Protein AF-A0A9D2HQK9-F1 (afdb_monomer_lite)

Organism: NCBI:txid2838469

Sequence (743 aa):
MAIGFKPQVRTEFEADGQTNREILLSAQEAASELGWRIGYVTPTEAVFYTSVSFWSWEEKVTVKTTEQEGKVRLTSTCTHMQLMDWGKNKANLKKLVSQMQRSKHTHRSGKPGQQSEPYTAEEKSAIDAHIRKYFGRMDAIIHAHEGTNNGPDIILIAPTSRDDYYTLLTRGAGSRKMTVPDKTLPDRCEFCLCLPPDWNPESPNAEDRWPVAWLEKCALLPTEEGVWLTCGHTVSEGSPLHTGTEMDTWILTAPEERDEAAAECTLPGGDKVAFYELVPLYREEAEYKQAYGLTALLDKMKKTGHICHTHRPNTCAGFNPFPQEENPGIRLEDETQITLRSILTPRKGNLATPILTYINIAVFLLMAVSGVGIFLPEGLSLLKWGADFGPLTLTGEWWRALTCNFIHIGIIHLLMNMYAMLYIGAYLEPLVGTSRLFVAYLLTGLCSAGVSLAAHPETLSAGASGAIFGLYGIFLAYLLFHRIEKHQRKSLLWSIGLFVVYNLLNGFTHSGIDNAAHIGGLVSGFLLGLGYVQADQLQDRGKSVARAAEGLLLAAFVGLFMVLVRKAPADYRDIKALWDSGELEQYVTDEPTTIESTEGEWTEYTRKEPGFSCSYPTYWHAQEGENNGEGQLLLLVNGYNTVNISYAKFESEKELEELDEVIPLSVPECPPETIRIGGKEFKRLTTRRDYPVAGVGTLNMKQTVAYRMDRDSLEGFIVVMMISDKELEKDAELILQSIRVEQ

Radius of gyration: 38.39 Å; chains: 1; bounding box: 88×64×102 Å

InterPro domains:
  IPR020941 Suppressor of fused-like domain [PF05076] (153-307)
  IPR022764 Peptidase S54, rhomboid domain [PF01694] (396-533)
  IPR035952 Rhomboid-like superfamily [G3DSA:1.20.1540.10] (347-539)
  IPR035952 Rhomboid-like superfamily [SSF144091] (352-534)
  IPR050925 Rhomboid protease S54 [PTHR43731] (305-539)

Structure (mmCIF, N/CA/C/O backbone):
data_AF-A0A9D2HQK9-F1
#
_entry.id   AF-A0A9D2HQK9-F1
#
loop_
_atom_site.group_PDB
_atom_site.id
_atom_site.type_symbol
_atom_site.label_atom_id
_atom_site.label_alt_id
_atom_site.label_comp_id
_atom_site.label_asym_id
_atom_site.label_entity_id
_atom_site.label_seq_id
_atom_site.pdbx_PDB_ins_code
_atom_site.Cartn_x
_atom_site.Cartn_y
_atom_site.Cartn_z
_atom_site.occupancy
_atom_site.B_iso_or_equiv
_atom_site.auth_seq_id
_atom_site.auth_comp_id
_atom_site.auth_asym_id
_atom_site.auth_atom_id
_atom_site.pdbx_PDB_model_num
ATOM 1 N N . MET A 1 1 ? 17.570 0.537 -12.132 1.00 25.23 1 MET A N 1
ATOM 2 C CA . MET A 1 1 ? 18.755 0.565 -11.246 1.00 25.23 1 MET A CA 1
ATOM 3 C C . MET A 1 1 ? 19.188 2.024 -11.162 1.00 25.23 1 MET A C 1
ATOM 5 O O . MET A 1 1 ? 19.505 2.583 -12.199 1.00 25.23 1 MET A O 1
ATOM 9 N N . ALA A 1 2 ? 19.084 2.674 -9.999 1.00 21.48 2 ALA A N 1
ATOM 10 C CA . ALA A 1 2 ? 19.535 4.055 -9.810 1.00 21.48 2 ALA A CA 1
ATOM 11 C C . ALA A 1 2 ? 20.755 4.039 -8.885 1.00 21.48 2 ALA A C 1
ATOM 13 O O . ALA A 1 2 ? 20.669 3.582 -7.745 1.00 21.48 2 ALA A O 1
ATOM 14 N N . ILE A 1 3 ? 21.893 4.490 -9.404 1.00 29.16 3 ILE A N 1
ATOM 15 C CA . ILE A 1 3 ? 23.113 4.744 -8.636 1.00 29.16 3 ILE A CA 1
ATOM 16 C C . ILE A 1 3 ? 22.805 5.919 -7.702 1.00 29.16 3 ILE A C 1
ATOM 18 O O . ILE A 1 3 ? 22.283 6.928 -8.155 1.00 29.16 3 ILE A O 1
ATOM 22 N N . GLY A 1 4 ? 23.080 5.815 -6.404 1.00 30.17 4 GLY A N 1
ATOM 23 C CA . GLY A 1 4 ? 22.855 6.923 -5.477 1.00 30.17 4 GLY A CA 1
ATOM 24 C C . GLY A 1 4 ? 23.683 6.763 -4.213 1.00 30.17 4 GLY A C 1
ATOM 25 O O . GLY A 1 4 ? 23.784 5.667 -3.666 1.00 30.17 4 GLY A O 1
ATOM 26 N N . PHE A 1 5 ? 24.278 7.853 -3.746 1.00 40.38 5 PHE A N 1
ATOM 27 C CA . PHE A 1 5 ? 24.905 7.910 -2.430 1.00 40.38 5 PHE A CA 1
ATOM 28 C C . PHE A 1 5 ? 23.822 8.182 -1.365 1.00 40.38 5 PHE A C 1
ATOM 30 O O . PHE A 1 5 ? 22.658 8.433 -1.686 1.00 40.38 5 PHE A O 1
ATOM 37 N N . LYS A 1 6 ? 24.168 8.109 -0.074 1.00 50.38 6 LYS A N 1
ATOM 38 C CA . LYS A 1 6 ? 23.352 8.697 1.003 1.00 50.38 6 LYS A CA 1
ATOM 39 C C . LYS A 1 6 ? 24.007 10.012 1.400 1.00 50.38 6 LYS A C 1
ATOM 41 O O . LYS A 1 6 ? 24.963 9.974 2.176 1.00 50.38 6 LYS A O 1
ATOM 46 N N . PRO A 1 7 ? 23.556 11.157 0.864 1.00 57.31 7 PRO A N 1
ATOM 47 C CA . PRO A 1 7 ? 24.158 12.419 1.232 1.00 57.31 7 PRO A CA 1
ATOM 48 C C . PRO A 1 7 ? 24.060 12.649 2.742 1.00 57.31 7 PRO A C 1
ATOM 50 O O . PRO A 1 7 ? 23.028 12.380 3.368 1.00 57.31 7 PRO A O 1
ATOM 53 N N . GLN A 1 8 ? 25.168 13.104 3.321 1.00 70.38 8 GLN A N 1
ATOM 54 C CA . GLN A 1 8 ? 25.318 13.351 4.746 1.00 70.38 8 GLN A CA 1
ATOM 55 C C . GLN A 1 8 ? 26.007 14.699 4.947 1.00 70.38 8 GLN A C 1
ATOM 57 O O . GLN A 1 8 ? 27.047 14.962 4.351 1.00 70.38 8 GLN A O 1
ATOM 62 N N . VAL A 1 9 ? 25.462 15.528 5.837 1.00 76.50 9 VAL A N 1
ATOM 63 C CA . VAL A 1 9 ? 26.105 16.768 6.291 1.00 76.50 9 VAL A CA 1
ATOM 64 C C . VAL A 1 9 ? 26.326 16.679 7.793 1.00 76.50 9 VAL A C 1
ATOM 66 O O . VAL A 1 9 ? 25.439 16.252 8.537 1.00 76.50 9 VAL A O 1
ATOM 69 N N . ARG A 1 10 ? 27.516 17.086 8.242 1.00 84.19 10 ARG A N 1
ATOM 70 C CA . ARG A 1 10 ? 27.883 17.179 9.658 1.00 84.19 10 ARG A CA 1
ATOM 71 C C . ARG A 1 10 ? 28.284 18.612 9.986 1.00 84.19 10 ARG A C 1
ATOM 73 O O . ARG A 1 10 ? 28.953 19.262 9.191 1.00 84.19 10 ARG A O 1
ATOM 80 N N . THR A 1 11 ? 27.865 19.104 11.145 1.00 82.12 11 THR A N 1
ATOM 81 C CA . THR A 1 11 ? 28.287 20.407 11.671 1.00 82.12 11 THR A CA 1
ATOM 82 C C . THR A 1 11 ? 28.408 20.344 13.190 1.00 82.12 11 THR A C 1
ATOM 84 O O . THR A 1 11 ? 27.847 19.447 13.822 1.00 82.12 11 THR A O 1
ATOM 87 N N . GLU A 1 12 ? 29.149 21.275 13.776 1.00 84.12 12 GLU A N 1
ATOM 88 C CA . GLU A 1 12 ? 29.277 21.414 15.225 1.00 84.12 12 GLU A CA 1
ATOM 89 C C . GLU A 1 12 ? 28.542 22.672 15.681 1.00 84.12 12 GLU A C 1
ATOM 91 O O . GLU A 1 12 ? 28.557 23.702 15.006 1.00 84.12 12 GLU A O 1
ATOM 96 N N . PHE A 1 13 ? 27.852 22.558 16.811 1.00 80.75 13 PHE A N 1
ATOM 97 C CA . PHE A 1 13 ? 27.110 23.639 17.439 1.00 80.75 13 PHE A CA 1
ATOM 98 C C . PHE A 1 13 ? 27.614 23.808 18.869 1.00 80.75 13 PHE A C 1
ATOM 100 O O . PHE A 1 13 ? 27.634 22.848 19.643 1.00 80.75 13 PHE A O 1
ATOM 107 N N . GLU A 1 14 ? 28.028 25.028 19.198 1.00 80.06 14 GLU A N 1
ATOM 108 C CA . GLU A 1 14 ? 28.486 25.411 20.529 1.00 80.06 14 GLU A CA 1
ATOM 109 C C . GLU A 1 14 ? 27.404 26.263 21.197 1.00 80.06 14 GLU A C 1
ATOM 111 O O . GLU A 1 14 ? 26.940 27.266 20.650 1.00 80.06 14 GLU A O 1
ATOM 116 N N . ALA A 1 15 ? 26.941 25.804 22.354 1.00 68.06 15 ALA A N 1
ATOM 117 C CA . ALA A 1 15 ? 25.902 26.437 23.138 1.00 68.06 15 ALA A CA 1
ATOM 118 C C . ALA A 1 15 ? 26.510 26.979 24.434 1.00 68.06 15 ALA A C 1
ATOM 120 O O . ALA A 1 15 ? 26.653 26.252 25.417 1.00 68.06 15 ALA A O 1
ATOM 121 N N . ASP A 1 16 ? 26.840 28.271 24.428 1.00 65.00 16 ASP A N 1
ATOM 122 C CA . ASP A 1 16 ? 27.444 28.949 25.575 1.00 65.00 16 ASP A CA 1
ATOM 123 C C . ASP A 1 16 ? 26.607 28.769 26.852 1.00 65.00 16 ASP A C 1
ATOM 125 O O . ASP A 1 16 ? 25.437 29.165 26.916 1.00 65.00 16 ASP A O 1
ATOM 129 N N . GLY A 1 17 ? 27.226 28.178 27.878 1.00 65.25 17 GLY A N 1
ATOM 130 C CA . GLY A 1 17 ? 26.680 28.081 29.233 1.00 65.25 17 GLY A CA 1
ATOM 131 C C . GLY A 1 17 ? 25.527 27.091 29.434 1.00 65.25 17 GLY A C 1
ATOM 132 O O . GLY A 1 17 ? 24.851 27.194 30.454 1.00 65.25 17 GLY A O 1
ATOM 133 N N . GLN A 1 18 ? 25.279 26.164 28.500 1.00 70.25 18 GLN A N 1
ATOM 134 C CA . GLN A 1 18 ? 24.272 25.107 28.665 1.00 70.25 18 GLN A CA 1
ATOM 135 C C . GLN A 1 18 ? 24.903 23.746 28.946 1.00 70.25 18 GLN A C 1
ATOM 137 O O . GLN A 1 18 ? 25.893 23.355 28.328 1.00 70.25 18 GLN A O 1
ATOM 142 N N . THR A 1 19 ? 24.266 22.980 29.825 1.00 76.75 19 THR A N 1
ATOM 143 C CA . THR A 1 19 ? 24.611 21.573 30.034 1.00 76.75 19 THR A CA 1
ATOM 144 C C . THR A 1 19 ? 24.193 20.729 28.826 1.00 76.75 19 THR A C 1
ATOM 146 O O . THR A 1 19 ? 23.214 21.021 28.134 1.00 76.75 19 THR A O 1
ATOM 149 N N . ASN A 1 20 ? 24.882 19.609 28.603 1.00 73.19 20 ASN A N 1
ATOM 150 C CA . ASN A 1 20 ? 24.563 18.656 27.532 1.00 73.19 20 ASN A CA 1
ATOM 151 C C . ASN A 1 20 ? 23.089 18.200 27.548 1.00 73.19 20 ASN A C 1
ATOM 153 O O . ASN A 1 20 ? 22.474 18.019 26.497 1.00 73.19 20 ASN A O 1
ATOM 157 N N . ARG A 1 21 ? 22.497 18.077 28.742 1.00 70.75 21 ARG A N 1
ATOM 158 C CA . ARG A 1 21 ? 21.092 17.700 28.929 1.00 70.75 21 ARG A CA 1
ATOM 159 C C . ARG A 1 21 ? 20.127 18.792 28.466 1.00 70.75 21 ARG A C 1
ATOM 161 O O . ARG A 1 21 ? 19.144 18.482 27.799 1.00 70.75 21 ARG A O 1
ATOM 168 N N . GLU A 1 22 ? 20.406 20.051 28.794 1.00 76.31 22 GLU A N 1
ATOM 169 C CA . GLU A 1 22 ? 19.591 21.195 28.364 1.00 76.31 22 GLU A CA 1
ATOM 170 C C . GLU A 1 22 ? 19.611 21.351 26.842 1.00 76.31 22 GLU A C 1
ATOM 172 O O . GLU A 1 22 ? 18.573 21.616 26.243 1.00 76.31 22 GLU A O 1
ATOM 177 N N . ILE A 1 23 ? 20.758 21.108 26.200 1.00 78.00 23 ILE A N 1
ATOM 178 C CA . ILE A 1 23 ? 20.889 21.179 24.738 1.00 78.00 23 ILE A CA 1
ATOM 179 C C . ILE A 1 23 ? 20.028 20.108 24.053 1.00 78.00 23 ILE A C 1
ATOM 181 O O . ILE A 1 23 ? 19.347 20.406 23.071 1.00 78.00 23 ILE A O 1
ATOM 185 N N . LEU A 1 24 ? 20.020 18.874 24.570 1.00 79.50 24 LEU A N 1
ATOM 186 C CA . LEU A 1 24 ? 19.205 17.785 24.019 1.00 79.50 24 LEU A CA 1
ATOM 187 C C . LEU A 1 24 ? 17.699 18.015 24.229 1.00 79.50 24 LEU A C 1
ATOM 189 O O . LEU A 1 24 ? 16.918 17.742 23.319 1.00 79.50 24 LEU A O 1
ATOM 193 N N . LEU A 1 25 ? 17.297 18.573 25.378 1.00 76.38 25 LEU A N 1
ATOM 194 C CA . LEU A 1 25 ? 15.914 18.996 25.641 1.00 76.38 25 LEU A CA 1
ATOM 195 C C . LEU A 1 25 ? 15.477 20.119 24.691 1.00 76.38 25 LEU A C 1
ATOM 197 O O . LEU A 1 25 ? 14.423 20.017 24.067 1.00 76.38 25 LEU A O 1
ATOM 201 N N . SER A 1 26 ? 16.315 21.144 24.500 1.00 81.06 26 SER A N 1
ATOM 202 C CA . SER A 1 26 ? 16.046 22.213 23.530 1.00 81.06 26 SER A CA 1
ATOM 203 C C . SER A 1 26 ? 15.963 21.684 22.095 1.00 81.06 26 SER A C 1
ATOM 205 O O . SER A 1 26 ? 15.134 22.154 21.321 1.00 81.06 26 SER A O 1
ATOM 207 N N . ALA A 1 27 ? 16.790 20.700 21.726 1.00 82.12 27 ALA A N 1
ATOM 208 C CA . ALA A 1 27 ? 16.725 20.062 20.412 1.00 82.12 27 ALA A CA 1
ATOM 209 C C . ALA A 1 27 ? 15.427 19.261 20.222 1.00 82.12 27 ALA A C 1
ATOM 211 O O . ALA A 1 27 ? 14.856 19.280 19.134 1.00 82.12 27 ALA A O 1
ATOM 212 N N . GLN A 1 28 ? 14.946 18.591 21.274 1.00 80.12 28 GLN A N 1
ATOM 213 C CA . GLN A 1 28 ? 13.679 17.860 21.263 1.00 80.12 28 GLN A CA 1
ATOM 214 C C . GLN A 1 28 ? 12.478 18.798 21.090 1.00 80.12 28 GLN A C 1
ATOM 216 O O . GLN A 1 28 ? 11.616 18.538 20.251 1.00 80.12 28 GLN A O 1
ATOM 221 N N . GLU A 1 29 ? 12.437 19.893 21.848 1.00 79.06 29 GLU A N 1
ATOM 222 C CA . GLU A 1 29 ? 11.390 20.915 21.746 1.00 79.06 29 GLU A CA 1
ATOM 223 C C . GLU A 1 29 ? 11.403 21.574 20.359 1.00 79.06 29 GLU A C 1
ATOM 225 O O . GLU A 1 29 ? 10.381 21.605 19.675 1.00 79.06 29 GLU A O 1
ATOM 230 N N . ALA A 1 30 ? 12.585 21.972 19.876 1.00 83.06 30 ALA A N 1
ATOM 231 C CA . ALA A 1 30 ? 12.764 22.538 18.542 1.00 83.06 30 ALA A CA 1
ATOM 232 C C . ALA A 1 30 ? 12.329 21.580 17.420 1.00 83.06 30 ALA A C 1
ATOM 234 O O . ALA A 1 30 ? 11.697 22.006 16.455 1.00 83.06 30 ALA A O 1
ATOM 235 N N . ALA A 1 31 ? 12.646 20.287 17.530 1.00 77.62 31 ALA A N 1
ATOM 236 C CA . ALA A 1 31 ? 12.203 19.282 16.568 1.00 77.62 31 ALA A CA 1
ATOM 237 C C . ALA A 1 31 ? 10.672 19.115 16.581 1.00 77.62 31 ALA A C 1
ATOM 239 O O . ALA A 1 31 ? 10.064 19.029 15.515 1.00 77.62 31 ALA A O 1
ATOM 240 N N . SER A 1 32 ? 10.048 19.130 17.764 1.00 75.00 32 SER A N 1
ATOM 241 C CA . SER A 1 32 ? 8.588 19.070 17.915 1.00 75.00 32 SER A CA 1
ATOM 242 C C . SER A 1 32 ? 7.897 20.270 17.252 1.00 75.00 32 SER A C 1
ATOM 244 O O . SER A 1 32 ? 6.966 20.100 16.466 1.00 75.00 32 SER A O 1
ATOM 246 N N . GLU A 1 33 ? 8.410 21.484 17.473 1.00 79.44 33 GLU A N 1
ATOM 247 C CA . GLU A 1 33 ? 7.892 22.717 16.859 1.00 79.44 33 GLU A CA 1
ATOM 248 C C . GLU A 1 33 ? 8.087 22.764 15.334 1.00 79.44 33 GLU A C 1
ATOM 250 O O . GLU A 1 33 ? 7.275 23.347 14.616 1.00 79.44 33 GLU A O 1
ATOM 255 N N . LEU A 1 34 ? 9.143 22.125 14.819 1.00 78.62 34 LEU A N 1
ATOM 256 C CA . LEU A 1 34 ? 9.380 21.953 13.381 1.00 78.62 34 LEU A CA 1
ATOM 257 C C . LEU A 1 34 ? 8.492 20.866 12.746 1.00 78.62 34 LEU A C 1
ATOM 259 O O . LEU A 1 34 ? 8.574 20.652 11.534 1.00 78.62 34 LEU A O 1
ATOM 263 N N . GLY A 1 35 ? 7.657 20.178 13.535 1.00 73.12 35 GLY A N 1
ATOM 264 C CA . GLY A 1 35 ? 6.804 19.080 13.075 1.00 73.12 35 GLY A CA 1
ATOM 265 C C . GLY A 1 35 ? 7.581 17.803 12.739 1.00 73.12 35 GLY A C 1
ATOM 266 O O . GLY A 1 35 ? 7.127 16.997 11.923 1.00 73.12 35 GLY A O 1
ATOM 267 N N . TRP A 1 36 ? 8.775 17.630 13.312 1.00 83.12 36 TRP A N 1
ATOM 268 C CA . TRP A 1 36 ? 9.623 16.460 13.094 1.00 83.12 36 TRP A CA 1
ATOM 269 C C . TRP A 1 36 ? 9.286 15.348 14.082 1.00 83.12 36 TRP A C 1
ATOM 271 O O . TRP A 1 36 ? 8.974 15.583 15.250 1.00 83.12 36 TRP A O 1
ATOM 281 N N . ARG A 1 37 ? 9.385 14.102 13.621 1.00 77.75 37 ARG A N 1
ATOM 282 C CA . ARG A 1 37 ? 9.120 12.929 14.451 1.00 77.75 37 ARG A CA 1
ATOM 283 C C . ARG A 1 37 ? 10.336 12.623 15.318 1.00 77.75 37 ARG A C 1
ATOM 285 O O . ARG A 1 37 ? 11.448 12.476 14.815 1.00 77.75 37 ARG A O 1
ATOM 292 N N . ILE A 1 38 ? 10.121 12.471 16.620 1.00 65.69 38 ILE A N 1
ATOM 293 C CA . ILE A 1 38 ? 11.172 12.066 17.557 1.00 65.69 38 ILE A CA 1
ATOM 294 C C . ILE A 1 38 ? 11.428 10.564 17.383 1.00 65.69 38 ILE A C 1
ATOM 296 O O . ILE A 1 38 ? 10.503 9.758 17.451 1.00 65.69 38 ILE A O 1
ATOM 300 N N . GLY A 1 39 ? 12.683 10.195 17.124 1.00 55.19 39 GLY A N 1
ATOM 301 C CA . GLY A 1 39 ? 13.127 8.806 17.048 1.00 55.19 39 GLY A CA 1
ATOM 302 C C . GLY A 1 39 ? 13.414 8.241 18.433 1.00 55.19 39 GLY A C 1
ATOM 303 O O . GLY A 1 39 ? 12.718 7.347 18.901 1.00 55.19 39 GLY A O 1
ATOM 304 N N . TYR A 1 40 ? 14.445 8.778 19.085 1.00 52.22 40 TYR A N 1
ATOM 305 C CA . TYR A 1 40 ? 14.786 8.479 20.475 1.00 52.22 40 TYR A CA 1
ATOM 306 C C . TYR A 1 40 ? 15.649 9.598 21.067 1.00 52.22 40 TYR A C 1
ATOM 308 O O . TYR A 1 40 ? 16.305 10.341 20.335 1.00 52.22 40 TYR A O 1
ATOM 316 N N . VAL A 1 41 ? 15.671 9.695 22.398 1.00 58.28 41 VAL A N 1
ATOM 317 C CA . VAL A 1 41 ? 16.525 10.624 23.149 1.00 58.28 41 VAL A CA 1
ATOM 318 C C . VAL A 1 41 ? 17.200 9.858 24.283 1.00 58.28 41 VAL A C 1
ATOM 320 O O . VAL A 1 41 ? 16.553 9.147 25.045 1.00 58.28 41 VAL A O 1
ATOM 323 N N . THR A 1 42 ? 18.514 9.994 24.379 1.00 63.41 42 THR A N 1
ATOM 324 C CA . THR A 1 42 ? 19.376 9.442 25.430 1.00 63.41 42 THR A CA 1
ATOM 325 C C . THR A 1 42 ? 20.123 10.591 26.117 1.00 63.41 42 THR A C 1
ATOM 327 O O . THR A 1 42 ? 20.094 11.713 25.612 1.00 63.41 42 THR A O 1
ATOM 330 N N . PRO A 1 43 ? 20.842 10.356 27.231 1.00 66.75 43 PRO A N 1
ATOM 331 C CA . PRO A 1 43 ? 21.626 11.406 27.888 1.00 66.75 43 PRO A CA 1
ATOM 332 C C . PRO A 1 43 ? 22.727 12.039 27.021 1.00 66.75 43 PRO A C 1
ATOM 334 O O . PRO A 1 43 ? 23.232 13.098 27.384 1.00 66.75 43 PRO A O 1
ATOM 337 N N . THR A 1 44 ? 23.119 11.400 25.912 1.00 73.12 44 THR A N 1
ATOM 338 C CA . THR A 1 44 ? 24.235 11.842 25.059 1.00 73.12 44 THR A CA 1
ATOM 339 C C . THR A 1 44 ? 23.887 11.966 23.575 1.00 73.12 44 THR A C 1
ATOM 341 O O . THR A 1 44 ? 24.704 12.429 22.779 1.00 73.12 44 THR A O 1
ATOM 344 N N . GLU A 1 45 ? 22.686 11.563 23.167 1.00 76.44 45 GLU A N 1
ATOM 345 C CA . GLU A 1 45 ? 22.267 11.551 21.767 1.00 76.44 45 GLU A CA 1
ATOM 346 C C . GLU A 1 45 ? 20.749 11.703 21.642 1.00 76.44 45 GLU A C 1
ATOM 348 O O . GLU A 1 45 ? 20.005 10.997 22.319 1.00 76.44 45 GLU A O 1
ATOM 353 N N . ALA A 1 46 ? 20.291 12.552 20.725 1.00 70.75 46 ALA A N 1
ATOM 354 C CA . ALA A 1 46 ? 18.905 12.636 20.280 1.00 70.75 46 ALA A CA 1
ATOM 355 C C . ALA A 1 46 ? 18.815 12.437 18.763 1.00 70.75 46 ALA A C 1
ATOM 357 O O . ALA A 1 46 ? 19.653 12.933 18.007 1.00 70.75 46 ALA A O 1
ATOM 358 N N . VAL A 1 47 ? 17.793 11.714 18.310 1.00 75.19 47 VAL A N 1
ATOM 359 C CA . VAL A 1 47 ? 17.544 11.431 16.893 1.00 75.19 47 VAL A CA 1
ATOM 360 C C . VAL A 1 47 ? 16.135 11.860 16.511 1.00 75.19 47 VAL A C 1
ATOM 362 O O . VAL A 1 47 ? 15.165 11.495 17.175 1.00 75.19 47 VAL A O 1
ATOM 365 N N . PHE A 1 48 ? 16.029 12.577 15.395 1.00 82.62 48 PHE A N 1
ATOM 366 C CA . PHE A 1 48 ? 14.794 13.108 14.828 1.00 82.62 48 PHE A CA 1
ATOM 367 C C . PHE A 1 48 ? 14.669 12.734 13.348 1.00 82.62 48 PHE A C 1
ATOM 369 O O . PHE A 1 48 ? 15.670 12.488 12.671 1.00 82.62 48 PHE A O 1
ATOM 376 N N . TYR A 1 49 ? 13.438 12.728 12.849 1.00 69.94 49 TYR A N 1
ATOM 377 C CA . TYR A 1 49 ? 13.100 12.448 11.459 1.00 69.94 49 TYR A CA 1
ATOM 378 C C . TYR A 1 49 ? 12.267 13.592 10.879 1.00 69.94 49 TYR A C 1
ATOM 380 O O . TYR A 1 49 ? 11.238 13.964 11.449 1.00 69.94 49 TYR A O 1
ATOM 388 N N . THR A 1 50 ? 12.717 14.168 9.765 1.00 76.62 50 THR A N 1
ATOM 389 C CA . THR A 1 50 ? 12.006 15.263 9.083 1.00 76.62 50 THR A CA 1
ATOM 390 C C . THR A 1 50 ? 10.697 14.785 8.449 1.00 76.62 50 THR A C 1
ATOM 392 O O . THR A 1 50 ? 10.515 13.603 8.166 1.00 76.62 50 THR A O 1
ATOM 395 N N . SER A 1 51 ? 9.749 15.694 8.222 1.00 59.47 51 SER A N 1
ATOM 396 C CA . SER A 1 51 ? 8.456 15.347 7.623 1.00 59.47 51 SER A CA 1
ATOM 397 C C . SER A 1 51 ? 8.588 15.014 6.129 1.00 59.47 51 SER A C 1
ATOM 399 O O . SER A 1 51 ? 9.271 15.716 5.382 1.00 59.47 51 SER A O 1
ATOM 401 N N . VAL A 1 52 ? 7.874 13.981 5.676 1.00 41.44 52 VAL A N 1
ATOM 402 C CA . VAL A 1 52 ? 7.794 13.601 4.255 1.00 41.44 52 VAL A CA 1
ATOM 403 C C . VAL A 1 52 ? 7.030 14.670 3.462 1.00 41.44 52 VAL A C 1
ATOM 405 O O . VAL A 1 52 ? 5.989 15.156 3.901 1.00 41.44 52 VAL A O 1
ATOM 408 N N . SER A 1 53 ? 7.525 15.036 2.279 1.00 40.53 53 SER A N 1
ATOM 409 C CA . SER A 1 53 ? 6.880 15.982 1.360 1.00 40.53 53 SER A CA 1
ATOM 410 C C . SER A 1 53 ? 7.127 15.604 -0.103 1.00 40.53 53 SER A C 1
ATOM 412 O O . SER A 1 53 ? 7.953 14.751 -0.408 1.00 40.53 53 SER A O 1
ATOM 414 N N . PHE A 1 54 ? 6.467 16.295 -1.037 1.00 29.22 54 PHE A N 1
ATOM 415 C CA . PHE A 1 54 ? 6.636 16.080 -2.484 1.00 29.22 54 PHE A CA 1
ATOM 416 C C . PHE A 1 54 ? 8.095 16.231 -2.975 1.00 29.22 54 PHE A C 1
ATOM 418 O O . PHE A 1 54 ? 8.440 15.770 -4.057 1.00 29.22 54 PHE A O 1
ATOM 425 N N . TRP A 1 55 ? 8.959 16.860 -2.168 1.00 32.91 55 TRP A N 1
ATOM 426 C CA . TRP A 1 55 ? 10.360 17.148 -2.484 1.00 32.91 55 TRP A CA 1
ATOM 427 C C . TRP A 1 55 ? 11.365 16.539 -1.471 1.00 32.91 55 TRP A C 1
ATOM 429 O O . TRP A 1 55 ? 12.577 16.743 -1.623 1.00 32.91 55 TRP A O 1
ATOM 439 N N . SER A 1 56 ? 10.898 15.806 -0.443 1.00 40.44 56 SER A N 1
ATOM 440 C CA . SER A 1 56 ? 11.718 15.200 0.632 1.00 40.44 56 SER A CA 1
ATOM 441 C C . SER A 1 56 ? 11.106 13.892 1.158 1.00 40.44 56 SER A C 1
ATOM 443 O O . SER A 1 56 ? 9.909 13.811 1.416 1.00 40.44 56 SER A O 1
ATOM 445 N N . TRP A 1 57 ? 11.945 12.872 1.346 1.00 44.66 57 TRP A N 1
ATOM 446 C CA . TRP A 1 57 ? 11.548 11.488 1.642 1.00 44.66 57 TRP A CA 1
ATOM 447 C C . TRP A 1 57 ? 12.022 11.032 3.037 1.00 44.66 57 TRP A C 1
ATOM 449 O O . TRP A 1 57 ? 12.472 9.898 3.183 1.00 44.66 57 TRP A O 1
ATOM 459 N N . GLU A 1 58 ? 11.928 11.920 4.039 1.00 61.59 58 GLU A N 1
ATOM 460 C CA . GLU A 1 58 ? 12.433 11.756 5.420 1.00 61.59 58 GLU A CA 1
ATOM 461 C C . GLU A 1 58 ? 13.984 11.805 5.510 1.00 61.59 58 GLU A C 1
ATOM 463 O O . GLU A 1 58 ? 14.710 11.133 4.778 1.00 61.59 58 GLU A O 1
ATOM 468 N N . GLU A 1 59 ? 14.538 12.602 6.425 1.00 73.81 59 GLU A N 1
ATOM 469 C CA . GLU A 1 59 ? 15.972 12.650 6.744 1.00 73.81 59 GLU A CA 1
ATOM 470 C C . GLU A 1 59 ? 16.195 12.375 8.233 1.00 73.81 59 GLU A C 1
ATOM 472 O O . GLU A 1 59 ? 15.456 12.862 9.089 1.00 73.81 59 GLU A O 1
ATOM 477 N N . LYS A 1 60 ? 17.241 11.605 8.550 1.00 82.75 60 LYS A N 1
ATOM 478 C CA . LYS A 1 60 ? 17.666 11.325 9.921 1.00 82.75 60 LYS A CA 1
ATOM 479 C C . LYS A 1 60 ? 18.565 12.457 10.403 1.00 82.75 60 LYS A C 1
ATOM 481 O O . LYS A 1 60 ? 19.677 12.617 9.896 1.00 82.75 60 LYS A O 1
ATOM 486 N N . VAL A 1 61 ? 18.105 13.192 11.410 1.00 86.06 61 VAL A N 1
ATOM 487 C CA . VAL A 1 61 ? 18.870 14.243 12.084 1.00 86.06 61 VAL A CA 1
ATOM 488 C C . VAL A 1 61 ? 19.306 13.747 13.462 1.00 86.06 61 VAL A C 1
ATOM 490 O O . VAL A 1 61 ? 18.476 13.429 14.304 1.00 86.06 61 VAL A O 1
ATOM 493 N N . THR A 1 62 ? 20.610 13.674 13.698 1.00 86.19 62 THR A N 1
ATOM 494 C CA . THR A 1 62 ? 21.224 13.228 14.952 1.00 86.19 62 THR A CA 1
ATOM 495 C C . THR A 1 62 ? 21.920 14.397 15.641 1.00 86.19 62 THR A C 1
ATOM 497 O O . THR A 1 62 ? 22.731 15.088 15.025 1.00 86.19 62 THR A O 1
ATOM 500 N N . VAL A 1 63 ? 21.644 14.575 16.930 1.00 87.88 63 VAL A N 1
ATOM 501 C CA . VAL A 1 63 ? 22.300 15.518 17.840 1.00 87.88 63 VAL A CA 1
ATOM 502 C C . VAL A 1 63 ? 23.061 14.705 18.869 1.00 87.88 63 VAL A C 1
ATOM 504 O O . VAL A 1 63 ? 22.443 14.000 19.656 1.00 87.88 63 VAL A O 1
ATOM 507 N N . LYS A 1 64 ? 24.390 14.773 18.868 1.00 86.25 64 LYS A N 1
ATOM 508 C CA . LYS A 1 64 ? 25.235 13.991 19.774 1.00 86.25 64 LYS A CA 1
ATOM 509 C C . LYS A 1 64 ? 26.118 14.905 20.608 1.00 86.25 64 LYS A C 1
ATOM 511 O O . LYS A 1 64 ? 26.829 15.742 20.057 1.00 86.25 64 LYS A O 1
ATOM 516 N N . THR A 1 65 ? 26.091 14.748 21.923 1.00 80.88 65 THR A N 1
ATOM 517 C CA . THR A 1 65 ? 26.923 15.533 22.839 1.00 80.88 65 THR A CA 1
ATOM 518 C C . THR A 1 65 ? 28.367 15.053 22.783 1.00 80.88 65 THR A C 1
ATOM 520 O O . THR A 1 65 ? 28.621 13.853 22.646 1.00 80.88 65 THR A O 1
ATOM 523 N N . THR A 1 66 ? 29.319 15.976 22.881 1.00 74.94 66 THR A N 1
ATOM 524 C CA . THR A 1 66 ? 30.745 15.638 22.977 1.00 74.94 66 THR A CA 1
ATOM 525 C C . THR A 1 66 ? 31.196 15.574 24.439 1.00 74.94 66 THR A C 1
ATOM 527 O O . THR A 1 66 ? 30.435 15.910 25.346 1.00 74.94 66 THR A O 1
ATOM 530 N N . GLU A 1 67 ? 32.427 15.111 24.678 1.00 70.25 67 GLU A N 1
ATOM 531 C CA . GLU A 1 67 ? 33.035 15.085 26.020 1.00 70.25 67 GLU A CA 1
ATOM 532 C C . GLU A 1 67 ? 33.302 16.495 26.580 1.00 70.25 67 GLU A C 1
ATOM 534 O O . GLU A 1 67 ? 33.469 16.655 27.786 1.00 70.25 67 GLU A O 1
ATOM 539 N N . GLN A 1 68 ? 33.308 17.524 25.724 1.00 67.62 68 GLN A N 1
ATOM 540 C CA . GLN A 1 68 ? 33.360 18.926 26.131 1.00 67.62 68 GLN A CA 1
ATOM 541 C C . GLN A 1 68 ? 31.932 19.444 26.361 1.00 67.62 68 GLN A C 1
ATOM 543 O O . GLN A 1 68 ? 31.111 19.428 25.440 1.00 67.62 68 GLN A O 1
ATOM 548 N N . GLU A 1 69 ? 31.632 19.908 27.579 1.00 65.88 69 GLU A N 1
ATOM 549 C CA . GLU A 1 69 ? 30.346 20.552 27.877 1.00 65.88 69 GLU A CA 1
ATOM 550 C C . GLU A 1 69 ? 30.111 21.754 26.952 1.00 65.88 69 GLU A C 1
ATOM 552 O O . GLU A 1 69 ? 31.015 22.551 26.706 1.00 65.88 69 GLU A O 1
ATOM 557 N N . GLY A 1 70 ? 28.892 21.866 26.419 1.00 65.56 70 GLY A N 1
ATOM 558 C CA . GLY A 1 70 ? 28.497 22.966 25.536 1.00 65.56 70 GLY A CA 1
ATOM 559 C C . GLY A 1 70 ? 28.733 22.713 24.045 1.00 65.56 70 GLY A C 1
ATOM 560 O O . GLY A 1 70 ? 28.181 23.450 23.233 1.00 65.56 70 GLY A O 1
ATOM 561 N N . LYS A 1 71 ? 29.458 21.657 23.646 1.00 76.25 71 LYS A N 1
ATOM 562 C CA . LYS A 1 71 ? 29.657 21.302 22.228 1.00 76.25 71 LYS A CA 1
ATOM 563 C C . LYS A 1 71 ? 28.880 20.058 21.825 1.00 76.25 71 LYS A C 1
ATOM 565 O O . LYS A 1 71 ? 29.060 18.972 22.387 1.00 76.25 71 LYS A O 1
ATOM 570 N N . VAL A 1 72 ? 28.062 20.194 20.782 1.00 82.12 72 VAL A N 1
ATOM 571 C CA . VAL A 1 72 ? 27.297 19.086 20.202 1.00 82.12 72 VAL A CA 1
ATOM 572 C C . VAL A 1 72 ? 27.559 18.940 18.707 1.00 82.12 72 VAL A C 1
ATOM 574 O O . VAL A 1 72 ? 27.650 19.909 17.954 1.00 82.12 72 VAL A O 1
ATOM 577 N N . ARG A 1 73 ? 27.657 17.688 18.264 1.00 86.94 73 ARG A N 1
ATOM 578 C CA . ARG A 1 73 ? 27.774 17.313 16.859 1.00 86.94 73 ARG A CA 1
ATOM 579 C C . ARG A 1 73 ? 26.389 17.072 16.286 1.00 86.94 73 ARG A C 1
ATOM 581 O O . ARG A 1 73 ? 25.656 16.202 16.756 1.00 86.94 73 ARG A O 1
ATOM 588 N N . LEU A 1 74 ? 26.063 17.801 15.232 1.00 86.62 74 LEU A N 1
ATOM 589 C CA . LEU A 1 74 ? 24.822 17.665 14.489 1.00 86.62 74 LEU A CA 1
ATOM 590 C C . LEU A 1 74 ? 25.096 16.942 13.171 1.00 86.62 74 LEU A C 1
ATOM 592 O O . LEU A 1 74 ? 26.060 17.235 12.466 1.00 86.62 74 LEU A O 1
ATOM 596 N N . THR A 1 75 ? 24.256 15.978 12.827 1.00 85.50 75 THR A N 1
ATOM 597 C CA . THR A 1 75 ? 24.379 15.186 11.602 1.00 85.50 75 THR A CA 1
ATOM 598 C C . THR A 1 75 ? 23.018 15.070 10.944 1.00 85.50 75 THR A C 1
ATOM 600 O O . THR A 1 75 ? 22.087 14.625 11.593 1.00 85.50 75 THR A O 1
ATOM 603 N N . SER A 1 76 ? 22.895 15.421 9.666 1.00 81.00 76 SER A N 1
ATOM 604 C CA . SER A 1 76 ? 21.690 15.161 8.867 1.00 81.00 76 SER A CA 1
ATOM 605 C C . SER A 1 76 ? 22.060 14.200 7.745 1.00 81.00 76 SER A C 1
ATOM 607 O O . SER A 1 76 ? 23.075 14.402 7.079 1.00 81.00 76 SER A O 1
ATOM 609 N N . THR A 1 77 ? 21.302 13.117 7.582 1.00 76.44 77 THR A N 1
ATOM 610 C CA . THR A 1 77 ? 21.543 12.081 6.564 1.00 76.44 77 THR A CA 1
ATOM 611 C C . THR A 1 77 ? 20.231 11.670 5.913 1.00 76.44 77 THR A C 1
ATOM 613 O O . THR A 1 77 ? 19.250 11.417 6.613 1.00 76.44 77 THR A O 1
ATOM 616 N N . CYS A 1 78 ? 20.209 11.532 4.588 1.00 61.47 78 CYS A N 1
ATOM 617 C CA . CYS A 1 78 ? 19.043 10.982 3.896 1.00 61.47 78 CYS A CA 1
ATOM 618 C C . CYS A 1 78 ? 18.776 9.540 4.357 1.00 61.47 78 CYS A C 1
ATOM 620 O O . CYS A 1 78 ? 19.693 8.715 4.420 1.00 61.47 78 CYS A O 1
ATOM 622 N N . THR A 1 79 ? 17.523 9.207 4.678 1.00 47.12 79 THR A N 1
ATOM 623 C CA . THR A 1 79 ? 17.160 7.825 5.045 1.00 47.12 79 THR A CA 1
ATOM 624 C C . THR A 1 79 ? 17.184 6.896 3.819 1.00 47.12 79 THR A C 1
ATOM 626 O O . THR A 1 79 ? 17.504 5.711 3.957 1.00 47.12 79 THR A O 1
ATOM 629 N N . HIS A 1 80 ? 16.987 7.459 2.619 1.00 43.69 80 HIS A N 1
ATOM 630 C CA . HIS A 1 80 ? 16.932 6.784 1.314 1.00 43.69 80 HIS A CA 1
ATOM 631 C C . HIS A 1 80 ? 18.105 7.158 0.380 1.00 43.69 80 HIS A C 1
ATOM 633 O O . HIS A 1 80 ? 18.798 8.151 0.600 1.00 43.69 80 HIS A O 1
ATOM 639 N N . MET A 1 81 ? 18.327 6.353 -0.668 1.00 41.59 81 MET A N 1
ATOM 640 C CA . MET A 1 81 ? 19.346 6.578 -1.709 1.00 41.59 81 MET A CA 1
ATOM 641 C C . MET A 1 81 ? 18.965 7.757 -2.614 1.00 41.59 81 MET A C 1
ATOM 643 O O . MET A 1 81 ? 17.859 7.783 -3.150 1.00 41.59 81 MET A O 1
ATOM 647 N N . GLN A 1 82 ? 19.869 8.728 -2.788 1.00 42.91 82 GLN A N 1
ATOM 648 C CA . GLN A 1 82 ? 19.651 9.916 -3.624 1.00 42.91 82 GLN A CA 1
ATOM 649 C C . GLN A 1 82 ? 20.930 10.267 -4.406 1.00 42.91 82 GLN A C 1
ATOM 651 O O . GLN A 1 82 ? 22.032 10.188 -3.870 1.00 42.91 82 GLN A O 1
ATOM 656 N N . LEU A 1 83 ? 20.793 10.671 -5.674 1.00 36.59 83 LEU A N 1
ATOM 657 C CA . LEU A 1 83 ? 21.932 11.052 -6.525 1.00 36.59 83 LEU A CA 1
ATOM 658 C C . LEU A 1 83 ? 22.601 12.371 -6.078 1.00 36.59 83 LEU A C 1
ATOM 660 O O . LEU A 1 83 ? 23.809 12.509 -6.227 1.00 36.59 83 LEU A O 1
ATOM 664 N N . MET A 1 84 ? 21.844 13.328 -5.512 1.00 42.22 84 MET A N 1
ATOM 665 C CA . MET A 1 84 ? 22.345 14.657 -5.113 1.00 42.22 84 MET A CA 1
ATOM 666 C C . MET A 1 84 ? 21.458 15.300 -4.021 1.00 42.22 84 MET A C 1
ATOM 668 O O . MET A 1 84 ? 20.232 15.225 -4.102 1.00 42.22 84 MET A O 1
ATOM 672 N N . ASP A 1 85 ? 22.060 15.938 -3.001 1.00 47.47 85 ASP A N 1
ATOM 673 C CA . ASP A 1 85 ? 21.363 16.497 -1.813 1.00 47.47 85 ASP A CA 1
ATOM 674 C C . ASP A 1 85 ? 20.720 17.876 -2.022 1.00 47.47 85 ASP A C 1
ATOM 676 O O . ASP A 1 85 ? 19.859 18.280 -1.247 1.00 47.47 85 ASP A O 1
ATOM 680 N N . TRP A 1 86 ? 21.169 18.649 -3.017 1.00 46.56 86 TRP A N 1
ATOM 681 C CA . TRP A 1 86 ? 20.754 20.048 -3.237 1.00 46.56 86 TRP A CA 1
ATOM 682 C C . TRP A 1 86 ? 20.855 20.956 -1.985 1.00 46.56 86 TRP A C 1
ATOM 684 O O . TRP A 1 86 ? 20.094 21.909 -1.832 1.00 46.56 86 TRP A O 1
ATOM 694 N N . GLY A 1 87 ? 21.767 20.656 -1.050 1.00 51.12 87 GLY A N 1
ATOM 695 C CA . GLY A 1 87 ? 21.952 21.411 0.197 1.00 51.12 87 GLY A CA 1
ATOM 696 C C . GLY A 1 87 ? 20.873 21.190 1.270 1.00 51.12 87 GLY A C 1
ATOM 697 O O . GLY A 1 87 ? 20.834 21.935 2.257 1.00 51.12 87 GLY A O 1
ATOM 698 N N . LYS A 1 88 ? 20.004 20.181 1.118 1.00 66.56 88 LYS A N 1
ATOM 699 C CA . LYS A 1 88 ? 18.888 19.886 2.034 1.00 66.56 88 LYS A CA 1
ATOM 700 C C . LYS A 1 88 ? 19.358 19.493 3.429 1.00 66.56 88 LYS A C 1
ATOM 702 O O . LYS A 1 88 ? 18.878 20.064 4.409 1.00 66.56 88 LYS A O 1
ATOM 707 N N . ASN A 1 89 ? 20.336 18.592 3.540 1.00 73.00 89 ASN A N 1
ATOM 708 C CA . ASN A 1 89 ? 20.867 18.177 4.839 1.00 73.00 89 ASN A CA 1
ATOM 709 C C . ASN A 1 89 ? 21.490 19.374 5.584 1.00 73.00 89 ASN A C 1
ATOM 711 O O . ASN A 1 89 ? 21.294 19.530 6.788 1.00 73.00 89 ASN A O 1
ATOM 715 N N . LYS A 1 90 ? 22.140 20.299 4.866 1.00 75.50 90 LYS A N 1
ATOM 716 C CA . LYS A 1 90 ? 22.654 21.563 5.429 1.00 75.50 90 LYS A CA 1
ATOM 717 C C . LYS A 1 90 ? 21.525 22.495 5.891 1.00 75.50 90 LYS A C 1
ATOM 719 O O . LYS A 1 90 ? 21.641 23.125 6.943 1.00 75.50 90 LYS A O 1
ATOM 724 N N . ALA A 1 91 ? 20.429 22.583 5.138 1.00 70.25 91 ALA A N 1
ATOM 725 C CA . ALA A 1 91 ? 19.259 23.385 5.500 1.00 70.25 91 ALA A CA 1
ATOM 726 C C . ALA A 1 91 ? 18.518 22.834 6.732 1.00 70.25 91 ALA A C 1
ATOM 728 O O . ALA A 1 91 ? 18.100 23.619 7.583 1.00 70.25 91 ALA A O 1
ATOM 729 N N . ASN A 1 92 ? 18.401 21.510 6.869 1.00 79.38 92 ASN A N 1
ATOM 730 C CA . ASN A 1 92 ? 17.793 20.867 8.037 1.00 79.38 92 ASN A CA 1
ATOM 731 C C . ASN A 1 92 ? 18.568 21.195 9.320 1.00 79.38 92 ASN A C 1
ATOM 733 O O . ASN A 1 92 ? 17.973 21.637 10.302 1.00 79.38 92 ASN A O 1
ATOM 737 N N . LEU A 1 93 ? 19.900 21.095 9.290 1.00 84.00 93 LEU A N 1
ATOM 738 C CA . LEU A 1 93 ? 20.729 21.461 10.443 1.00 84.00 93 LEU A CA 1
ATOM 739 C C . LEU A 1 93 ? 20.582 22.945 10.817 1.00 84.00 93 LEU A C 1
ATOM 741 O O . LEU A 1 93 ? 20.456 23.267 11.997 1.00 84.00 93 LEU A O 1
ATOM 745 N N . LYS A 1 94 ? 20.498 23.849 9.829 1.00 85.31 94 LYS A N 1
ATOM 746 C CA . LYS A 1 94 ? 20.230 25.279 10.075 1.00 85.31 94 LYS A CA 1
ATOM 747 C C . LYS A 1 94 ? 18.862 25.525 10.716 1.00 85.31 94 LYS A C 1
ATOM 749 O O . LYS A 1 94 ? 18.779 26.322 11.647 1.00 85.31 94 LYS A O 1
ATOM 754 N N . LYS A 1 95 ? 17.804 24.853 10.242 1.00 83.56 95 LYS A N 1
ATOM 755 C CA . LYS A 1 95 ? 16.447 24.973 10.805 1.00 83.56 95 LYS A CA 1
ATOM 756 C C . LYS A 1 95 ? 16.428 24.573 12.277 1.00 83.56 95 LYS A C 1
ATOM 758 O O . LYS A 1 95 ? 15.959 25.358 13.097 1.00 83.56 95 LYS A O 1
ATOM 763 N N . LEU A 1 96 ? 17.009 23.417 12.604 1.00 86.75 96 LEU A N 1
ATOM 764 C CA . LEU A 1 96 ? 17.086 22.919 13.976 1.00 86.75 96 LEU A CA 1
ATOM 765 C C . LEU A 1 96 ? 17.801 23.919 14.897 1.00 86.75 96 LEU A C 1
ATOM 767 O O . LEU A 1 96 ? 17.238 24.331 15.906 1.00 86.75 96 LEU A O 1
ATOM 771 N N . VAL A 1 97 ? 18.993 24.384 14.505 1.00 87.69 97 VAL A N 1
ATOM 772 C CA . VAL A 1 97 ? 19.767 25.360 15.293 1.00 87.69 97 VAL A CA 1
ATOM 773 C C . VAL A 1 97 ? 19.007 26.677 15.466 1.00 87.69 97 VAL A C 1
ATOM 775 O O . VAL A 1 97 ? 18.932 27.204 16.575 1.00 87.69 97 VAL A O 1
ATOM 778 N N . SER A 1 98 ? 18.396 27.197 14.397 1.00 84.56 98 SER A N 1
ATOM 779 C CA . SER A 1 98 ? 17.641 28.455 14.460 1.00 84.56 98 SER A CA 1
ATOM 780 C C . SER A 1 98 ? 16.429 28.373 15.390 1.00 84.56 98 SER A C 1
ATOM 782 O O . SER A 1 98 ? 16.117 29.340 16.085 1.00 84.56 98 SER A O 1
ATOM 784 N N . GLN A 1 99 ? 15.772 27.211 15.441 1.00 84.38 99 GLN A N 1
ATOM 785 C CA . GLN A 1 99 ? 14.618 26.999 16.300 1.00 84.38 99 GLN A CA 1
ATOM 786 C C . GLN A 1 99 ? 15.045 26.849 17.762 1.00 84.38 99 GLN A C 1
ATOM 788 O O . GLN A 1 99 ? 14.482 27.527 18.614 1.00 84.38 99 GLN A O 1
ATOM 793 N N . MET A 1 100 ? 16.116 26.094 18.039 1.00 82.81 100 MET A N 1
ATOM 794 C CA . MET A 1 100 ? 16.717 26.001 19.379 1.00 82.81 100 MET A CA 1
ATOM 795 C C . MET A 1 100 ? 17.142 27.371 19.935 1.00 82.81 100 MET A C 1
ATOM 797 O O . MET A 1 100 ? 17.069 27.616 21.138 1.00 82.81 100 MET A O 1
ATOM 801 N N . GLN A 1 101 ? 17.594 28.286 19.073 1.00 81.88 101 GLN A N 1
ATOM 802 C CA . GLN A 1 101 ? 17.927 29.657 19.468 1.00 81.88 101 GLN A CA 1
ATOM 803 C C . GLN A 1 101 ? 16.682 30.525 19.717 1.00 81.88 101 GLN A C 1
ATOM 805 O O . GLN A 1 101 ? 16.724 31.404 20.576 1.00 81.88 101 GLN A O 1
ATOM 810 N N . ARG A 1 102 ? 15.566 30.279 19.016 1.00 73.38 102 ARG A N 1
ATOM 811 C CA . ARG A 1 102 ? 14.292 30.993 19.221 1.00 73.38 102 ARG A CA 1
ATOM 812 C C . ARG A 1 102 ? 13.598 30.607 20.523 1.00 73.38 102 ARG A C 1
ATOM 814 O O . ARG A 1 102 ? 13.170 31.504 21.246 1.00 73.38 102 ARG A O 1
ATOM 821 N N . SER A 1 103 ? 13.528 29.317 20.849 1.00 61.19 103 SER A N 1
ATOM 822 C CA . SER A 1 103 ? 12.867 28.825 22.069 1.00 61.19 103 SER A CA 1
ATOM 823 C C . SER A 1 103 ? 13.573 29.269 23.363 1.00 61.19 103 SER A C 1
ATOM 825 O O . SER A 1 103 ? 12.937 29.425 24.406 1.00 61.19 103 SER A O 1
ATOM 827 N N . LYS A 1 104 ? 14.861 29.644 23.291 1.00 57.34 104 LYS A N 1
ATOM 828 C CA . LYS A 1 104 ? 15.577 30.332 24.386 1.00 57.34 104 LYS A CA 1
ATOM 829 C C . LYS A 1 104 ? 15.003 31.708 24.747 1.00 57.34 104 LYS A C 1
ATOM 831 O O . LYS A 1 104 ? 15.196 32.163 25.875 1.00 57.34 104 LYS A O 1
ATOM 836 N N . HIS A 1 105 ? 14.340 32.399 23.819 1.00 45.97 105 HIS A N 1
ATOM 837 C CA . HIS A 1 105 ? 13.783 33.732 24.070 1.00 45.97 105 HIS A CA 1
ATOM 838 C C . HIS A 1 105 ? 12.365 33.699 24.654 1.00 45.97 105 HIS A C 1
ATOM 840 O O . HIS A 1 105 ? 11.982 34.647 25.337 1.00 45.97 105 HIS A O 1
ATOM 846 N N . THR A 1 106 ? 11.615 32.613 24.461 1.00 42.09 106 THR A N 1
ATOM 847 C CA . THR A 1 106 ? 10.259 32.423 25.005 1.00 42.09 106 THR A CA 1
ATOM 848 C C . THR A 1 106 ? 10.248 31.856 26.430 1.00 42.09 106 THR A C 1
ATOM 850 O O . THR A 1 106 ? 9.417 32.270 27.233 1.00 42.09 106 THR A O 1
ATOM 853 N N . HIS A 1 107 ? 11.212 31.009 26.813 1.00 40.88 107 HIS A N 1
ATOM 854 C CA . HIS A 1 107 ? 11.262 30.395 28.159 1.00 40.88 107 HIS A CA 1
ATOM 855 C C . HIS A 1 107 ? 11.696 31.325 29.307 1.00 40.88 107 HIS A C 1
ATOM 857 O O . HIS A 1 107 ? 11.674 30.931 30.470 1.00 40.88 107 HIS A O 1
ATOM 863 N N . ARG A 1 108 ? 12.048 32.590 29.031 1.00 33.66 108 ARG A N 1
ATOM 864 C CA . ARG A 1 108 ? 12.336 33.588 30.083 1.00 33.66 108 ARG A CA 1
ATOM 865 C C . ARG A 1 108 ? 11.095 34.325 30.618 1.00 33.66 108 ARG A C 1
ATOM 867 O O . ARG A 1 108 ? 11.262 35.157 31.507 1.00 33.66 108 ARG A O 1
ATOM 874 N N . SER A 1 109 ? 9.877 34.054 30.125 1.00 29.95 109 SER A N 1
ATOM 875 C CA . SER A 1 109 ? 8.673 34.836 30.484 1.00 29.95 109 SER A CA 1
ATOM 876 C C . SER A 1 109 ? 7.439 34.061 30.993 1.00 29.95 109 SER A C 1
ATOM 878 O O . SER A 1 109 ? 6.413 34.692 31.247 1.00 29.95 109 SER A O 1
ATOM 880 N N . GLY A 1 110 ? 7.503 32.745 31.225 1.00 28.53 110 GLY A N 1
ATOM 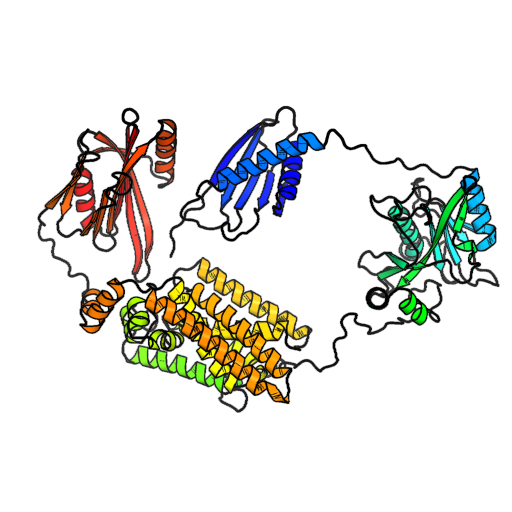881 C CA . GLY A 1 110 ? 6.388 31.968 31.802 1.00 28.53 110 GLY A CA 1
ATOM 882 C C . GLY A 1 110 ? 6.433 31.881 33.337 1.00 28.53 110 GLY A C 1
ATOM 883 O O . GLY A 1 110 ? 7.442 31.466 33.898 1.00 28.53 110 GLY A O 1
ATOM 884 N N . LYS A 1 111 ? 5.356 32.275 34.035 1.00 27.05 111 LYS A N 1
ATOM 885 C CA . LYS A 1 111 ? 5.217 32.171 35.506 1.00 27.05 111 LYS A CA 1
ATOM 886 C C . LYS A 1 111 ? 5.011 30.709 35.965 1.00 27.05 111 LYS A C 1
ATOM 888 O O . LYS A 1 111 ? 4.317 29.978 35.267 1.00 27.05 111 LYS A O 1
ATOM 893 N N . PRO A 1 112 ? 5.517 30.304 37.148 1.00 30.83 112 PRO A N 1
ATOM 894 C CA . PRO A 1 112 ? 5.274 28.979 37.721 1.00 30.83 112 PRO A CA 1
ATOM 895 C C . PRO A 1 112 ? 3.863 28.847 38.327 1.00 30.83 112 PRO A C 1
ATOM 897 O O . PRO A 1 112 ? 3.290 29.829 38.804 1.00 30.83 112 PRO A O 1
ATOM 900 N N . GLY A 1 113 ? 3.331 27.620 38.283 1.00 37.69 113 GLY A N 1
ATOM 901 C CA . GLY A 1 113 ? 1.962 27.233 38.636 1.00 37.69 113 GLY A CA 1
ATOM 902 C C . GLY A 1 113 ? 1.515 27.552 40.068 1.00 37.69 113 GLY A C 1
ATOM 903 O O . GLY A 1 113 ? 2.308 27.627 41.006 1.00 37.69 113 GLY A O 1
ATOM 904 N N . GLN A 1 114 ? 0.204 27.748 40.207 1.00 40.84 114 GLN A N 1
ATOM 905 C CA . GLN A 1 114 ? -0.499 28.072 41.448 1.00 40.84 114 GLN A CA 1
ATOM 906 C C . GLN A 1 114 ? -0.351 26.941 42.482 1.00 40.84 114 GLN A C 1
ATOM 908 O O . GLN A 1 114 ? -0.637 25.778 42.208 1.00 40.84 114 GLN A O 1
ATOM 913 N N . GLN A 1 115 ? 0.121 27.295 43.676 1.00 40.44 115 GLN A N 1
ATOM 914 C CA . GLN A 1 115 ? 0.396 26.376 44.780 1.00 40.44 115 GLN A CA 1
ATOM 915 C C . GLN A 1 115 ? -0.915 25.950 45.478 1.00 40.44 115 GLN A C 1
ATOM 917 O O . GLN A 1 115 ? -1.824 26.757 45.644 1.00 40.44 115 GLN A O 1
ATOM 922 N N . SER A 1 116 ? -1.014 24.674 45.869 1.00 50.38 116 SER A N 1
ATOM 923 C CA . SER A 1 116 ? -2.154 24.067 46.583 1.00 50.38 116 SER A CA 1
ATOM 924 C C . SER A 1 116 ? -2.372 24.710 47.961 1.00 50.38 116 SER A C 1
ATOM 926 O O . SER A 1 116 ? -1.478 24.615 48.800 1.00 50.38 116 SER A O 1
ATOM 928 N N . GLU A 1 117 ? -3.551 25.277 48.236 1.00 65.00 117 GLU A N 1
ATOM 929 C CA . GLU A 1 117 ? -3.932 25.752 49.578 1.00 65.00 117 GLU A CA 1
ATOM 930 C C . GLU A 1 117 ? -4.954 24.787 50.215 1.00 65.00 117 GLU A C 1
ATOM 932 O O . GLU A 1 117 ? -6.012 24.553 49.629 1.00 65.00 117 GLU A O 1
ATOM 937 N N . PRO A 1 118 ? -4.668 24.175 51.380 1.00 76.62 118 PRO A N 1
ATOM 938 C CA . PRO A 1 118 ? -5.635 23.327 52.078 1.00 76.62 118 PRO A CA 1
ATOM 939 C C . PRO A 1 118 ? -6.837 24.147 52.571 1.00 76.62 118 PRO A C 1
ATOM 941 O O . PRO A 1 118 ? -6.703 25.339 52.841 1.00 76.62 118 PRO A O 1
ATOM 944 N N . TYR A 1 119 ? -7.997 23.501 52.744 1.00 85.19 119 TYR A N 1
ATOM 945 C CA . TYR A 1 119 ? -9.167 24.154 53.341 1.00 85.19 119 TYR A CA 1
ATOM 946 C C . TYR A 1 119 ? -8.850 24.723 54.726 1.00 85.19 119 TYR A C 1
ATOM 948 O O . TYR A 1 119 ? -8.191 24.077 55.548 1.00 85.19 119 TYR A O 1
ATOM 956 N N . THR A 1 120 ? -9.387 25.906 55.004 1.00 89.12 120 THR A N 1
ATOM 957 C CA . THR A 1 120 ? -9.382 26.493 56.347 1.00 89.12 120 THR A CA 1
ATOM 958 C C . THR A 1 120 ? -10.223 25.652 57.315 1.00 89.12 120 THR A C 1
ATOM 960 O O . THR A 1 120 ? -11.039 24.818 56.908 1.00 89.12 120 THR A O 1
ATOM 963 N N . ALA A 1 121 ? -10.044 25.855 58.623 1.00 86.81 121 ALA A N 1
ATOM 964 C CA . ALA A 1 121 ? -10.817 25.130 59.634 1.00 86.81 121 ALA A CA 1
ATOM 965 C C . ALA A 1 121 ? -12.325 25.418 59.510 1.00 86.81 121 ALA A C 1
ATOM 967 O O . ALA A 1 121 ? -13.153 24.525 59.699 1.00 86.81 121 ALA A O 1
ATOM 968 N N . GLU A 1 122 ? -12.678 26.649 59.145 1.00 90.69 122 GLU A N 1
ATOM 969 C CA . GLU A 1 122 ? -14.043 27.109 58.915 1.00 90.69 122 GLU A CA 1
ATOM 970 C C . GLU A 1 122 ? -14.655 26.475 57.658 1.00 90.69 122 GLU A C 1
ATOM 972 O O . GLU A 1 122 ? -15.796 26.015 57.700 1.00 90.69 122 GLU A O 1
ATOM 977 N N . GLU A 1 123 ? -13.899 26.388 56.560 1.00 92.19 123 GLU A N 1
ATOM 978 C CA . GLU A 1 123 ? -14.327 25.705 55.329 1.00 92.19 123 GLU A CA 1
ATOM 979 C C . GLU A 1 123 ? -14.502 24.202 55.550 1.00 92.19 123 GLU A C 1
ATOM 981 O O . GLU A 1 123 ? -15.521 23.634 55.157 1.00 92.19 123 GLU A O 1
ATOM 986 N N . LYS A 1 124 ? -13.558 23.564 56.253 1.00 90.38 124 LYS A N 1
ATOM 987 C CA . LYS A 1 124 ? -13.655 22.149 56.629 1.00 90.38 124 LYS A CA 1
ATOM 988 C C . LYS A 1 124 ? -14.891 21.892 57.496 1.00 90.38 124 LYS A C 1
ATOM 990 O O . LYS A 1 124 ? -15.597 20.916 57.274 1.00 90.38 124 LYS A O 1
ATOM 995 N N . SER A 1 125 ? -15.196 22.797 58.429 1.00 92.19 125 SER A N 1
ATOM 996 C CA . SER A 1 125 ? -16.409 22.744 59.256 1.00 92.19 125 SER A CA 1
ATOM 997 C C . SER A 1 125 ? -17.695 22.909 58.432 1.00 92.19 125 SER A C 1
ATOM 999 O O . SER A 1 125 ? -18.685 22.224 58.692 1.00 92.19 125 SER A O 1
ATOM 1001 N N . ALA A 1 126 ? -17.690 23.768 57.406 1.00 94.19 126 ALA A N 1
ATOM 1002 C CA . ALA A 1 126 ? -18.823 23.930 56.493 1.00 94.19 126 ALA A CA 1
ATOM 1003 C C . ALA A 1 126 ? -19.079 22.659 55.665 1.00 94.19 126 ALA A C 1
ATOM 1005 O O . ALA A 1 126 ? -20.222 22.209 55.575 1.00 94.19 126 ALA A O 1
ATOM 1006 N N . ILE A 1 127 ? -18.016 22.040 55.143 1.00 94.38 127 ILE A N 1
ATOM 1007 C CA . ILE A 1 127 ? -18.083 20.753 54.436 1.00 94.38 127 ILE A CA 1
ATOM 1008 C C . ILE A 1 127 ? -18.589 19.653 55.378 1.00 94.38 127 ILE A C 1
ATOM 1010 O O . ILE A 1 127 ? -19.522 18.928 55.041 1.00 94.38 127 ILE A O 1
ATOM 1014 N N . ASP A 1 128 ? -18.060 19.573 56.599 1.00 94.44 128 ASP A N 1
ATOM 1015 C CA . ASP A 1 128 ? -18.502 18.614 57.617 1.00 94.44 128 ASP A CA 1
ATOM 1016 C C . ASP A 1 128 ? -19.988 18.781 57.974 1.00 94.44 128 ASP A C 1
ATOM 1018 O O . ASP A 1 128 ? -20.718 17.798 58.137 1.00 94.44 128 ASP A O 1
ATOM 1022 N N . ALA A 1 129 ? -20.460 20.024 58.095 1.00 94.75 129 ALA A N 1
ATOM 1023 C CA . ALA A 1 129 ? -21.865 20.326 58.338 1.00 94.75 129 ALA A CA 1
ATOM 1024 C C . ALA A 1 129 ? -22.747 19.923 57.146 1.00 94.75 129 ALA A C 1
ATOM 1026 O O . ALA A 1 129 ? -23.833 19.376 57.351 1.00 94.75 129 ALA A O 1
ATOM 1027 N N . HIS A 1 130 ? -22.270 20.143 55.918 1.00 96.38 130 HIS A N 1
ATOM 1028 C CA . HIS A 1 130 ? -22.939 19.722 54.686 1.00 96.38 130 HIS A CA 1
ATOM 1029 C C . HIS A 1 130 ? -23.083 18.201 54.615 1.00 96.38 130 HIS A C 1
ATOM 1031 O O . HIS A 1 130 ? -24.189 17.693 54.429 1.00 96.38 130 HIS A O 1
ATOM 1037 N N . ILE A 1 131 ? -21.993 17.473 54.874 1.00 95.12 131 ILE A N 1
ATOM 1038 C CA . ILE A 1 131 ? -21.970 16.006 54.911 1.00 95.12 131 ILE A CA 1
ATOM 1039 C C . ILE A 1 131 ? -22.964 15.482 55.952 1.00 95.12 131 ILE A C 1
ATOM 1041 O O . ILE A 1 131 ? -23.807 14.645 55.635 1.00 95.12 131 ILE A O 1
ATOM 1045 N N . ARG A 1 132 ? -22.947 16.028 57.176 1.00 94.75 132 ARG A N 1
ATOM 1046 C CA . ARG A 1 132 ? -23.884 15.621 58.240 1.00 94.75 132 ARG A CA 1
ATOM 1047 C C . ARG A 1 132 ? -25.341 15.878 57.896 1.00 94.75 132 ARG A C 1
ATOM 1049 O O . ARG A 1 132 ? -26.205 15.113 58.316 1.00 94.75 132 ARG A O 1
ATOM 1056 N N . LYS A 1 133 ? -25.614 16.975 57.191 1.00 94.69 133 LYS A N 1
ATOM 1057 C CA . LYS A 1 133 ? -26.972 17.382 56.842 1.00 94.69 133 LYS A CA 1
ATOM 1058 C C . LYS A 1 133 ? -27.565 16.504 55.744 1.00 94.69 133 LYS A C 1
ATOM 1060 O O . LYS A 1 133 ? -28.731 16.136 55.854 1.00 94.69 133 LYS A O 1
ATOM 1065 N N . TYR A 1 134 ? -26.790 16.213 54.701 1.00 94.69 134 TYR A N 1
ATOM 1066 C CA . TYR A 1 134 ? -27.317 15.575 53.495 1.00 94.69 134 TYR A CA 1
ATOM 1067 C C . TYR A 1 134 ? -26.949 14.100 53.361 1.00 94.69 134 TYR A C 1
ATOM 1069 O O . TYR A 1 134 ? -27.768 13.340 52.862 1.00 94.69 134 TYR A O 1
ATOM 1077 N N . PHE A 1 135 ? -25.770 13.679 53.818 1.00 93.00 135 PHE A N 1
ATOM 1078 C CA . PHE A 1 135 ? -25.288 12.308 53.631 1.00 93.00 135 PHE A CA 1
ATOM 1079 C C . PHE A 1 135 ? -25.442 11.446 54.886 1.00 93.00 135 PHE A C 1
ATOM 1081 O O . PHE A 1 135 ? -25.798 10.280 54.770 1.00 93.00 135 PHE A O 1
ATOM 1088 N N . GLY A 1 136 ? -25.216 12.006 56.081 1.00 91.25 136 GLY A N 1
ATOM 1089 C CA . GLY A 1 136 ? -25.447 11.306 57.347 1.00 91.25 136 GLY A CA 1
ATOM 1090 C C . GLY A 1 136 ? -24.328 11.456 58.376 1.00 91.25 136 GLY A C 1
ATOM 1091 O O . GLY A 1 136 ? -23.435 12.299 58.262 1.00 91.25 136 GLY A O 1
ATOM 1092 N N . ARG A 1 137 ? -24.394 10.650 59.442 1.00 92.50 137 ARG A N 1
ATOM 1093 C CA . ARG A 1 137 ? -23.379 10.660 60.502 1.00 92.50 137 ARG A CA 1
ATOM 1094 C C . ARG A 1 137 ? -22.057 10.130 59.944 1.00 92.50 137 ARG A C 1
ATOM 1096 O O . ARG A 1 137 ? -22.027 9.064 59.359 1.00 92.50 137 ARG A O 1
ATOM 1103 N N . MET A 1 138 ? -20.966 10.857 60.169 1.00 92.38 138 MET A N 1
ATOM 1104 C CA . MET A 1 138 ? -19.622 10.375 59.841 1.00 92.38 138 MET A CA 1
ATOM 1105 C C . MET A 1 138 ? -19.181 9.364 60.900 1.00 92.38 138 MET A C 1
ATOM 1107 O O . MET A 1 138 ? -18.987 9.747 62.056 1.00 92.38 138 MET A O 1
ATOM 1111 N N . ASP A 1 139 ? -19.054 8.096 60.525 1.00 91.31 139 ASP A N 1
ATOM 1112 C CA . ASP A 1 139 ? -18.753 7.002 61.452 1.00 91.31 139 ASP A CA 1
ATOM 1113 C C . ASP A 1 139 ? -17.247 6.754 61.594 1.00 91.31 139 ASP A C 1
ATOM 1115 O O . ASP A 1 139 ? -16.775 6.488 62.699 1.00 91.31 139 ASP A O 1
ATOM 1119 N N . ALA A 1 140 ? -16.482 6.891 60.506 1.00 88.12 140 ALA A N 1
ATOM 1120 C CA . ALA A 1 140 ? -15.027 6.739 60.521 1.00 88.12 140 ALA A CA 1
ATOM 1121 C C . ALA A 1 140 ? -14.339 7.593 59.445 1.00 88.12 140 ALA A C 1
ATOM 1123 O O . ALA A 1 140 ? -14.974 8.070 58.504 1.00 88.12 140 ALA A O 1
ATOM 1124 N N . ILE A 1 141 ? -13.022 7.765 59.586 1.00 85.69 141 ILE A N 1
ATOM 1125 C CA . ILE A 1 141 ? -12.141 8.293 58.538 1.00 85.69 141 ILE A CA 1
ATOM 1126 C C . ILE A 1 141 ? -11.195 7.163 58.138 1.00 85.69 141 ILE A C 1
ATOM 1128 O O . ILE A 1 141 ? -10.494 6.608 58.983 1.00 85.69 141 ILE A O 1
ATOM 1132 N N . ILE A 1 142 ? -11.200 6.819 56.856 1.00 81.56 142 ILE A N 1
ATOM 1133 C CA . ILE A 1 142 ? -10.325 5.830 56.243 1.00 81.56 142 ILE A CA 1
ATOM 1134 C C . ILE A 1 142 ? -9.165 6.581 55.585 1.00 81.56 142 ILE A C 1
ATOM 1136 O O . ILE A 1 142 ? -9.364 7.522 54.818 1.00 81.56 142 ILE A O 1
ATOM 1140 N N . HIS A 1 143 ? -7.944 6.147 55.878 1.00 69.19 143 HIS A N 1
ATOM 1141 C CA . HIS A 1 143 ? -6.736 6.590 55.187 1.00 69.19 143 HIS A CA 1
ATOM 1142 C C . HIS A 1 143 ? -6.255 5.436 54.307 1.00 69.19 143 HIS A C 1
ATOM 1144 O O . HIS A 1 143 ? -6.148 4.307 54.797 1.00 69.19 143 HIS A O 1
ATOM 1150 N N . ALA A 1 144 ? -5.981 5.668 53.022 1.00 54.38 144 ALA A N 1
ATOM 1151 C CA . ALA A 1 144 ? -5.651 4.546 52.147 1.00 54.38 144 ALA A CA 1
ATOM 1152 C C . ALA A 1 144 ? -4.227 4.018 52.342 1.00 54.38 144 ALA A C 1
ATOM 1154 O O . ALA A 1 144 ? -3.986 2.855 52.020 1.00 54.38 144 ALA A O 1
ATOM 1155 N N . HIS A 1 145 ? -3.288 4.823 52.855 1.00 54.19 145 HIS A N 1
ATOM 1156 C CA . HIS A 1 145 ? -1.894 4.427 53.086 1.00 54.19 145 HIS A CA 1
ATOM 1157 C C . HIS A 1 145 ? -1.439 4.796 54.506 1.00 54.19 145 HIS A C 1
ATOM 1159 O O . HIS A 1 145 ? -1.526 5.953 54.923 1.00 54.19 145 HIS A O 1
ATOM 1165 N N . GLU A 1 146 ? -0.915 3.816 55.249 1.00 41.41 146 GLU A N 1
ATOM 1166 C CA . GLU A 1 146 ? -0.229 4.068 56.519 1.00 41.41 146 GLU A CA 1
ATOM 1167 C C . GLU A 1 146 ? 1.003 4.957 56.265 1.00 41.41 146 GLU A C 1
ATOM 1169 O O . GLU A 1 146 ? 1.996 4.516 55.692 1.00 41.41 146 GLU A O 1
ATOM 1174 N N . GLY A 1 147 ? 0.948 6.225 56.689 1.00 41.41 147 GLY A N 1
ATOM 1175 C CA . GLY A 1 147 ? 2.133 7.086 56.808 1.00 41.41 147 GLY A CA 1
ATOM 1176 C C . GLY A 1 147 ? 2.263 8.270 55.841 1.00 41.41 147 GLY A C 1
ATOM 1177 O O . GLY A 1 147 ? 3.202 9.049 56.005 1.00 41.41 147 GLY A O 1
ATOM 1178 N N . THR A 1 148 ? 1.347 8.487 54.890 1.00 41.34 148 THR A N 1
ATOM 1179 C CA . THR A 1 148 ? 1.378 9.677 54.010 1.00 41.34 148 THR A CA 1
ATOM 1180 C C . THR A 1 148 ? 0.203 10.613 54.288 1.00 41.34 148 THR A C 1
ATOM 1182 O O . THR A 1 148 ? -0.904 10.406 53.807 1.00 41.34 148 THR A O 1
ATOM 1185 N N . ASN A 1 149 ? 0.453 11.685 55.039 1.00 47.41 149 ASN A N 1
ATOM 1186 C CA . ASN A 1 149 ? -0.556 12.645 55.512 1.00 47.41 149 ASN A CA 1
ATOM 1187 C C . ASN A 1 149 ? -0.997 13.685 54.447 1.00 47.41 149 ASN A C 1
ATOM 1189 O O . ASN A 1 149 ? -1.386 14.794 54.801 1.00 47.41 149 ASN A O 1
ATOM 1193 N N . ASN A 1 150 ? -0.861 13.366 53.152 1.00 57.25 150 ASN A N 1
ATOM 1194 C CA . ASN A 1 150 ? -0.956 14.336 52.046 1.00 57.25 150 ASN A CA 1
ATOM 1195 C C . ASN A 1 150 ? -2.150 14.116 51.086 1.00 57.25 150 ASN A C 1
ATOM 1197 O O . ASN A 1 150 ? -2.284 14.884 50.134 1.00 57.25 150 ASN A O 1
ATOM 1201 N N . GLY A 1 151 ? -2.985 13.091 51.298 1.00 68.31 151 GLY A N 1
ATOM 1202 C CA . GLY A 1 151 ? -4.211 12.830 50.520 1.00 68.31 151 GLY A CA 1
ATOM 1203 C C . GLY A 1 151 ? -5.482 13.373 51.197 1.00 68.31 151 GLY A C 1
ATOM 1204 O O . GLY A 1 151 ? -5.410 13.811 52.347 1.00 68.31 151 GLY A O 1
ATOM 1205 N N . PRO A 1 152 ? -6.645 13.374 50.514 1.00 81.88 152 PRO A N 1
ATOM 1206 C CA . PRO A 1 152 ? -7.916 13.746 51.138 1.00 81.88 152 PRO A CA 1
ATOM 1207 C C . PRO A 1 152 ? -8.317 12.748 52.235 1.00 81.88 152 PRO A C 1
ATOM 1209 O O . PRO A 1 152 ? -7.988 11.564 52.171 1.00 81.88 152 PRO A O 1
ATOM 1212 N N . ASP A 1 153 ? -9.088 13.212 53.219 1.00 88.31 153 ASP A N 1
ATOM 1213 C CA . ASP A 1 153 ? -9.730 12.320 54.187 1.00 88.31 153 ASP A CA 1
ATOM 1214 C C . ASP A 1 153 ? -10.866 11.557 53.477 1.00 88.31 153 ASP A C 1
ATOM 1216 O O . ASP A 1 153 ? -11.715 12.195 52.853 1.00 88.31 153 ASP A O 1
ATOM 1220 N N . ILE A 1 154 ? -10.931 10.224 53.590 1.00 91.25 154 ILE A N 1
ATOM 1221 C CA . ILE A 1 154 ? -12.079 9.442 53.102 1.00 91.25 154 ILE A CA 1
ATOM 1222 C C . ILE A 1 154 ? -13.023 9.176 54.270 1.00 91.25 154 ILE A C 1
ATOM 1224 O O . ILE A 1 154 ? -12.716 8.422 55.187 1.00 91.25 154 ILE A O 1
ATOM 1228 N N . ILE A 1 155 ? -14.178 9.819 54.257 1.00 94.06 155 ILE A N 1
ATOM 1229 C CA . ILE A 1 155 ? -15.204 9.706 55.287 1.00 94.06 155 ILE A CA 1
ATOM 1230 C C . ILE A 1 155 ? -16.090 8.503 54.979 1.00 94.06 155 ILE A C 1
ATOM 1232 O O . ILE A 1 155 ? -16.602 8.373 53.870 1.00 94.06 155 ILE A O 1
ATOM 1236 N N . LEU A 1 156 ? -16.292 7.656 55.986 1.00 93.88 156 LEU A N 1
ATOM 1237 C CA . LEU A 1 156 ? -17.214 6.528 55.957 1.00 93.88 156 LEU A CA 1
ATOM 1238 C C . LEU A 1 156 ? -18.516 6.900 56.670 1.00 93.88 156 LEU A C 1
ATOM 1240 O O . LEU A 1 156 ? -18.496 7.326 57.829 1.00 93.88 156 LEU A O 1
ATOM 1244 N N . ILE A 1 157 ? -19.637 6.680 55.993 1.00 94.69 157 ILE A N 1
ATOM 1245 C CA . ILE A 1 157 ? -20.990 6.751 56.550 1.00 94.69 157 ILE A CA 1
ATOM 1246 C C . ILE A 1 157 ? -21.590 5.348 56.461 1.00 94.69 157 ILE A C 1
ATOM 1248 O O . ILE A 1 157 ? -21.632 4.760 55.376 1.00 94.69 157 ILE A O 1
ATOM 1252 N N . ALA A 1 158 ? -21.999 4.797 57.602 1.00 92.88 158 ALA A N 1
ATOM 1253 C CA . ALA A 1 158 ? -22.538 3.446 57.704 1.00 92.88 158 ALA A CA 1
ATOM 1254 C C . ALA A 1 158 ? -24.012 3.365 57.249 1.00 92.88 158 ALA A C 1
ATOM 1256 O O . ALA A 1 158 ? -24.738 4.360 57.363 1.00 92.88 158 ALA A O 1
ATOM 1257 N N . PRO A 1 159 ? -24.477 2.179 56.802 1.00 92.38 159 PRO A N 1
ATOM 1258 C CA . PRO A 1 159 ? -25.868 1.947 56.440 1.00 92.38 159 PRO A CA 1
ATOM 1259 C C . PRO A 1 159 ? -26.839 2.329 57.557 1.00 92.38 159 PRO A C 1
ATOM 1261 O O . PRO A 1 159 ? -26.588 2.115 58.749 1.00 92.38 159 PRO A O 1
ATOM 1264 N N . THR A 1 160 ? -27.993 2.853 57.164 1.00 89.25 160 THR A N 1
ATOM 1265 C CA . THR A 1 160 ? -29.118 3.139 58.054 1.00 89.25 160 THR A CA 1
ATOM 1266 C C . THR A 1 160 ? -30.365 2.392 57.589 1.00 89.25 160 THR A C 1
ATOM 1268 O O . THR A 1 160 ? -30.404 1.820 56.509 1.00 89.25 160 THR A O 1
ATOM 1271 N N . SER A 1 161 ? -31.441 2.427 58.381 1.00 84.75 161 SER A N 1
ATOM 1272 C CA . SER A 1 161 ? -32.732 1.858 57.952 1.00 84.75 161 SER A CA 1
ATOM 1273 C C . SER A 1 161 ? -33.365 2.579 56.754 1.00 84.75 161 SER A C 1
ATOM 1275 O O . SER A 1 161 ? -34.284 2.039 56.145 1.00 84.75 161 SER A O 1
ATOM 1277 N N . ARG A 1 162 ? -32.909 3.800 56.445 1.00 85.25 162 ARG A N 1
ATOM 1278 C CA . ARG A 1 162 ? -33.335 4.571 55.274 1.00 85.25 162 ARG A CA 1
ATOM 1279 C C . ARG A 1 162 ? -32.445 4.288 54.064 1.00 85.25 162 ARG A C 1
ATOM 1281 O O . ARG A 1 162 ? -32.968 4.155 52.967 1.00 85.25 162 ARG A O 1
ATOM 1288 N N . ASP A 1 163 ? -31.139 4.212 54.293 1.00 87.38 163 ASP A N 1
ATOM 1289 C CA . ASP A 1 163 ? -30.100 4.079 53.274 1.00 87.38 163 ASP A CA 1
ATOM 1290 C C . ASP A 1 163 ? -29.306 2.795 53.564 1.00 87.38 163 ASP A C 1
ATOM 1292 O O . ASP A 1 163 ? -28.371 2.809 54.366 1.00 87.38 163 ASP A O 1
ATOM 1296 N N . ASP A 1 164 ? -29.711 1.667 52.974 1.00 91.69 164 ASP A N 1
ATOM 1297 C CA . ASP A 1 164 ? -29.129 0.339 53.247 1.00 91.69 164 ASP A CA 1
ATOM 1298 C C . ASP A 1 164 ? -27.831 0.100 52.450 1.00 91.69 164 ASP A C 1
ATOM 1300 O O . ASP A 1 164 ? -27.708 -0.851 51.682 1.00 91.69 164 ASP A O 1
ATOM 1304 N N . TYR A 1 165 ? -26.880 1.031 52.560 1.00 93.56 165 TYR A N 1
ATOM 1305 C CA . TYR A 1 165 ? -25.586 1.008 51.876 1.00 93.56 165 TYR A CA 1
ATOM 1306 C C . TYR A 1 165 ? -24.568 1.916 52.584 1.00 93.56 165 TYR A C 1
ATOM 1308 O O . TYR A 1 165 ? -24.924 2.856 53.295 1.00 93.56 165 TYR A O 1
ATOM 1316 N N . TYR A 1 166 ? -23.279 1.640 52.393 1.00 94.50 166 TYR A N 1
ATOM 1317 C CA . TYR A 1 166 ? -22.193 2.515 52.834 1.00 94.50 166 TYR A CA 1
ATOM 1318 C C . TYR A 1 166 ? -22.037 3.693 51.874 1.00 94.50 166 TYR A C 1
ATOM 1320 O O . TYR A 1 166 ? -22.118 3.518 50.663 1.00 94.50 166 TYR A O 1
ATOM 1328 N N . THR A 1 167 ? -21.730 4.882 52.391 1.00 95.19 167 THR A N 1
ATOM 1329 C CA . THR A 1 167 ? -21.270 6.010 51.563 1.00 95.19 167 THR A CA 1
ATOM 1330 C C . THR A 1 167 ? -19.830 6.353 51.926 1.00 95.19 167 THR A C 1
ATOM 1332 O O . THR A 1 167 ? -19.533 6.655 53.083 1.00 95.19 167 THR A O 1
ATOM 1335 N N . LEU A 1 168 ? -18.942 6.316 50.934 1.00 95.12 168 LEU A N 1
ATOM 1336 C CA . LEU A 1 168 ? -17.589 6.857 51.017 1.00 95.12 168 LEU A CA 1
ATOM 1337 C C . LEU A 1 168 ? -17.572 8.255 50.415 1.00 95.12 168 LEU A C 1
ATOM 1339 O O . LEU A 1 168 ? -18.167 8.474 49.361 1.00 95.12 168 LEU A O 1
ATOM 1343 N N . LEU A 1 169 ? -16.890 9.197 51.059 1.00 95.00 169 LEU A N 1
ATOM 1344 C CA . LEU A 1 169 ? -16.875 10.587 50.614 1.00 95.00 169 LEU A CA 1
ATOM 1345 C C . LEU A 1 169 ? -15.516 11.236 50.871 1.00 95.00 169 LEU A C 1
ATOM 1347 O O . LEU A 1 169 ? -14.959 11.104 51.957 1.00 95.00 169 LEU A O 1
ATOM 1351 N N . THR A 1 170 ? -14.974 11.949 49.889 1.00 94.12 170 THR A N 1
ATOM 1352 C CA . THR A 1 170 ? -13.721 12.687 50.056 1.00 94.12 170 THR A CA 1
ATOM 1353 C C . THR A 1 170 ? -13.967 13.993 50.805 1.00 94.12 170 THR A C 1
ATOM 1355 O O . THR A 1 170 ? -14.962 14.686 50.597 1.00 94.12 170 THR A O 1
ATOM 1358 N N . ARG A 1 171 ? -13.028 14.356 51.675 1.00 90.62 171 ARG A N 1
ATOM 1359 C CA . ARG A 1 171 ? -12.924 15.686 52.268 1.00 90.62 171 ARG A CA 1
ATOM 1360 C C . ARG A 1 171 ? -11.497 16.179 52.103 1.00 90.62 171 ARG A C 1
ATOM 1362 O O . ARG A 1 171 ? -10.580 15.705 52.774 1.00 90.62 171 ARG A O 1
ATOM 1369 N N . GLY A 1 172 ? -11.322 17.157 51.224 1.00 87.88 172 GLY A N 1
ATOM 1370 C CA . GLY A 1 172 ? -10.033 17.747 50.878 1.00 87.88 172 GLY A CA 1
ATOM 1371 C C . GLY A 1 172 ? -9.660 17.605 49.404 1.00 87.88 172 GLY A C 1
ATOM 1372 O O . GLY A 1 172 ? -8.689 18.242 48.991 1.00 87.88 172 GLY A O 1
ATOM 1373 N N . ALA A 1 173 ? -10.418 16.849 48.597 1.00 88.00 173 ALA A N 1
ATOM 1374 C CA . ALA A 1 173 ? -10.165 16.767 47.157 1.00 88.00 173 ALA A CA 1
ATOM 1375 C C . ALA A 1 173 ? -10.377 18.138 46.492 1.00 88.00 173 ALA A C 1
ATOM 1377 O O . ALA A 1 173 ? -9.612 18.533 45.613 1.00 88.00 173 ALA A O 1
ATOM 1378 N N . GLY A 1 174 ? -11.330 18.925 47.001 1.00 85.12 174 GLY A N 1
ATOM 1379 C CA . GLY A 1 174 ? -11.621 20.267 46.505 1.00 85.12 174 GLY A CA 1
ATOM 1380 C C . GLY A 1 174 ? -10.693 21.361 47.043 1.00 85.12 174 GLY A C 1
ATOM 1381 O O . GLY A 1 174 ? -10.949 22.545 46.814 1.00 85.12 174 GLY A O 1
ATOM 1382 N N . SER A 1 175 ? -9.615 21.011 47.757 1.00 83.38 175 SER A N 1
ATOM 1383 C CA . SER A 1 175 ? -8.611 21.982 48.225 1.00 83.38 175 SER A CA 1
ATOM 1384 C C . SER A 1 175 ? -7.912 22.702 47.066 1.00 83.38 175 SER A C 1
ATOM 1386 O O . SER A 1 175 ? -7.538 23.869 47.194 1.00 83.38 175 SER A O 1
ATOM 1388 N N . ARG A 1 176 ? -7.828 22.069 45.889 1.00 79.75 176 ARG A N 1
ATOM 1389 C CA . ARG A 1 176 ? -7.345 22.709 44.661 1.00 79.75 176 ARG A CA 1
ATOM 1390 C C . ARG A 1 176 ? -8.496 23.199 43.794 1.00 79.75 176 ARG A C 1
ATOM 1392 O O . ARG A 1 176 ? -9.508 22.521 43.643 1.00 79.75 176 ARG A O 1
ATOM 1399 N N . LYS A 1 177 ? -8.306 24.384 43.216 1.00 85.12 177 LYS A N 1
ATOM 1400 C CA . LYS A 1 177 ? -9.236 24.971 42.253 1.00 85.12 177 LYS A CA 1
ATOM 1401 C C . LYS A 1 177 ? -8.916 24.472 40.848 1.00 85.12 177 LYS A C 1
ATOM 1403 O O . LYS A 1 177 ? -7.780 24.587 40.395 1.00 85.12 177 LYS A O 1
ATOM 1408 N N . MET A 1 178 ? -9.930 23.968 40.165 1.00 88.06 178 MET A N 1
ATOM 1409 C CA . MET A 1 178 ? -9.909 23.645 38.747 1.00 88.06 178 MET A CA 1
ATOM 1410 C C . MET A 1 178 ? -10.041 24.923 37.919 1.00 88.06 178 MET A C 1
ATOM 1412 O O . MET A 1 178 ? -10.737 25.868 38.296 1.00 88.06 178 MET A O 1
ATOM 1416 N N . THR A 1 179 ? -9.428 24.937 36.737 1.00 84.69 179 THR A N 1
ATOM 1417 C CA . THR A 1 179 ? -9.670 26.007 35.761 1.00 84.69 179 THR A CA 1
ATOM 1418 C C . THR A 1 179 ? -10.937 25.683 34.976 1.00 84.69 179 THR A C 1
ATOM 1420 O O . THR A 1 179 ? -10.891 24.977 33.972 1.00 84.69 179 THR A O 1
ATOM 1423 N N . VAL A 1 180 ? -12.082 26.170 35.455 1.00 83.38 180 VAL A N 1
ATOM 1424 C CA . VAL A 1 180 ? -13.386 25.933 34.817 1.00 83.38 180 VAL A CA 1
ATOM 1425 C C . VAL A 1 180 ? -13.651 26.909 33.660 1.00 83.38 180 VAL A C 1
ATOM 1427 O O . VAL A 1 180 ? -13.247 28.073 33.726 1.00 83.38 180 VAL A O 1
ATOM 1430 N N . PRO A 1 181 ? -14.348 26.469 32.594 1.00 79.25 181 PRO A N 1
ATOM 1431 C CA . PRO A 1 181 ? -14.636 27.307 31.427 1.00 79.25 181 PRO A CA 1
ATOM 1432 C C . PRO A 1 181 ? -15.675 28.404 31.704 1.00 79.25 181 PRO A C 1
ATOM 1434 O O . PRO A 1 181 ? -15.678 29.430 31.024 1.00 79.25 181 PRO A O 1
ATOM 1437 N N . ASP A 1 182 ? -16.545 28.201 32.695 1.00 81.56 182 ASP A N 1
ATOM 1438 C CA . ASP A 1 182 ? -17.571 29.151 33.120 1.00 81.56 182 ASP A CA 1
ATOM 1439 C C . ASP A 1 182 ? -17.484 29.365 34.636 1.00 81.56 182 ASP A C 1
ATOM 1441 O O . ASP A 1 182 ? -17.432 28.410 35.406 1.00 81.56 182 ASP A O 1
ATOM 1445 N N . LYS A 1 183 ? -17.507 30.631 35.065 1.00 79.75 183 LYS A N 1
ATOM 1446 C CA . LYS A 1 183 ? -17.494 31.031 36.479 1.00 79.75 183 LYS A CA 1
ATOM 1447 C C . LYS A 1 183 ? -18.776 30.667 37.228 1.00 79.75 183 LYS A C 1
ATOM 1449 O O . LYS A 1 183 ? -18.801 30.783 38.449 1.00 79.75 183 LYS A O 1
ATOM 1454 N N . THR A 1 184 ? -19.848 30.300 36.525 1.00 82.06 184 THR A N 1
ATOM 1455 C CA . THR A 1 184 ? -21.075 29.797 37.159 1.00 82.06 184 THR A CA 1
ATOM 1456 C C . THR A 1 184 ? -20.919 28.373 37.697 1.00 82.06 184 THR A C 1
ATOM 1458 O O . THR A 1 184 ? -21.681 27.979 38.580 1.00 82.06 184 THR A O 1
ATOM 1461 N N . LEU A 1 185 ? -19.929 27.621 37.201 1.00 83.88 185 LEU A N 1
ATOM 1462 C CA . LEU A 1 185 ? -19.626 26.270 37.655 1.00 83.88 185 LEU A CA 1
ATOM 1463 C C . LEU A 1 185 ? -18.745 26.303 38.913 1.00 83.88 185 LEU A C 1
ATOM 1465 O O . LEU A 1 185 ? -17.850 27.147 39.006 1.00 83.88 185 LEU A O 1
ATOM 1469 N N . PRO A 1 186 ? -18.943 25.370 39.859 1.00 88.75 186 PRO A N 1
ATOM 1470 C CA . PRO A 1 186 ? -18.018 25.181 40.969 1.00 88.75 186 PRO A CA 1
ATOM 1471 C C . PRO A 1 186 ? -16.603 24.879 40.461 1.00 88.75 186 PRO A C 1
ATOM 1473 O O . PRO A 1 186 ? -16.397 23.958 39.671 1.00 88.75 186 PRO A O 1
ATOM 1476 N N . ASP A 1 187 ? -15.621 25.641 40.938 1.00 89.00 187 ASP A N 1
ATOM 1477 C CA . ASP A 1 187 ? -14.200 25.452 40.632 1.00 89.00 187 ASP A CA 1
ATOM 1478 C C . ASP A 1 187 ? -13.529 24.441 41.579 1.00 89.00 187 ASP A C 1
ATOM 1480 O O . ASP A 1 187 ? -12.346 24.153 41.440 1.00 89.00 187 ASP A O 1
ATOM 1484 N N . ARG A 1 188 ? -14.275 23.867 42.527 1.00 92.50 188 ARG A N 1
ATOM 1485 C CA . ARG A 1 188 ? -13.819 22.854 43.488 1.00 92.50 188 ARG A CA 1
ATOM 1486 C C . ARG A 1 188 ? -14.797 21.684 43.511 1.00 92.50 188 ARG A C 1
ATOM 1488 O O . ARG A 1 188 ? -16.000 21.886 43.335 1.00 92.50 188 ARG A O 1
ATOM 1495 N N . CYS A 1 189 ? -14.309 20.475 43.785 1.00 94.38 189 CYS A N 1
ATOM 1496 C CA . CYS A 1 189 ? -15.176 19.307 43.919 1.00 94.38 189 CYS A CA 1
ATOM 1497 C C . CYS A 1 189 ? -14.699 18.283 44.955 1.00 94.38 189 CYS A C 1
ATOM 1499 O O . CYS A 1 189 ? -13.502 18.083 45.137 1.00 94.38 189 CYS A O 1
ATOM 1501 N N . GLU A 1 190 ? -15.659 17.604 45.573 1.00 95.62 190 GLU A N 1
ATOM 1502 C CA . GLU A 1 190 ? -15.499 16.380 46.350 1.00 95.62 190 GLU A CA 1
ATOM 1503 C C . GLU A 1 190 ? -16.175 15.215 45.616 1.00 95.62 190 GLU A C 1
ATOM 1505 O O . GLU A 1 190 ? -17.083 15.402 44.803 1.00 95.62 190 GLU A O 1
ATOM 1510 N N . PHE A 1 191 ? -15.730 14.003 45.914 1.00 96.06 191 PHE A N 1
ATOM 1511 C CA . PHE A 1 191 ? -16.201 12.769 45.309 1.00 96.06 191 PHE A CA 1
ATOM 1512 C C . PHE A 1 191 ? -16.889 11.897 46.349 1.00 96.06 191 PHE A C 1
ATOM 1514 O O . PHE A 1 191 ? -16.467 11.839 47.503 1.00 96.06 191 PHE A O 1
ATOM 1521 N N . CYS A 1 192 ? -17.925 11.179 45.939 1.00 95.75 192 CYS A N 1
ATOM 1522 C CA . CYS A 1 192 ? -18.566 10.174 46.768 1.00 95.75 192 CYS A CA 1
ATOM 1523 C C . CYS A 1 192 ? -18.868 8.900 45.982 1.00 95.75 192 CYS A C 1
ATOM 1525 O O . CYS A 1 192 ? -18.910 8.902 44.752 1.00 95.75 192 CYS A O 1
ATOM 1527 N N . LEU A 1 193 ? -19.016 7.799 46.708 1.00 95.00 193 LEU A N 1
ATOM 1528 C CA . LEU A 1 193 ? -19.252 6.473 46.159 1.00 95.00 193 LEU A CA 1
ATOM 1529 C C . LEU A 1 193 ? -20.108 5.667 47.137 1.00 95.00 193 LEU A C 1
ATOM 1531 O O . LEU A 1 193 ? -19.760 5.556 48.315 1.00 95.00 193 LEU A O 1
ATOM 1535 N N . CYS A 1 194 ? -21.200 5.086 46.649 1.00 94.94 194 CYS A N 1
ATOM 1536 C CA . CYS A 1 194 ? -22.084 4.243 47.449 1.00 94.94 194 CYS A CA 1
ATOM 1537 C C . CYS A 1 194 ? -21.726 2.763 47.264 1.00 94.94 194 CYS A C 1
ATOM 1539 O O . CYS A 1 194 ? -21.598 2.296 46.137 1.00 94.94 194 CYS A O 1
ATOM 1541 N N . LEU A 1 195 ? -21.558 2.014 48.354 1.00 93.81 195 LEU A N 1
ATOM 1542 C CA . LEU A 1 195 ? -21.142 0.607 48.362 1.00 93.81 195 LEU A CA 1
ATOM 1543 C C . LEU A 1 195 ? -22.171 -0.256 49.095 1.00 93.81 195 LEU A C 1
ATOM 1545 O O . LEU A 1 195 ? -22.777 0.210 50.056 1.00 93.81 195 LEU A O 1
ATOM 1549 N N . PRO A 1 196 ? -22.369 -1.516 48.688 1.00 92.19 196 PRO A N 1
ATOM 1550 C CA . PRO A 1 196 ? -23.402 -2.357 49.274 1.00 92.19 196 PRO A CA 1
ATOM 1551 C C . PRO A 1 196 ? -23.121 -2.692 50.750 1.00 92.19 196 PRO A C 1
ATOM 1553 O O . PRO A 1 196 ? -21.970 -2.637 51.189 1.00 92.19 196 PRO A O 1
ATOM 1556 N N . PRO A 1 197 ? -24.157 -3.033 51.539 1.00 89.56 197 PRO A N 1
ATOM 1557 C CA . PRO A 1 197 ? -24.040 -3.209 52.990 1.00 89.56 197 PRO A CA 1
ATOM 1558 C C . PRO A 1 197 ? -23.219 -4.446 53.395 1.00 89.56 197 PRO A C 1
ATOM 1560 O O . PRO A 1 197 ? -22.834 -4.572 54.555 1.00 89.56 197 PRO A O 1
ATOM 1563 N N . ASP A 1 198 ? -22.936 -5.354 52.459 1.00 88.06 198 ASP A N 1
ATOM 1564 C CA . ASP A 1 198 ? -22.056 -6.511 52.635 1.00 88.06 198 ASP A CA 1
ATOM 1565 C C . ASP A 1 198 ? -20.571 -6.206 52.357 1.00 88.06 198 ASP A C 1
ATOM 1567 O O . ASP A 1 198 ? -19.717 -7.059 52.611 1.00 88.06 198 ASP A O 1
ATOM 1571 N N . TRP A 1 199 ? -20.234 -5.001 51.877 1.00 90.62 199 TRP A N 1
ATOM 1572 C CA . TRP A 1 199 ? -18.843 -4.566 51.746 1.00 90.62 199 TRP A CA 1
ATOM 1573 C C . TRP A 1 199 ? -18.185 -4.410 53.123 1.00 90.62 199 TRP A C 1
ATOM 1575 O O . TRP A 1 199 ? -18.774 -3.862 54.052 1.00 90.62 199 TRP A O 1
ATOM 1585 N N . ASN A 1 200 ? -16.938 -4.876 53.254 1.00 86.12 200 ASN A N 1
ATOM 1586 C CA . ASN A 1 200 ? -16.195 -4.832 54.511 1.00 86.12 200 ASN A CA 1
ATOM 1587 C C . ASN A 1 200 ? -15.245 -3.613 54.573 1.00 86.12 200 ASN A C 1
ATOM 1589 O O . ASN A 1 200 ? -14.136 -3.695 54.030 1.00 86.12 200 ASN A O 1
ATOM 1593 N N . PRO A 1 201 ? -15.604 -2.524 55.283 1.00 82.44 201 PRO A N 1
ATOM 1594 C CA . PRO A 1 201 ? -14.763 -1.328 55.403 1.00 82.44 201 PRO A CA 1
ATOM 1595 C C . PRO A 1 201 ? -13.445 -1.557 56.151 1.00 82.44 201 PRO A C 1
ATOM 1597 O O . PRO A 1 201 ? -12.498 -0.789 55.983 1.00 82.44 201 PRO A O 1
ATOM 1600 N N . GLU A 1 202 ? -13.365 -2.599 56.979 1.00 79.75 202 GLU A N 1
ATOM 1601 C CA . GLU A 1 202 ? -12.194 -2.900 57.807 1.00 79.75 202 GLU A CA 1
ATOM 1602 C C . GLU A 1 202 ? -11.260 -3.930 57.156 1.00 79.75 202 GLU A C 1
ATOM 1604 O O . GLU A 1 202 ? -10.259 -4.322 57.761 1.00 79.75 202 GLU A O 1
ATOM 1609 N N . SER A 1 203 ? -11.549 -4.376 55.924 1.00 80.06 203 SER A N 1
ATOM 1610 C CA . SER A 1 203 ? -10.736 -5.404 55.269 1.00 80.06 203 SER A CA 1
ATOM 1611 C C . SER A 1 203 ? -9.270 -4.952 55.127 1.00 80.06 203 SER A C 1
ATOM 1613 O O . SER A 1 203 ? -8.993 -3.858 54.609 1.00 80.06 203 SER A O 1
ATOM 1615 N N . PRO A 1 204 ? -8.301 -5.778 55.572 1.00 72.81 204 PRO A N 1
ATOM 1616 C CA . PRO A 1 204 ? -6.881 -5.530 55.347 1.00 72.81 204 PRO A CA 1
ATOM 1617 C C . PRO A 1 204 ? -6.435 -5.958 53.940 1.00 72.81 204 PRO A C 1
ATOM 1619 O O . PRO A 1 204 ? -5.296 -5.691 53.561 1.00 72.81 204 PRO A O 1
ATOM 1622 N N . ASN A 1 205 ? -7.293 -6.640 53.170 1.00 78.12 205 ASN A N 1
ATOM 1623 C CA . ASN A 1 205 ? -6.971 -7.066 51.815 1.00 78.12 205 ASN A CA 1
ATOM 1624 C C . ASN A 1 205 ? -6.953 -5.855 50.871 1.00 78.12 205 ASN A C 1
ATOM 1626 O O . ASN A 1 205 ? -7.922 -5.100 50.793 1.00 78.12 205 ASN A O 1
ATOM 1630 N N . ALA A 1 206 ? -5.857 -5.692 50.129 1.00 70.75 206 ALA A N 1
ATOM 1631 C CA . ALA A 1 206 ? -5.718 -4.627 49.141 1.00 70.75 206 ALA A CA 1
ATOM 1632 C C . ALA A 1 206 ? -6.784 -4.718 48.036 1.00 70.75 206 ALA A C 1
ATOM 1634 O O . ALA A 1 206 ? -7.217 -3.683 47.535 1.00 70.75 206 ALA A O 1
ATOM 1635 N N . GLU A 1 207 ? -7.239 -5.930 47.696 1.00 73.75 207 GLU A N 1
ATOM 1636 C CA . GLU A 1 207 ? -8.287 -6.123 46.689 1.00 73.75 207 GLU A CA 1
ATOM 1637 C C . GLU A 1 207 ? -9.627 -5.528 47.131 1.00 73.75 207 GLU A C 1
ATOM 1639 O O . GLU A 1 207 ? -10.274 -4.877 46.325 1.00 73.75 207 GLU A O 1
ATOM 1644 N N . ASP A 1 208 ? -10.001 -5.618 48.412 1.00 79.44 208 ASP A N 1
ATOM 1645 C CA . ASP A 1 208 ? -11.278 -5.084 48.924 1.00 79.44 208 ASP A CA 1
ATOM 1646 C C . ASP A 1 208 ? -11.277 -3.551 49.083 1.00 79.44 208 ASP A C 1
ATOM 1648 O O . ASP A 1 208 ? -12.331 -2.928 49.254 1.00 79.44 208 ASP A O 1
ATOM 1652 N N . ARG A 1 209 ? -10.091 -2.928 49.015 1.00 85.44 209 ARG A N 1
ATOM 1653 C CA . ARG A 1 209 ? -9.880 -1.476 49.155 1.00 85.44 209 ARG A CA 1
ATOM 1654 C C . ARG A 1 209 ? -9.878 -0.718 47.829 1.00 85.44 209 ARG A C 1
ATOM 1656 O O . ARG A 1 209 ? -9.677 0.499 47.826 1.00 85.44 209 ARG A O 1
ATOM 1663 N N . TRP A 1 210 ? -10.151 -1.395 46.714 1.00 87.44 210 TRP A N 1
ATOM 1664 C CA . TRP A 1 210 ? -10.254 -0.774 45.392 1.00 87.44 210 TRP A CA 1
ATOM 1665 C C . TRP A 1 210 ? -11.175 0.471 45.331 1.00 87.44 210 TRP A C 1
ATOM 1667 O O . TRP A 1 210 ? -10.784 1.425 44.654 1.00 87.44 210 TRP A O 1
ATOM 1677 N N . PRO A 1 211 ? -12.316 0.567 46.058 1.00 90.69 211 PRO A N 1
ATOM 1678 C CA . PRO A 1 211 ? -13.175 1.754 46.001 1.00 90.69 211 PRO A CA 1
ATOM 1679 C C . PRO A 1 211 ? -12.499 2.992 46.604 1.00 90.69 211 PRO A C 1
ATOM 1681 O O . PRO A 1 211 ? -12.587 4.093 46.065 1.00 90.69 211 PRO A O 1
ATOM 1684 N N . VAL A 1 212 ? -11.770 2.795 47.708 1.00 89.06 212 VAL A N 1
ATOM 1685 C CA . VAL A 1 212 ? -11.001 3.846 48.389 1.00 89.06 212 VAL A CA 1
ATOM 1686 C C . VAL A 1 212 ? -9.872 4.332 47.480 1.00 89.06 212 VAL A C 1
ATOM 1688 O O . VAL A 1 212 ? -9.707 5.535 47.299 1.00 89.06 212 VAL A O 1
ATOM 1691 N N . ALA A 1 213 ? -9.152 3.402 46.844 1.00 88.00 213 ALA A N 1
ATOM 1692 C CA . ALA A 1 213 ? -8.080 3.734 45.909 1.00 88.00 213 ALA A CA 1
ATOM 1693 C C . ALA A 1 213 ? -8.583 4.560 44.708 1.00 88.00 213 ALA A C 1
ATOM 1695 O O . ALA A 1 213 ? -7.899 5.479 44.260 1.00 88.00 213 ALA A O 1
ATOM 1696 N N . TRP A 1 214 ? -9.785 4.279 44.193 1.00 89.81 214 TRP A N 1
ATOM 1697 C CA . TRP A 1 214 ? -10.377 5.075 43.113 1.00 89.81 214 TRP A CA 1
ATOM 1698 C C . TRP A 1 214 ? -10.774 6.487 43.545 1.00 89.81 214 TRP A C 1
ATOM 1700 O O . TRP A 1 214 ? -10.539 7.425 42.785 1.00 89.81 214 TRP A O 1
ATOM 1710 N N . LEU A 1 215 ? -11.310 6.669 44.756 1.00 91.62 215 LEU A N 1
ATOM 1711 C CA . LEU A 1 215 ? -11.598 8.009 45.280 1.00 91.62 215 LEU A CA 1
ATOM 1712 C C . LEU A 1 215 ? -10.325 8.853 45.418 1.00 91.62 215 LEU A C 1
ATOM 1714 O O . LEU A 1 215 ? -10.337 10.035 45.075 1.00 91.62 215 LEU A O 1
ATOM 1718 N N . GLU A 1 216 ? -9.212 8.254 45.845 1.00 87.69 216 GLU A N 1
ATOM 1719 C CA . GLU A 1 216 ? -7.920 8.945 45.887 1.00 87.69 216 GLU A CA 1
ATOM 1720 C C . GLU A 1 216 ? -7.407 9.317 44.499 1.00 87.69 216 GLU A C 1
ATOM 1722 O O . GLU A 1 216 ? -6.977 10.451 44.287 1.00 87.69 216 GLU A O 1
ATOM 1727 N N . LYS A 1 217 ? -7.491 8.393 43.535 1.00 88.38 217 LYS A N 1
ATOM 1728 C CA . LYS A 1 217 ? -7.136 8.679 42.139 1.00 88.38 217 LYS A CA 1
ATOM 1729 C C . LYS A 1 217 ? -7.965 9.836 41.587 1.00 88.38 217 LYS A C 1
ATOM 1731 O O . LYS A 1 217 ? -7.410 10.768 41.010 1.00 88.38 217 LYS A O 1
ATOM 1736 N N . CYS A 1 218 ? -9.280 9.825 41.804 1.00 89.62 218 CYS A N 1
ATOM 1737 C CA . CYS A 1 218 ? -10.158 10.908 41.369 1.00 89.62 218 CYS A CA 1
ATOM 1738 C C . CYS A 1 218 ? -9.827 12.236 42.055 1.00 89.62 218 CYS A C 1
ATOM 1740 O O . CYS A 1 218 ? -9.848 13.274 41.397 1.00 89.62 218 CYS A O 1
ATOM 1742 N N . ALA A 1 219 ? -9.437 12.215 43.331 1.00 88.69 219 ALA A N 1
ATOM 1743 C CA . ALA A 1 219 ? -9.004 13.408 44.053 1.00 88.69 219 ALA A CA 1
ATOM 1744 C C . ALA A 1 219 ? -7.707 14.036 43.511 1.00 88.69 219 ALA A C 1
ATOM 1746 O O . ALA A 1 219 ? -7.445 15.209 43.779 1.00 88.69 219 ALA A O 1
ATOM 1747 N N . LEU A 1 220 ? -6.912 13.297 42.728 1.00 86.31 220 LEU A N 1
ATOM 1748 C CA . LEU A 1 220 ? -5.736 13.834 42.040 1.00 86.31 220 LEU A CA 1
ATOM 1749 C C . LEU A 1 220 ? -6.079 14.518 40.708 1.00 86.31 220 LEU A C 1
ATOM 1751 O O . LEU A 1 220 ? -5.314 15.370 40.265 1.00 86.31 220 LEU A O 1
ATOM 1755 N N . LEU A 1 221 ? -7.226 14.226 40.088 1.00 86.50 221 LEU A N 1
ATOM 1756 C CA . LEU A 1 221 ? -7.586 14.792 38.779 1.00 86.50 221 LEU A CA 1
ATOM 1757 C C . LEU A 1 221 ? -7.675 16.329 38.776 1.00 86.50 221 LEU A C 1
ATOM 1759 O O . LEU A 1 221 ? -7.115 16.939 37.867 1.00 86.50 221 LEU A O 1
ATOM 1763 N N . PRO A 1 222 ? -8.276 17.001 39.784 1.00 84.38 222 PRO A N 1
ATOM 1764 C CA . PRO A 1 222 ? -8.274 18.466 39.861 1.00 84.38 222 PRO A CA 1
ATOM 1765 C C . PRO A 1 222 ? -6.878 19.090 39.982 1.00 84.38 222 PRO A C 1
ATOM 1767 O O . PRO A 1 222 ? -6.741 20.311 39.923 1.00 84.38 222 PRO A O 1
ATOM 1770 N N . THR A 1 223 ? -5.845 18.277 40.226 1.00 77.12 223 THR A N 1
ATOM 1771 C CA . THR A 1 223 ? -4.463 18.736 40.374 1.00 77.12 223 THR A CA 1
ATOM 1772 C C . THR A 1 223 ? -3.693 18.807 39.059 1.00 77.12 223 THR A C 1
ATOM 1774 O O . THR A 1 223 ? -2.631 19.432 39.024 1.00 77.12 223 THR A O 1
ATOM 1777 N N . GLU A 1 224 ? -4.214 18.188 38.000 1.00 77.50 224 GLU A N 1
ATOM 1778 C CA . GLU A 1 224 ? -3.592 18.161 36.681 1.00 77.50 224 GLU A CA 1
ATOM 1779 C C . GLU A 1 224 ? -3.846 19.466 35.916 1.00 77.50 224 GLU A C 1
ATOM 1781 O O . GLU A 1 224 ? -4.942 20.035 35.928 1.00 77.50 224 GLU A O 1
ATOM 1786 N N . GLU A 1 225 ? -2.814 19.966 35.234 1.00 73.50 225 GLU A N 1
ATOM 1787 C CA . GLU A 1 225 ? -2.904 21.223 34.495 1.00 73.50 225 GLU A CA 1
ATOM 1788 C C . GLU A 1 225 ? -3.896 21.099 33.326 1.00 73.50 225 GLU A C 1
ATOM 1790 O O . GLU A 1 225 ? -3.772 20.225 32.471 1.00 73.50 225 GLU A O 1
ATOM 1795 N N . GLY A 1 226 ? -4.893 21.988 33.288 1.00 74.44 226 GLY A N 1
ATOM 1796 C CA . GLY A 1 226 ? -5.913 22.015 32.233 1.00 74.44 226 GLY A CA 1
ATOM 1797 C C . GLY A 1 226 ? -7.100 21.063 32.434 1.00 74.44 226 GLY A C 1
ATOM 1798 O O . GLY A 1 226 ? -7.984 21.033 31.576 1.00 74.44 226 GLY A O 1
ATOM 1799 N N . VAL A 1 227 ? -7.167 20.327 33.549 1.00 80.44 227 VAL A N 1
ATOM 1800 C CA . VAL A 1 227 ? -8.294 19.436 33.868 1.00 80.44 227 VAL A CA 1
ATOM 1801 C C . VAL A 1 227 ? -9.378 20.174 34.664 1.00 80.44 227 VAL A C 1
ATOM 1803 O O . VAL A 1 227 ? -9.103 20.907 35.615 1.00 80.44 227 VAL A O 1
ATOM 1806 N N . TRP A 1 228 ? -10.640 19.964 34.283 1.00 88.75 228 TRP A N 1
ATOM 1807 C CA . TRP A 1 228 ? -11.818 20.383 35.045 1.00 88.75 228 TRP A CA 1
ATOM 1808 C C . TRP A 1 228 ? -12.920 19.324 34.951 1.00 88.75 228 TRP A C 1
ATOM 1810 O O . TRP A 1 228 ? -13.017 18.579 33.971 1.00 88.75 228 TRP A O 1
ATOM 1820 N N . LEU A 1 229 ? -13.756 19.243 35.986 1.00 89.56 229 LEU A N 1
ATOM 1821 C CA . LEU A 1 229 ? -14.744 18.180 36.147 1.00 89.56 229 LEU A CA 1
ATOM 1822 C C . LEU A 1 229 ? -16.147 18.743 36.364 1.00 89.56 229 LEU A C 1
ATOM 1824 O O . LEU A 1 229 ? -16.338 19.720 37.088 1.00 89.56 229 LEU A O 1
ATOM 1828 N N . THR A 1 230 ? -17.133 18.096 35.745 1.00 90.56 230 THR A N 1
ATOM 1829 C CA . THR A 1 230 ? -18.554 18.377 35.954 1.00 90.56 230 THR A CA 1
ATOM 1830 C C . THR A 1 230 ? -19.408 17.119 35.812 1.00 90.56 230 THR A C 1
ATOM 1832 O O . THR A 1 230 ? -18.927 16.081 35.343 1.00 90.56 230 THR A O 1
ATOM 1835 N N . CYS A 1 231 ? -20.680 17.209 36.208 1.00 88.12 231 CYS A N 1
ATOM 1836 C CA . CYS A 1 231 ? -21.658 16.143 36.025 1.00 88.12 231 CYS A CA 1
ATOM 1837 C C . CYS A 1 231 ? -21.712 15.708 34.556 1.00 88.12 231 CYS A C 1
ATOM 1839 O O . CYS A 1 231 ? -21.817 16.517 33.635 1.00 88.12 231 CYS A O 1
ATOM 1841 N N . GLY A 1 232 ? -21.657 14.402 34.337 1.00 85.75 232 GLY A N 1
ATOM 1842 C CA . GLY A 1 232 ? -21.597 13.791 33.025 1.00 85.75 232 GLY A CA 1
ATOM 1843 C C . GLY A 1 232 ? -20.193 13.631 32.465 1.00 85.75 232 GLY A C 1
ATOM 1844 O O . GLY A 1 232 ? -20.081 13.091 31.372 1.00 85.75 232 GLY A O 1
ATOM 1845 N N . HIS A 1 233 ? -19.115 14.032 33.140 1.00 92.00 233 HIS A N 1
ATOM 1846 C CA . HIS A 1 233 ? -17.769 13.602 32.745 1.00 92.00 233 HIS A CA 1
ATOM 1847 C C . HIS A 1 233 ? -17.546 12.118 33.072 1.00 92.00 233 HIS A C 1
ATOM 1849 O O . HIS A 1 233 ? -18.215 11.549 33.933 1.00 92.00 233 HIS A O 1
ATOM 1855 N N . THR A 1 234 ? -16.655 11.467 32.322 1.00 91.56 234 THR A N 1
ATOM 1856 C CA . THR A 1 234 ? -16.288 10.054 32.511 1.00 91.56 234 THR A CA 1
ATOM 1857 C C . THR A 1 234 ? -14.797 9.922 32.774 1.00 91.56 234 THR A C 1
ATOM 1859 O O . THR A 1 234 ? -14.010 10.602 32.121 1.00 91.56 234 THR A O 1
ATOM 1862 N N . VAL A 1 235 ? -14.424 9.037 33.696 1.00 89.44 235 VAL A N 1
ATOM 1863 C CA . VAL A 1 235 ? -13.044 8.787 34.134 1.00 89.44 235 VAL A CA 1
ATOM 1864 C C . VAL A 1 235 ? -12.728 7.305 33.923 1.00 89.44 235 VAL A C 1
ATOM 1866 O O . VAL A 1 235 ? -13.478 6.456 34.391 1.00 89.44 235 VAL A O 1
ATOM 1869 N N . SER A 1 236 ? -11.648 6.976 33.212 1.00 85.44 236 SER A N 1
ATOM 1870 C CA . SER A 1 236 ? -11.240 5.589 32.938 1.00 85.44 236 SER A CA 1
ATOM 1871 C C . SER A 1 236 ? -9.724 5.489 32.759 1.00 85.44 236 SER A C 1
ATOM 1873 O O . SER A 1 236 ? -9.106 6.406 32.221 1.00 85.44 236 SER A O 1
ATOM 1875 N N . GLU A 1 237 ? -9.141 4.359 33.167 1.00 82.19 237 GLU A N 1
ATOM 1876 C CA . GLU A 1 237 ? -7.740 3.992 32.894 1.00 82.19 237 GLU A CA 1
ATOM 1877 C C . GLU A 1 237 ? -7.606 3.037 31.687 1.00 82.19 237 GLU A C 1
ATOM 1879 O O . GLU A 1 237 ? -6.503 2.624 31.334 1.00 82.19 237 GLU A O 1
ATOM 1884 N N . GLY A 1 238 ? -8.719 2.681 31.031 1.00 73.56 238 GLY A N 1
ATOM 1885 C CA . GLY A 1 238 ? -8.744 1.711 29.929 1.00 73.56 238 GLY A CA 1
ATOM 1886 C C . GLY A 1 238 ? -8.621 0.245 30.367 1.00 73.56 238 GLY A C 1
ATOM 1887 O O . GLY A 1 238 ? -8.428 -0.629 29.522 1.00 73.56 238 GLY A O 1
ATOM 1888 N N . SER A 1 239 ? -8.728 -0.026 31.668 1.00 83.94 239 SER A N 1
ATOM 1889 C CA . SER A 1 239 ? -8.760 -1.354 32.284 1.00 83.94 239 SER A CA 1
ATOM 1890 C C . SER A 1 239 ? -9.958 -1.471 33.240 1.00 83.94 239 SER A C 1
ATOM 1892 O O . SER A 1 239 ? -10.475 -0.444 33.691 1.00 83.94 239 SER A O 1
ATOM 1894 N N . PRO A 1 240 ? -10.420 -2.697 33.560 1.00 88.12 240 PRO A N 1
ATOM 1895 C CA . PRO A 1 240 ? -11.519 -2.882 34.502 1.00 88.12 240 PRO A CA 1
ATOM 1896 C C . PRO A 1 240 ? -11.254 -2.233 35.866 1.00 88.12 240 PRO A C 1
ATOM 1898 O O . PRO A 1 240 ? -10.136 -2.289 36.381 1.00 88.12 240 PRO A O 1
ATOM 1901 N N . LEU A 1 241 ? -12.297 -1.659 36.474 1.00 88.69 241 LEU A N 1
ATOM 1902 C CA . LEU A 1 241 ? -12.228 -0.939 37.754 1.00 88.69 241 LEU A CA 1
ATOM 1903 C C . LEU A 1 241 ? -11.751 -1.831 38.911 1.00 88.69 241 LEU A C 1
ATOM 1905 O O . LEU A 1 241 ? -11.129 -1.343 39.857 1.00 88.69 241 LEU A O 1
ATOM 1909 N N . HIS A 1 242 ? -12.053 -3.127 38.819 1.00 88.12 242 HIS A N 1
ATOM 1910 C CA . HIS A 1 242 ? -11.670 -4.191 39.740 1.00 88.12 242 HIS A CA 1
ATOM 1911 C C . HIS A 1 242 ? -11.619 -5.527 38.973 1.00 88.12 242 HIS A C 1
ATOM 1913 O O . HIS A 1 242 ? -12.322 -5.701 37.981 1.00 88.12 242 HIS A O 1
ATOM 1919 N N . THR A 1 243 ? -10.830 -6.500 39.434 1.00 84.12 243 THR A N 1
ATOM 1920 C CA . THR A 1 243 ? -10.651 -7.809 38.763 1.00 84.12 243 THR A CA 1
ATOM 1921 C C . THR A 1 243 ? -11.945 -8.620 38.638 1.00 84.12 243 THR A C 1
ATOM 1923 O O . THR A 1 243 ? -12.092 -9.420 37.719 1.00 84.12 243 THR A O 1
ATOM 1926 N N . GLY A 1 244 ? -12.889 -8.409 39.554 1.00 83.62 244 GLY A N 1
ATOM 1927 C CA . GLY A 1 244 ? -14.197 -9.068 39.591 1.00 83.62 244 GLY A CA 1
ATOM 1928 C C . GLY A 1 244 ? -15.318 -8.348 38.836 1.00 83.62 244 GLY A C 1
ATOM 1929 O O . GLY A 1 244 ? -16.478 -8.612 39.132 1.00 83.62 244 GLY A O 1
ATOM 1930 N N . THR A 1 245 ? -15.019 -7.399 37.944 1.00 88.62 245 THR A N 1
ATOM 1931 C CA . THR A 1 245 ? -16.029 -6.716 37.120 1.00 88.62 245 THR A CA 1
ATOM 1932 C C . THR A 1 245 ? -15.500 -6.431 35.714 1.00 88.62 245 THR A C 1
ATOM 1934 O O . THR A 1 245 ? -14.296 -6.318 35.522 1.00 88.62 245 THR A O 1
ATOM 1937 N N . GLU A 1 246 ? -16.390 -6.306 34.727 1.00 89.81 246 GLU A N 1
ATOM 1938 C CA . GLU A 1 246 ? -16.042 -5.849 33.368 1.00 89.81 246 GLU A CA 1
ATOM 1939 C C . GLU A 1 246 ? -16.264 -4.338 33.181 1.00 89.81 246 GLU A C 1
ATOM 1941 O O . GLU A 1 246 ? -15.951 -3.787 32.128 1.00 89.81 246 GLU A O 1
ATOM 1946 N N . MET A 1 247 ? -16.805 -3.652 34.192 1.00 92.69 247 MET A N 1
ATOM 1947 C CA . MET A 1 247 ? -16.925 -2.194 34.181 1.00 92.69 247 MET A CA 1
ATOM 1948 C C . MET A 1 247 ? -15.528 -1.566 34.226 1.00 92.69 247 MET A C 1
ATOM 1950 O O . MET A 1 247 ? -14.705 -1.971 35.046 1.00 92.69 247 MET A O 1
ATOM 1954 N N . ASP A 1 248 ? -15.261 -0.582 33.366 1.00 91.88 248 ASP A N 1
ATOM 1955 C CA . ASP A 1 248 ? -13.930 0.025 33.168 1.00 91.88 248 ASP A CA 1
ATOM 1956 C C . ASP A 1 248 ? -13.924 1.559 33.274 1.00 91.88 248 ASP A C 1
ATOM 1958 O O . ASP A 1 248 ? -12.885 2.208 33.125 1.00 91.88 248 ASP A O 1
ATOM 1962 N N . THR A 1 249 ? -15.093 2.159 33.498 1.00 92.81 249 THR A N 1
ATOM 1963 C CA . THR A 1 249 ? -15.294 3.603 33.410 1.00 92.81 249 THR A CA 1
ATOM 1964 C C . THR A 1 249 ? -16.168 4.077 34.564 1.00 92.81 249 THR A C 1
ATOM 1966 O O . THR A 1 249 ? -17.182 3.465 34.865 1.00 92.81 249 THR A O 1
ATOM 1969 N N . TRP A 1 250 ? -15.832 5.201 35.185 1.00 93.75 250 TRP A N 1
ATOM 1970 C CA . TRP A 1 250 ? -16.716 5.935 36.089 1.00 93.75 250 TRP A CA 1
ATOM 1971 C C . TRP A 1 250 ? -17.436 7.044 35.337 1.00 93.75 250 TRP A C 1
ATOM 1973 O O . TRP A 1 250 ? -16.820 7.730 34.521 1.00 93.75 250 TRP A O 1
ATOM 1983 N N . ILE A 1 251 ? -18.708 7.281 35.644 1.00 93.88 251 ILE A N 1
ATOM 1984 C CA . ILE A 1 251 ? -19.402 8.523 35.300 1.00 93.88 251 ILE A CA 1
ATOM 1985 C C . ILE A 1 251 ? -19.618 9.360 36.557 1.00 93.88 251 ILE A C 1
ATOM 1987 O O . ILE A 1 251 ? -19.997 8.834 37.600 1.00 93.88 251 ILE A O 1
ATOM 1991 N N . LEU A 1 252 ? -19.364 10.663 36.447 1.00 93.88 252 LEU A N 1
ATOM 1992 C CA . LEU A 1 252 ? -19.630 11.626 37.509 1.00 93.88 252 LEU A CA 1
ATOM 1993 C C . LEU A 1 252 ? -21.087 12.077 37.423 1.00 93.88 252 LEU A C 1
ATOM 1995 O O . LEU A 1 252 ? -21.520 12.584 36.388 1.00 93.88 252 LEU A O 1
ATOM 1999 N N . THR A 1 253 ? -21.840 11.913 38.500 1.00 92.38 253 THR A N 1
ATOM 2000 C CA . THR A 1 253 ? -23.251 12.312 38.603 1.00 92.38 253 THR A CA 1
ATOM 2001 C C . THR A 1 253 ? -23.468 13.196 39.829 1.00 92.38 253 THR A C 1
ATOM 2003 O O . THR A 1 253 ? -22.563 13.358 40.647 1.00 92.38 253 THR A O 1
ATOM 2006 N N . ALA A 1 254 ? -24.639 13.823 39.940 1.00 91.81 254 ALA A N 1
ATOM 2007 C CA . ALA A 1 254 ? -25.043 14.420 41.211 1.00 91.81 254 ALA A CA 1
ATOM 2008 C C . ALA A 1 254 ? -25.407 13.290 42.196 1.00 91.81 254 ALA A C 1
ATOM 2010 O O . ALA A 1 254 ? -25.889 12.263 41.721 1.00 91.81 254 ALA A O 1
ATOM 2011 N N . PRO A 1 255 ? -25.226 13.468 43.519 1.00 93.44 255 PRO A N 1
ATOM 2012 C CA . PRO A 1 255 ? -25.534 12.432 44.500 1.00 93.44 255 PRO A CA 1
ATOM 2013 C C . PRO A 1 255 ? -26.985 11.953 44.375 1.00 93.44 255 PRO A C 1
ATOM 2015 O O . PRO A 1 255 ? -27.919 12.747 44.534 1.00 93.44 255 PRO A O 1
ATOM 2018 N N . GLU A 1 256 ? -27.173 10.673 44.065 1.00 86.69 256 GLU A N 1
ATOM 2019 C CA . GLU A 1 256 ? -28.491 10.074 43.872 1.00 86.69 256 GLU A CA 1
ATOM 2020 C C . GLU A 1 256 ? -29.177 9.794 45.217 1.00 86.69 256 GLU A C 1
ATOM 2022 O O . GLU A 1 256 ? -28.544 9.667 46.263 1.00 86.69 256 GLU A O 1
ATOM 2027 N N . GLU A 1 257 ? -30.514 9.762 45.207 1.00 85.56 257 GLU A N 1
ATOM 2028 C CA . GLU A 1 257 ? -31.343 9.590 46.414 1.00 85.56 257 GLU A CA 1
ATOM 2029 C C . GLU A 1 257 ? -31.059 10.618 47.534 1.00 85.56 257 GLU A C 1
ATOM 2031 O O . GLU A 1 257 ? -31.273 10.374 48.729 1.00 85.56 257 GLU A O 1
ATOM 2036 N N . ARG A 1 258 ? -30.604 11.814 47.148 1.00 88.62 258 ARG A N 1
ATOM 2037 C CA . ARG A 1 258 ? -30.365 12.959 48.033 1.00 88.62 258 ARG A CA 1
ATOM 2038 C C . ARG A 1 258 ? -31.174 14.180 47.607 1.00 88.62 258 ARG A C 1
ATOM 2040 O O . ARG A 1 258 ? -31.752 14.235 46.526 1.00 88.62 258 ARG A O 1
ATOM 2047 N N . ASP A 1 259 ? -31.249 15.154 48.511 1.00 88.62 259 ASP A N 1
ATOM 2048 C CA . ASP A 1 259 ? -31.774 16.484 48.191 1.00 88.62 259 ASP A CA 1
ATOM 2049 C C . ASP A 1 259 ? -30.888 17.128 47.111 1.00 88.62 259 ASP A C 1
ATOM 2051 O O . ASP A 1 259 ? -29.671 16.961 47.158 1.00 88.62 259 ASP A O 1
ATOM 2055 N N . GLU A 1 260 ? -31.459 17.877 46.163 1.00 86.88 260 GLU A N 1
ATOM 2056 C CA . GLU A 1 260 ? -30.682 18.572 45.121 1.00 86.88 260 GLU A CA 1
ATOM 2057 C C . GLU A 1 260 ? -29.595 19.475 45.726 1.00 86.88 260 GLU A C 1
ATOM 2059 O O . GLU A 1 260 ? -28.503 19.609 45.171 1.00 86.88 260 GLU A O 1
ATOM 2064 N N . ALA A 1 261 ? -29.850 20.034 46.914 1.00 91.56 261 ALA A N 1
ATOM 2065 C CA . ALA A 1 261 ? -28.882 20.836 47.647 1.00 91.56 261 ALA A CA 1
ATOM 2066 C C . ALA A 1 261 ? -27.666 20.036 48.152 1.00 91.56 261 ALA A C 1
ATOM 2068 O O . ALA A 1 261 ? -26.700 20.646 48.598 1.00 91.56 261 ALA A O 1
ATOM 2069 N N . ALA A 1 262 ? -27.672 18.701 48.095 1.00 93.00 262 ALA A N 1
ATOM 2070 C CA . ALA A 1 262 ? -26.521 17.872 48.446 1.00 93.00 262 ALA A CA 1
ATOM 2071 C C . ALA A 1 262 ? -25.375 17.992 47.428 1.00 93.00 262 ALA A C 1
ATOM 2073 O O . ALA A 1 262 ? -24.215 17.832 47.809 1.00 93.00 262 ALA A O 1
ATOM 2074 N N . ALA A 1 263 ? -25.686 18.310 46.166 1.00 93.31 263 ALA A N 1
ATOM 2075 C CA . ALA A 1 263 ? -24.720 18.374 45.071 1.00 93.31 263 ALA A CA 1
ATOM 2076 C C . ALA A 1 263 ? -23.750 19.566 45.161 1.00 93.31 263 ALA A C 1
ATOM 2078 O O . ALA A 1 263 ? -22.733 19.573 44.472 1.00 93.31 263 ALA A O 1
ATOM 2079 N N . GLU A 1 264 ? -24.037 20.577 45.988 1.00 94.12 264 GLU A N 1
ATOM 2080 C CA . GLU A 1 264 ? -23.210 21.781 46.091 1.00 94.12 264 GLU A CA 1
ATOM 2081 C C . GLU A 1 264 ? -23.165 22.324 47.527 1.00 94.12 264 GLU A C 1
ATOM 2083 O O . GLU A 1 264 ? -24.192 22.653 48.118 1.00 94.12 264 GLU A O 1
ATOM 2088 N N . CYS A 1 265 ? -21.962 22.475 48.083 1.00 94.25 265 CYS A N 1
ATOM 2089 C CA . CYS A 1 265 ? -21.729 23.150 49.358 1.00 94.25 265 CYS A CA 1
ATOM 2090 C C . CYS A 1 265 ? -21.202 24.568 49.116 1.00 94.25 265 CYS A C 1
ATOM 2092 O O . CYS A 1 265 ? -20.215 24.757 48.407 1.00 94.25 265 CYS A O 1
ATOM 2094 N N . THR A 1 266 ? -21.836 25.573 49.725 1.00 93.19 266 THR A N 1
ATOM 2095 C CA . THR A 1 266 ? -21.317 26.949 49.737 1.00 93.19 266 THR A CA 1
ATOM 2096 C C . THR A 1 266 ? -20.421 27.154 50.958 1.00 93.19 266 THR A C 1
ATOM 2098 O O . THR A 1 266 ? -20.871 27.018 52.097 1.00 93.19 266 THR A O 1
ATOM 2101 N N . LEU A 1 267 ? -19.159 27.501 50.720 1.00 92.38 267 LEU A N 1
ATOM 2102 C CA . LEU A 1 267 ? -18.176 27.816 51.752 1.00 92.38 267 LEU A CA 1
ATOM 2103 C C . LEU A 1 267 ? -18.434 29.208 52.363 1.00 92.38 267 LEU A C 1
ATOM 2105 O O . LEU A 1 267 ? -19.068 30.051 51.724 1.00 92.38 267 LEU A O 1
ATOM 2109 N N . PRO A 1 268 ? -17.904 29.514 53.566 1.00 88.88 268 PRO A N 1
ATOM 2110 C CA . PRO A 1 268 ? -18.097 30.817 54.217 1.00 88.88 268 PRO A CA 1
ATOM 2111 C C . PRO A 1 268 ? -17.664 32.024 53.368 1.00 88.88 268 PRO A C 1
ATOM 2113 O O . PRO A 1 268 ? -18.234 33.105 53.501 1.00 88.88 268 PRO A O 1
ATOM 2116 N N . GLY A 1 269 ? -16.676 31.839 52.483 1.00 83.81 269 GLY A N 1
ATOM 2117 C CA . GLY A 1 269 ? -16.203 32.857 51.538 1.00 83.81 269 GLY A CA 1
ATOM 2118 C C . GLY A 1 269 ? -17.065 33.031 50.280 1.00 83.81 269 GLY A C 1
ATOM 2119 O O . GLY A 1 269 ? -16.761 33.894 49.463 1.00 83.81 269 GLY A O 1
ATOM 2120 N N . GLY A 1 270 ? -18.124 32.232 50.110 1.00 86.25 270 GLY A N 1
ATOM 2121 C CA . GLY A 1 270 ? -18.997 32.231 48.930 1.00 86.25 270 GLY A CA 1
ATOM 2122 C C . GLY A 1 270 ? -18.551 31.299 47.797 1.00 86.25 270 GLY A C 1
ATOM 2123 O O . GLY A 1 270 ? -19.322 31.087 46.863 1.00 86.25 270 GLY A O 1
ATOM 2124 N N . ASP A 1 271 ? -17.350 30.720 47.889 1.00 88.25 271 ASP A N 1
ATOM 2125 C CA . ASP A 1 271 ? -16.875 29.667 46.986 1.00 88.25 271 ASP A CA 1
ATOM 2126 C C . ASP A 1 271 ? -17.796 28.436 47.058 1.00 88.25 271 ASP A C 1
ATOM 2128 O O . ASP A 1 271 ? -18.325 28.095 48.118 1.00 88.25 271 ASP A O 1
ATOM 2132 N N . LYS A 1 272 ? -17.971 27.748 45.930 1.00 90.94 272 LYS A N 1
ATOM 2133 C CA . LYS A 1 272 ? -18.836 26.569 45.812 1.00 90.94 272 LYS A CA 1
ATOM 2134 C C . LYS A 1 272 ? -18.002 25.310 45.622 1.00 90.94 272 LYS A C 1
ATOM 2136 O O . LYS A 1 272 ? -17.054 25.306 44.841 1.00 90.94 272 LYS A O 1
ATOM 2141 N N . VAL A 1 273 ? -18.384 24.238 46.305 1.00 94.44 273 VAL A N 1
ATOM 2142 C CA . VAL A 1 273 ? -17.774 22.910 46.186 1.00 94.44 273 VAL A CA 1
ATOM 2143 C C . VAL A 1 273 ? -18.829 21.939 45.673 1.00 94.44 273 VAL A C 1
ATOM 2145 O O . VAL A 1 273 ? -19.827 21.705 46.354 1.00 94.44 273 VAL A O 1
ATOM 2148 N N . ALA A 1 274 ? -18.622 21.390 44.477 1.00 95.19 274 ALA A N 1
ATOM 2149 C CA . ALA A 1 274 ? -19.495 20.364 43.914 1.00 95.19 274 ALA A CA 1
ATOM 2150 C C . ALA A 1 274 ? -19.254 19.004 44.581 1.00 95.19 274 ALA A C 1
ATOM 2152 O O . ALA A 1 274 ? -18.118 18.668 44.892 1.00 95.19 274 ALA A O 1
ATOM 2153 N N . PHE A 1 275 ? -20.296 18.200 44.746 1.00 96.69 275 PHE A N 1
ATOM 2154 C CA . PHE A 1 275 ? -20.196 16.804 45.161 1.00 96.69 275 PHE A CA 1
ATOM 2155 C C . PHE A 1 275 ? -20.559 15.930 43.968 1.00 96.69 275 PHE A C 1
ATOM 2157 O O . PHE A 1 275 ? -21.678 16.017 43.466 1.00 96.69 275 PHE A O 1
ATOM 2164 N N . TYR A 1 276 ? -19.616 15.109 43.512 1.00 96.00 276 TYR A N 1
ATOM 2165 C CA . TYR A 1 276 ? -19.830 14.184 42.406 1.00 96.00 276 TYR A CA 1
ATOM 2166 C C . TYR A 1 276 ? -19.884 12.750 42.907 1.00 96.00 276 TYR A C 1
ATOM 2168 O O . TYR A 1 276 ? -18.958 12.273 43.560 1.00 96.00 276 TYR A O 1
ATOM 2176 N N . GLU A 1 277 ? -20.956 12.048 42.573 1.00 95.62 277 GLU A N 1
ATOM 2177 C CA . GLU A 1 277 ? -21.063 10.616 42.802 1.00 95.62 277 GLU A CA 1
ATOM 2178 C C . GLU A 1 277 ? -20.464 9.836 41.632 1.00 95.62 277 GLU A C 1
ATOM 2180 O O . GLU A 1 277 ? -20.778 10.094 40.464 1.00 95.62 277 GLU A O 1
ATOM 2185 N N . LEU A 1 278 ? -19.583 8.891 41.957 1.00 95.06 278 LEU A N 1
ATOM 2186 C CA . LEU A 1 278 ? -18.981 7.959 41.018 1.00 95.06 278 LEU A CA 1
ATOM 2187 C C . LEU A 1 278 ? -19.926 6.777 40.804 1.00 95.06 278 LEU A C 1
ATOM 2189 O O . LEU A 1 278 ? -20.092 5.939 41.686 1.00 95.06 278 LEU A O 1
ATOM 2193 N N . VAL A 1 279 ? -20.478 6.663 39.599 1.00 93.38 279 VAL A N 1
ATOM 2194 C CA . VAL A 1 279 ? -21.288 5.505 39.201 1.00 93.38 279 VAL A CA 1
ATOM 2195 C C . VAL A 1 279 ? -20.493 4.679 38.185 1.00 93.38 279 VAL A C 1
ATOM 2197 O O . VAL A 1 279 ? -20.001 5.241 37.200 1.00 93.38 279 VAL A O 1
ATOM 2200 N N . PRO A 1 280 ? -20.293 3.366 38.397 1.00 93.44 280 PRO A N 1
ATOM 2201 C CA . PRO A 1 280 ? -19.486 2.558 37.491 1.00 93.44 280 PRO A CA 1
ATOM 2202 C C . PRO A 1 280 ? -20.278 2.263 36.214 1.00 93.44 280 PRO A C 1
ATOM 2204 O O . PRO A 1 280 ? -21.475 1.981 36.280 1.00 93.44 280 PRO A O 1
ATOM 2207 N N . LEU A 1 281 ? -19.621 2.304 35.058 1.00 92.75 281 LEU A N 1
ATOM 2208 C CA . LEU A 1 281 ? -20.157 2.024 33.728 1.00 92.75 281 LEU A CA 1
ATOM 2209 C C . LEU A 1 281 ? -19.430 0.854 33.073 1.00 92.75 281 LEU A C 1
ATOM 2211 O O . LEU A 1 281 ? -18.206 0.728 33.156 1.00 92.75 281 LEU A O 1
ATOM 2215 N N . TYR A 1 282 ? -20.196 0.056 32.335 1.00 92.75 282 TYR A N 1
ATOM 2216 C CA . TYR A 1 282 ? -19.639 -0.790 31.292 1.00 92.75 282 TYR A CA 1
ATOM 2217 C C . TYR A 1 282 ? -19.143 0.066 30.125 1.00 92.75 282 TYR A C 1
ATOM 2219 O O . TYR A 1 282 ? -19.668 1.157 29.861 1.00 92.75 282 TYR A O 1
ATOM 2227 N N . ARG A 1 283 ? -18.169 -0.461 29.380 1.00 88.88 283 ARG A N 1
ATOM 2228 C CA . ARG A 1 283 ? -17.621 0.191 28.189 1.00 88.88 283 ARG A CA 1
ATOM 2229 C C . ARG A 1 283 ? -18.723 0.604 27.210 1.00 88.88 283 ARG A C 1
ATOM 2231 O O . ARG A 1 283 ? -18.728 1.736 26.729 1.00 88.88 283 ARG A O 1
ATOM 2238 N N . GLU A 1 284 ? -19.693 -0.276 26.966 1.00 88.50 284 GLU A N 1
ATOM 2239 C CA . GLU A 1 284 ? -20.808 -0.024 26.051 1.00 88.50 284 GLU A CA 1
ATOM 2240 C C . GLU A 1 284 ? -21.724 1.108 26.529 1.00 88.50 284 GLU A C 1
ATOM 2242 O O . GLU A 1 284 ? -22.274 1.851 25.721 1.00 88.50 284 GLU A O 1
ATOM 2247 N N . GLU A 1 285 ? -21.893 1.286 27.837 1.00 93.38 285 GLU A N 1
ATOM 2248 C CA . GLU A 1 285 ? -22.700 2.374 28.398 1.00 93.38 285 GLU A CA 1
ATOM 2249 C C . GLU A 1 285 ? -21.980 3.721 28.272 1.00 93.38 285 GLU A C 1
ATOM 2251 O O . GLU A 1 285 ? -22.601 4.727 27.913 1.00 93.38 285 GLU A O 1
ATOM 2256 N N . ALA A 1 286 ? -20.659 3.741 28.489 1.00 87.69 286 ALA A N 1
ATOM 2257 C CA . ALA A 1 286 ? -19.832 4.920 28.242 1.00 87.69 286 ALA A CA 1
ATOM 2258 C C . ALA A 1 286 ? -19.866 5.326 26.755 1.00 87.69 286 ALA A C 1
ATOM 2260 O O . ALA A 1 286 ? -20.031 6.505 26.429 1.00 87.69 286 ALA A O 1
ATOM 2261 N N . GLU A 1 287 ? -19.797 4.347 25.851 1.00 86.25 287 GLU A N 1
ATOM 2262 C CA . GLU A 1 287 ? -19.928 4.550 24.406 1.00 86.25 287 GLU A CA 1
ATOM 2263 C C . GLU A 1 287 ? -21.345 5.000 24.007 1.00 86.25 287 GLU A C 1
ATOM 2265 O O . GLU A 1 287 ? -21.496 5.889 23.166 1.00 86.25 287 GLU A O 1
ATOM 2270 N N . TYR A 1 288 ? -22.394 4.459 24.637 1.00 86.56 288 TYR A N 1
ATOM 2271 C CA . TYR A 1 288 ? -23.782 4.876 24.406 1.00 86.56 288 TYR A CA 1
ATOM 2272 C C . TYR A 1 288 ? -23.996 6.340 24.776 1.00 86.56 288 TYR A C 1
ATOM 2274 O O . TYR A 1 288 ? -24.588 7.097 24.007 1.00 86.56 288 TYR A O 1
ATOM 2282 N N . LYS A 1 289 ? -23.460 6.771 25.920 1.00 91.31 289 LYS A N 1
ATOM 2283 C CA . LYS A 1 289 ? -23.442 8.182 26.318 1.00 91.31 289 LYS A CA 1
ATOM 2284 C C . LYS A 1 289 ? -22.682 9.041 25.313 1.00 91.31 289 LYS A C 1
ATOM 2286 O O . LYS A 1 289 ? -23.133 10.142 25.010 1.00 91.31 289 LYS A O 1
ATOM 2291 N N . GLN A 1 290 ? -21.546 8.577 24.796 1.00 80.12 290 GLN A N 1
ATOM 2292 C CA . GLN A 1 290 ? -20.793 9.337 23.796 1.00 80.12 290 GLN A CA 1
ATOM 2293 C C . GLN A 1 290 ? -21.588 9.508 22.491 1.00 80.12 290 GLN A C 1
ATOM 2295 O O . GLN A 1 290 ? -21.506 10.563 21.864 1.00 80.12 290 GLN A O 1
ATOM 2300 N N . ALA A 1 291 ? -22.388 8.507 22.113 1.00 77.44 291 ALA A N 1
ATOM 2301 C CA . ALA A 1 291 ? -23.219 8.535 20.911 1.00 77.44 291 ALA A CA 1
ATOM 2302 C C . ALA A 1 291 ? -24.526 9.337 21.072 1.00 77.44 291 ALA A C 1
ATOM 2304 O O . ALA A 1 291 ? -24.903 10.076 20.164 1.00 77.44 291 ALA A O 1
ATOM 2305 N N . TYR A 1 292 ? -25.224 9.200 22.205 1.00 81.12 292 TYR A N 1
ATOM 2306 C CA . TYR A 1 292 ? -26.585 9.730 22.401 1.00 81.12 292 TYR A CA 1
ATOM 2307 C C . TYR A 1 292 ? -26.711 10.787 23.508 1.00 81.12 292 TYR A C 1
ATOM 2309 O O . TYR A 1 292 ? -27.793 11.334 23.721 1.00 81.12 292 TYR A O 1
ATOM 2317 N N . GLY A 1 293 ? -25.620 11.103 24.203 1.00 84.06 293 GLY A N 1
ATOM 2318 C CA . GLY A 1 293 ? -25.576 12.077 25.291 1.00 84.06 293 GLY A CA 1
ATOM 2319 C C . GLY A 1 293 ? -25.921 11.506 26.673 1.00 84.06 293 GLY A C 1
ATOM 2320 O O . GLY A 1 293 ? -26.421 10.390 26.824 1.00 84.06 293 GLY A O 1
ATOM 2321 N N . LEU A 1 294 ? -25.660 12.315 27.708 1.00 86.75 294 LEU A N 1
ATOM 2322 C CA . LEU A 1 294 ? -25.840 11.957 29.122 1.00 86.75 294 LEU A CA 1
ATOM 2323 C C . LEU A 1 294 ? -27.285 11.584 29.464 1.00 86.75 294 LEU A C 1
ATOM 2325 O O . LEU A 1 294 ? -27.527 10.541 30.062 1.00 86.75 294 LEU A O 1
ATOM 2329 N N . THR A 1 295 ? -28.249 12.418 29.072 1.00 89.81 295 THR A N 1
ATOM 2330 C CA . THR A 1 295 ? -29.665 12.229 29.422 1.00 89.81 295 THR A CA 1
ATOM 2331 C C . THR A 1 295 ? -30.212 10.899 28.903 1.00 89.81 295 THR A C 1
ATOM 2333 O O . THR A 1 295 ? -30.980 10.241 29.599 1.00 89.81 295 THR A O 1
ATOM 2336 N N . ALA A 1 296 ? -29.784 10.475 27.710 1.00 89.19 296 ALA A N 1
ATOM 2337 C CA . ALA A 1 296 ? -30.199 9.207 27.119 1.00 89.19 296 ALA A CA 1
ATOM 2338 C C . ALA A 1 296 ? -29.632 7.997 27.877 1.00 89.19 296 ALA A C 1
ATOM 2340 O O . ALA A 1 296 ? -30.326 6.992 28.025 1.00 89.19 296 ALA A O 1
ATOM 2341 N N . LEU A 1 297 ? -28.387 8.087 28.362 1.00 91.75 297 LEU A N 1
ATOM 2342 C CA . LEU A 1 297 ? -27.808 7.043 29.207 1.00 91.75 297 LEU A CA 1
ATOM 2343 C C . LEU A 1 297 ? -28.525 6.979 30.563 1.00 91.75 297 LEU A C 1
ATOM 2345 O O . LEU A 1 297 ? -28.943 5.899 30.974 1.00 91.75 297 LEU A O 1
ATOM 2349 N N . LEU A 1 298 ? -28.717 8.123 31.229 1.00 89.94 298 LEU A N 1
ATOM 2350 C CA . LEU A 1 298 ? -29.380 8.168 32.535 1.00 89.94 298 LEU A CA 1
ATOM 2351 C C . LEU A 1 298 ? -30.804 7.595 32.471 1.00 89.94 298 LEU A C 1
ATOM 2353 O O . LEU A 1 298 ? -31.207 6.876 33.377 1.00 89.94 298 LEU A O 1
ATOM 2357 N N . ASP A 1 299 ? -31.545 7.823 31.380 1.00 90.75 299 ASP A N 1
ATOM 2358 C CA . ASP A 1 299 ? -32.873 7.224 31.182 1.00 90.75 299 ASP A CA 1
ATOM 2359 C C . ASP A 1 299 ? -32.839 5.684 31.150 1.00 90.75 299 ASP A C 1
ATOM 2361 O O . ASP A 1 299 ? -33.686 5.033 31.766 1.00 90.75 299 ASP A O 1
ATOM 2365 N N . LYS A 1 300 ? -31.819 5.094 30.511 1.00 89.88 300 LYS A N 1
ATOM 2366 C CA . LYS A 1 300 ? -31.588 3.639 30.517 1.00 89.88 300 LYS A CA 1
ATOM 2367 C C . LYS A 1 300 ? -31.158 3.117 31.888 1.00 89.88 300 LYS A C 1
ATOM 2369 O O . LYS A 1 300 ? -31.555 2.014 32.266 1.00 89.88 300 LYS A O 1
ATOM 2374 N N . MET A 1 301 ? -30.380 3.904 32.625 1.00 89.94 301 MET A N 1
ATOM 2375 C CA . MET A 1 301 ? -29.841 3.546 33.940 1.00 89.94 301 MET A CA 1
ATOM 2376 C C . MET A 1 301 ? -30.813 3.763 35.104 1.00 89.94 301 MET A C 1
ATOM 2378 O O . MET A 1 301 ? -30.534 3.320 36.212 1.00 89.94 301 MET A O 1
ATOM 2382 N N . LYS A 1 302 ? -32.010 4.317 34.876 1.00 86.25 302 LYS A N 1
ATOM 2383 C CA . LYS A 1 302 ? -33.031 4.543 35.925 1.00 86.25 302 LYS A CA 1
ATOM 2384 C C . LYS A 1 302 ? -33.343 3.338 36.822 1.00 86.25 302 LYS A C 1
ATOM 2386 O O . LYS A 1 302 ? -33.920 3.515 37.888 1.00 86.25 302 LYS A O 1
ATOM 2391 N N . LYS A 1 303 ? -33.052 2.111 36.375 1.00 81.19 303 LYS A N 1
ATOM 2392 C CA . LYS A 1 303 ? -33.331 0.865 37.110 1.00 81.19 303 LYS A CA 1
ATOM 2393 C C . LYS A 1 303 ? -32.090 0.160 37.664 1.00 81.19 303 LYS A C 1
ATOM 2395 O O . LYS A 1 303 ? -32.255 -0.884 38.284 1.00 81.19 303 LYS A O 1
ATOM 2400 N N . THR A 1 304 ? -30.877 0.659 37.415 1.00 80.06 304 THR A N 1
ATOM 2401 C CA . THR A 1 304 ? -29.643 -0.003 37.881 1.00 80.06 304 THR A CA 1
ATOM 2402 C C . THR A 1 304 ? -29.245 0.369 39.301 1.00 80.06 304 THR A C 1
ATOM 2404 O O . THR A 1 304 ? -28.452 -0.358 39.889 1.00 80.06 304 THR A O 1
ATOM 2407 N N . GLY A 1 305 ? -29.815 1.447 39.850 1.00 79.81 305 GLY A N 1
ATOM 2408 C CA . GLY A 1 305 ? -29.389 2.023 41.124 1.00 79.81 305 GLY A CA 1
ATOM 2409 C C . GLY A 1 305 ? -28.001 2.668 41.033 1.00 79.81 305 GLY A C 1
ATOM 2410 O O . GLY A 1 305 ? -27.243 2.412 40.093 1.00 79.81 305 GLY A O 1
ATOM 2411 N N . HIS A 1 306 ? -27.681 3.507 42.015 1.00 86.56 306 HIS A N 1
ATOM 2412 C CA . HIS A 1 306 ? -26.392 4.200 42.130 1.00 86.56 306 HIS A CA 1
ATOM 2413 C C . HIS A 1 306 ? -25.362 3.443 42.990 1.00 86.56 306 HIS A C 1
ATOM 2415 O O . HIS A 1 306 ? -24.177 3.770 42.987 1.00 86.56 306 HIS A O 1
ATOM 2421 N N . ILE A 1 307 ? -25.792 2.386 43.688 1.00 91.38 307 ILE A N 1
ATOM 2422 C CA . ILE A 1 307 ? -24.931 1.556 44.537 1.00 91.38 307 ILE A CA 1
ATOM 2423 C C . ILE A 1 307 ? -23.942 0.766 43.668 1.00 91.38 307 ILE A C 1
ATOM 2425 O O . ILE A 1 307 ? -24.311 0.037 42.742 1.00 91.38 307 ILE A O 1
ATOM 2429 N N . CYS A 1 308 ? -22.659 0.886 43.994 1.00 89.56 308 CYS A N 1
ATOM 2430 C CA . CYS A 1 308 ? -21.555 0.276 43.275 1.00 89.56 308 CYS A CA 1
ATOM 2431 C C . CYS A 1 308 ? -21.432 -1.221 43.599 1.00 89.56 308 CYS A C 1
ATOM 2433 O O . CYS A 1 308 ? -20.713 -1.640 44.507 1.00 89.56 308 CYS A O 1
ATOM 2435 N N . HIS A 1 309 ? -22.129 -2.045 42.819 1.00 85.94 309 HIS A N 1
ATOM 2436 C CA . HIS A 1 309 ? -21.957 -3.496 42.810 1.00 85.94 309 HIS A CA 1
ATOM 2437 C C . HIS A 1 309 ? -20.953 -3.918 41.737 1.00 85.94 309 HIS A C 1
ATOM 2439 O O . HIS A 1 309 ? -21.015 -3.440 40.608 1.00 85.94 309 HIS A O 1
ATOM 2445 N N . THR A 1 310 ? -20.092 -4.896 42.032 1.00 84.44 310 THR A N 1
ATOM 2446 C CA . THR A 1 310 ? -19.181 -5.488 41.028 1.00 84.44 310 THR A CA 1
ATOM 2447 C C . THR A 1 310 ? -19.930 -6.186 39.888 1.00 84.44 310 THR A C 1
ATOM 2449 O O . THR A 1 310 ? -19.403 -6.308 38.784 1.00 84.44 310 THR A O 1
ATOM 2452 N N . HIS A 1 311 ? -21.178 -6.588 40.137 1.00 82.12 311 HIS A N 1
ATOM 2453 C CA . HIS A 1 311 ? -22.052 -7.255 39.182 1.00 82.12 311 HIS A CA 1
ATOM 2454 C C . HIS A 1 311 ? -23.405 -6.539 39.149 1.00 82.12 311 HIS A C 1
ATOM 2456 O O . HIS A 1 311 ? -24.279 -6.811 39.972 1.00 82.12 311 HIS A O 1
ATOM 2462 N N . ARG A 1 312 ? -23.588 -5.627 38.190 1.00 88.44 312 ARG A N 1
ATOM 2463 C CA . ARG A 1 312 ? -24.891 -5.018 37.886 1.00 88.44 312 ARG A CA 1
ATOM 2464 C C . ARG A 1 312 ? -25.283 -5.302 36.435 1.00 88.44 312 ARG A C 1
ATOM 2466 O O . ARG A 1 312 ? -24.402 -5.532 35.613 1.00 88.44 312 ARG A O 1
ATOM 2473 N N . PRO A 1 313 ? -26.573 -5.270 36.065 1.00 88.75 313 PRO A N 1
ATOM 2474 C CA . PRO A 1 313 ? -26.961 -5.410 34.667 1.00 88.75 313 PRO A CA 1
ATOM 2475 C C . PRO A 1 313 ? -26.338 -4.307 33.798 1.00 88.75 313 PRO A C 1
ATOM 2477 O O . PRO A 1 313 ? -26.416 -3.127 34.147 1.00 88.75 313 PRO A O 1
ATOM 2480 N N . ASN A 1 314 ? -25.765 -4.686 32.655 1.00 91.44 314 ASN A N 1
ATOM 2481 C CA . ASN A 1 314 ? -25.347 -3.747 31.615 1.00 91.44 314 ASN A CA 1
ATOM 2482 C C . ASN A 1 314 ? -26.588 -3.298 30.816 1.00 91.44 314 ASN A C 1
ATOM 2484 O O . ASN A 1 314 ? -27.206 -4.085 30.096 1.00 91.44 314 ASN A O 1
ATOM 2488 N N . THR A 1 315 ? -26.977 -2.029 30.947 1.00 91.88 315 THR A N 1
ATOM 2489 C CA . THR A 1 315 ? -28.186 -1.450 30.315 1.00 91.88 315 THR A CA 1
ATOM 2490 C C . THR A 1 315 ? -28.035 -1.197 28.818 1.00 91.88 315 THR A C 1
ATOM 2492 O O . THR A 1 315 ? -29.018 -0.966 28.097 1.00 91.88 315 THR A O 1
ATOM 2495 N N . CYS A 1 316 ? -26.790 -1.248 28.355 1.00 89.19 316 CYS A N 1
ATOM 2496 C CA . CYS A 1 316 ? -26.389 -1.124 26.969 1.00 89.19 316 CYS A CA 1
ATOM 2497 C C . CYS A 1 316 ? -25.661 -2.396 26.510 1.00 89.19 316 CYS A C 1
ATOM 2499 O O . CYS A 1 316 ? -24.829 -2.325 25.615 1.00 89.19 316 CYS A O 1
ATOM 2501 N N . ALA A 1 317 ? -25.971 -3.565 27.086 1.00 86.88 317 ALA A N 1
ATOM 2502 C CA . ALA A 1 317 ? -25.382 -4.828 26.650 1.00 86.88 317 ALA A CA 1
ATOM 2503 C C . ALA A 1 317 ? -25.600 -5.040 25.141 1.00 86.88 317 ALA A C 1
ATOM 2505 O O . ALA A 1 317 ? -26.726 -4.940 24.647 1.00 86.88 317 ALA A O 1
ATOM 2506 N N . GLY A 1 318 ? -24.518 -5.311 24.408 1.00 77.38 318 GLY A N 1
ATOM 2507 C CA . GLY A 1 318 ? -24.549 -5.453 22.948 1.00 77.38 318 GLY A CA 1
ATOM 2508 C C . GLY A 1 318 ? -24.701 -4.133 22.183 1.00 77.38 318 GLY A C 1
ATOM 2509 O O . GLY A 1 318 ? -24.799 -4.148 20.954 1.00 77.38 318 GLY A O 1
ATOM 2510 N N . PHE A 1 319 ? -24.711 -2.989 22.872 1.00 77.50 319 PHE A N 1
ATOM 2511 C CA . PHE A 1 319 ? -24.618 -1.701 22.213 1.00 77.50 319 PHE A CA 1
ATOM 2512 C C . PHE A 1 319 ? -23.252 -1.563 21.546 1.00 77.50 319 PHE A C 1
ATOM 2514 O O . PHE A 1 319 ? -22.210 -1.813 22.139 1.00 77.50 319 PHE A O 1
ATOM 2521 N N . ASN A 1 320 ? -23.280 -1.140 20.291 1.00 61.31 320 ASN A N 1
ATOM 2522 C CA . ASN A 1 320 ? -22.097 -0.858 19.510 1.00 61.31 320 ASN A CA 1
ATOM 2523 C C . ASN A 1 320 ? -22.281 0.553 18.928 1.00 61.31 320 ASN A C 1
ATOM 2525 O O . ASN A 1 320 ? -23.218 0.746 18.145 1.00 61.31 320 ASN A O 1
ATOM 2529 N N . PRO A 1 321 ? -21.431 1.536 19.286 1.00 52.03 321 PRO A N 1
ATOM 2530 C CA . PRO A 1 321 ? -21.541 2.924 18.818 1.00 52.03 321 PRO A CA 1
ATOM 2531 C C . PRO A 1 321 ? -21.398 3.042 17.297 1.00 52.03 321 PRO A C 1
ATOM 2533 O O . PRO A 1 321 ? -21.832 4.022 16.696 1.00 52.03 321 PRO A O 1
ATOM 2536 N N . PHE A 1 322 ? -20.852 2.002 16.670 1.00 46.84 322 PHE A N 1
ATOM 2537 C CA . PHE A 1 322 ? -20.875 1.779 15.237 1.00 46.84 322 PHE A CA 1
ATOM 2538 C C . PHE A 1 322 ? -21.718 0.536 14.977 1.00 46.84 322 PHE A C 1
ATOM 2540 O O . PHE A 1 322 ? -21.120 -0.531 14.790 1.00 46.84 322 PHE A O 1
ATOM 2547 N N . PRO A 1 323 ? -23.066 0.620 15.014 1.00 36.56 323 PRO A N 1
ATOM 2548 C CA . PRO A 1 323 ? -23.915 -0.546 14.836 1.00 36.56 323 PRO A CA 1
ATOM 2549 C C . PRO A 1 323 ? -23.429 -1.274 13.592 1.00 36.56 323 PRO A C 1
ATOM 2551 O O . PRO A 1 323 ? -23.502 -0.768 12.471 1.00 36.56 323 PRO A O 1
ATOM 2554 N N . GLN A 1 324 ? -22.842 -2.452 13.809 1.00 39.47 324 GLN A N 1
ATOM 2555 C CA . GLN A 1 324 ? -22.743 -3.395 12.727 1.00 39.47 324 GLN A CA 1
ATOM 2556 C C . GLN A 1 324 ? -24.199 -3.716 12.486 1.00 39.47 324 GLN A C 1
ATOM 2558 O O . GLN A 1 324 ? -24.821 -4.364 13.323 1.00 39.47 324 GLN A O 1
ATOM 2563 N N . GLU A 1 325 ? -24.762 -3.207 11.392 1.00 34.66 325 GLU A N 1
ATOM 2564 C CA . GLU A 1 325 ? -25.860 -3.933 10.782 1.00 34.66 325 GLU A CA 1
ATOM 2565 C C . GLU A 1 325 ? -25.461 -5.409 10.873 1.00 34.66 325 GLU A C 1
ATOM 2567 O O . GLU A 1 325 ? -24.388 -5.778 10.377 1.00 34.66 325 GLU A O 1
ATOM 2572 N N . GLU A 1 326 ? -26.270 -6.229 11.548 1.00 39.19 326 GLU A N 1
ATOM 2573 C CA . GLU A 1 326 ? -26.283 -7.674 11.342 1.00 39.19 326 GLU A CA 1
ATOM 2574 C C . GLU A 1 326 ? -26.734 -7.909 9.898 1.00 39.19 326 GLU A C 1
ATOM 2576 O O . GLU A 1 326 ? -27.819 -8.381 9.588 1.00 39.19 326 GLU A O 1
ATOM 2581 N N . ASN A 1 327 ? -25.890 -7.481 8.974 1.00 36.75 327 ASN A N 1
ATOM 2582 C CA . ASN A 1 327 ? -25.822 -8.005 7.650 1.00 36.75 327 ASN A CA 1
ATOM 2583 C C . ASN A 1 327 ? -24.765 -9.091 7.806 1.00 36.75 327 ASN A C 1
ATOM 2585 O O . ASN A 1 327 ? -23.631 -8.736 8.155 1.00 36.75 327 ASN A O 1
ATOM 2589 N N . PRO A 1 328 ? -25.130 -10.379 7.692 1.00 37.91 328 PRO A N 1
ATOM 2590 C CA . PRO A 1 328 ? -24.174 -11.462 7.823 1.00 37.91 328 PRO A CA 1
ATOM 2591 C C . PRO A 1 328 ? -23.052 -11.129 6.851 1.00 37.91 328 PRO A C 1
ATOM 2593 O O . PRO A 1 328 ? -23.264 -11.105 5.638 1.00 37.91 328 PRO A O 1
ATOM 2596 N N . GLY A 1 329 ? -21.897 -10.727 7.390 1.00 40.78 329 GLY A N 1
ATOM 2597 C CA . GLY A 1 329 ? -20.757 -10.414 6.552 1.00 40.78 329 GLY A CA 1
ATOM 2598 C C . GLY A 1 329 ? -20.525 -11.619 5.656 1.00 40.78 329 GLY A C 1
ATOM 2599 O O . GLY A 1 329 ? -20.796 -12.748 6.072 1.00 40.78 329 GLY A O 1
ATOM 2600 N N . ILE A 1 330 ? -20.089 -11.398 4.419 1.00 51.66 330 ILE A N 1
ATOM 2601 C CA . ILE A 1 330 ? -19.768 -12.526 3.549 1.00 51.66 330 ILE A CA 1
ATOM 2602 C C . ILE A 1 330 ? -18.664 -13.306 4.262 1.00 51.66 330 ILE A C 1
ATOM 2604 O O . ILE A 1 330 ? -17.528 -12.838 4.358 1.00 51.66 330 ILE A O 1
ATOM 2608 N N . ARG A 1 331 ? -19.027 -14.460 4.825 1.00 51.94 331 ARG A N 1
ATOM 2609 C CA . ARG A 1 331 ? -18.082 -15.391 5.420 1.00 51.94 331 ARG A CA 1
ATOM 2610 C C . ARG A 1 331 ? -17.390 -16.062 4.251 1.00 51.94 331 ARG A C 1
ATOM 2612 O O . ARG A 1 331 ? -18.028 -16.789 3.490 1.00 51.94 331 ARG A O 1
ATOM 2619 N N . LEU A 1 332 ? -16.111 -15.757 4.067 1.00 59.28 332 LEU A N 1
ATOM 2620 C CA . LEU A 1 332 ? -15.290 -16.512 3.131 1.00 59.28 332 LEU A CA 1
ATOM 2621 C C . LEU A 1 332 ? -15.243 -17.943 3.682 1.00 59.28 332 LEU A C 1
ATOM 2623 O O . LEU A 1 332 ? -15.039 -18.116 4.886 1.00 59.28 332 LEU A O 1
ATOM 2627 N N . GLU A 1 333 ? -15.547 -18.941 2.845 1.00 56.28 333 GLU A N 1
ATOM 2628 C CA . GLU A 1 333 ? -15.584 -20.355 3.248 1.00 56.28 333 GLU A CA 1
ATOM 2629 C C . GLU A 1 333 ? -14.315 -20.700 4.052 1.00 56.28 333 GLU A C 1
ATOM 2631 O O . GLU A 1 333 ? -13.212 -20.332 3.644 1.00 56.28 333 GLU A O 1
ATOM 2636 N N . ASP A 1 334 ? -14.475 -21.344 5.219 1.00 49.41 334 ASP A N 1
ATOM 2637 C CA . ASP A 1 334 ? -13.365 -21.637 6.135 1.00 49.41 334 ASP A CA 1
ATOM 2638 C C . ASP A 1 334 ? -12.225 -22.373 5.390 1.00 49.41 334 ASP A C 1
ATOM 2640 O O . ASP A 1 334 ? -12.482 -23.273 4.585 1.00 49.41 334 ASP A O 1
ATOM 2644 N N . GLU A 1 335 ? -10.960 -22.034 5.695 1.00 49.25 335 GLU A N 1
ATOM 2645 C CA . GLU A 1 335 ? -9.722 -22.563 5.068 1.00 49.25 335 GLU A CA 1
ATOM 2646 C C . GLU A 1 335 ? -9.651 -24.105 4.969 1.00 49.25 335 GLU A C 1
ATOM 2648 O O . GLU A 1 335 ? -8.838 -24.664 4.235 1.00 49.25 335 GLU A O 1
ATOM 2653 N N . THR A 1 336 ? -10.521 -24.820 5.681 1.00 43.47 336 THR A N 1
ATOM 2654 C CA . THR A 1 336 ? -10.534 -26.276 5.829 1.00 43.47 336 THR A CA 1
ATOM 2655 C C . THR A 1 336 ? -11.033 -27.063 4.607 1.00 43.47 336 THR A C 1
ATOM 2657 O O . THR A 1 336 ? -10.923 -28.289 4.627 1.00 43.47 336 THR A O 1
ATOM 2660 N N . GLN A 1 337 ? -11.510 -26.429 3.521 1.00 50.78 337 GLN A N 1
ATOM 2661 C CA . GLN A 1 337 ? -11.921 -27.146 2.289 1.00 50.78 337 GLN A CA 1
ATOM 2662 C C . GLN A 1 337 ? -11.340 -26.639 0.955 1.00 50.78 337 GLN A C 1
ATOM 2664 O O . GLN A 1 337 ? -11.621 -27.230 -0.094 1.00 50.78 337 GLN A O 1
ATOM 2669 N N . ILE A 1 338 ? -10.488 -25.608 0.942 1.00 59.88 338 ILE A N 1
ATOM 2670 C CA . ILE A 1 338 ? -9.868 -25.137 -0.306 1.00 59.88 338 ILE A CA 1
ATOM 2671 C C . ILE A 1 338 ? -8.673 -26.035 -0.650 1.00 59.88 338 ILE A C 1
ATOM 2673 O O . ILE A 1 338 ? -7.559 -25.864 -0.165 1.00 59.88 338 ILE A O 1
ATOM 2677 N N . THR A 1 339 ? -8.892 -27.013 -1.525 1.00 71.94 339 THR A N 1
ATOM 2678 C CA . THR A 1 339 ? -7.810 -27.846 -2.069 1.00 71.94 339 THR A CA 1
ATOM 2679 C C . THR A 1 339 ? -7.201 -27.206 -3.319 1.00 71.94 339 THR A C 1
ATOM 2681 O O . THR A 1 339 ? -7.898 -26.567 -4.111 1.00 71.94 339 THR A O 1
ATOM 2684 N N . LEU A 1 340 ? -5.908 -27.446 -3.577 1.00 74.38 340 LEU A N 1
ATOM 2685 C CA . LEU A 1 340 ? -5.252 -27.041 -4.834 1.00 74.38 340 LEU A CA 1
ATOM 2686 C C . LEU A 1 340 ? -6.042 -27.504 -6.070 1.00 74.38 340 LEU A C 1
ATOM 2688 O O . LEU A 1 340 ? -6.199 -26.754 -7.030 1.00 74.38 340 LEU A O 1
ATOM 2692 N N . ARG A 1 341 ? -6.614 -28.716 -6.019 1.00 79.06 341 ARG A N 1
ATOM 2693 C CA . ARG A 1 341 ? -7.488 -29.233 -7.081 1.00 79.06 341 ARG A CA 1
ATOM 2694 C C . ARG A 1 341 ? -8.738 -28.377 -7.271 1.00 79.06 341 ARG A C 1
ATOM 2696 O O . ARG A 1 341 ? -9.095 -28.109 -8.412 1.00 79.06 341 ARG A O 1
ATOM 2703 N N . SER A 1 342 ? -9.396 -27.931 -6.200 1.00 75.62 342 SER A N 1
ATOM 2704 C CA . SER A 1 342 ? -10.607 -27.109 -6.319 1.00 75.62 342 SER A CA 1
ATOM 2705 C C . SER A 1 342 ? -10.348 -25.693 -6.837 1.00 75.62 342 SER A C 1
ATOM 2707 O O . SER A 1 342 ? -11.229 -25.152 -7.503 1.00 75.62 342 SER A O 1
ATOM 2709 N N . ILE A 1 343 ? -9.164 -25.116 -6.582 1.00 79.62 343 ILE A N 1
ATOM 2710 C CA . ILE A 1 343 ? -8.771 -23.810 -7.146 1.00 79.62 343 ILE A CA 1
ATOM 2711 C C . ILE A 1 343 ? -8.424 -23.954 -8.633 1.00 79.62 343 ILE A C 1
ATOM 2713 O O . ILE A 1 343 ? -8.824 -23.128 -9.447 1.00 79.62 343 ILE A O 1
ATOM 2717 N N . LEU A 1 344 ? -7.708 -25.020 -8.997 1.00 86.00 344 LEU A N 1
ATOM 2718 C CA . LEU A 1 344 ? -7.255 -25.238 -10.370 1.00 86.00 344 LEU A CA 1
ATOM 2719 C C . LEU A 1 344 ? -8.357 -25.759 -11.301 1.00 86.00 344 LEU A C 1
ATOM 2721 O O . LEU A 1 344 ? -8.234 -25.620 -12.510 1.00 86.00 344 LEU A O 1
ATOM 2725 N N . THR A 1 345 ? -9.436 -26.345 -10.780 1.00 85.06 345 THR A N 1
ATOM 2726 C CA . THR A 1 345 ? -10.512 -26.882 -11.627 1.00 85.06 345 THR A CA 1
ATOM 2727 C C . THR A 1 345 ? -11.462 -25.761 -12.068 1.00 85.06 345 THR A C 1
ATOM 2729 O O . THR A 1 345 ? -12.149 -25.200 -11.208 1.00 85.06 345 THR A O 1
ATOM 2732 N N . PRO A 1 346 ? -11.583 -25.466 -13.379 1.00 87.06 346 PRO A N 1
ATOM 2733 C CA . PRO A 1 346 ? -12.504 -24.448 -13.872 1.00 87.06 346 PRO A CA 1
ATOM 2734 C C . PRO A 1 346 ? -13.958 -24.864 -13.609 1.00 87.06 346 PRO A C 1
ATOM 2736 O O . PRO A 1 346 ? -14.431 -25.880 -14.120 1.00 87.06 346 PRO A O 1
ATOM 2739 N N . ARG A 1 347 ? -14.679 -24.087 -12.796 1.00 81.31 347 ARG A N 1
ATOM 2740 C CA . ARG A 1 347 ? -16.083 -24.347 -12.425 1.00 81.31 347 ARG A CA 1
ATOM 2741 C C . ARG A 1 347 ? -16.872 -23.050 -12.294 1.00 81.31 347 ARG A C 1
ATOM 2743 O O . ARG A 1 347 ? -16.302 -21.969 -12.185 1.00 81.31 347 ARG A O 1
ATOM 2750 N N . LYS A 1 348 ? -18.205 -23.135 -12.289 1.00 71.56 348 LYS A N 1
ATOM 2751 C CA . LYS A 1 348 ? -19.071 -21.960 -12.096 1.00 71.56 348 LYS A CA 1
ATOM 2752 C C . LYS A 1 348 ? -18.743 -21.300 -10.744 1.00 71.56 348 LYS A C 1
ATOM 2754 O O . LYS A 1 348 ? -18.911 -21.943 -9.715 1.00 71.56 348 LYS A O 1
ATOM 2759 N N . GLY A 1 349 ? -18.259 -20.054 -10.769 1.00 70.56 349 GLY A N 1
ATOM 2760 C CA . GLY A 1 349 ? -17.798 -19.306 -9.585 1.00 70.56 349 GLY A CA 1
ATOM 2761 C C . GLY A 1 349 ? -16.284 -19.359 -9.310 1.00 70.56 349 GLY A C 1
ATOM 2762 O O . GLY A 1 349 ? -15.816 -18.622 -8.455 1.00 70.56 349 GLY A O 1
ATOM 2763 N N . ASN A 1 350 ? -15.525 -20.188 -10.035 1.00 81.88 350 ASN A N 1
ATOM 2764 C CA . ASN A 1 350 ? -14.057 -20.246 -10.011 1.00 81.88 350 ASN A CA 1
ATOM 2765 C C . ASN A 1 350 ? -13.545 -20.656 -11.404 1.00 81.88 350 ASN A C 1
ATOM 2767 O O . ASN A 1 350 ? -13.093 -21.781 -11.628 1.00 81.88 350 ASN A O 1
ATOM 2771 N N . LEU A 1 351 ? -13.766 -19.787 -12.384 1.00 91.12 351 LEU A N 1
ATOM 2772 C CA . LEU A 1 351 ? -13.448 -20.010 -13.792 1.00 91.12 351 LEU A CA 1
ATOM 2773 C C . LEU A 1 351 ? -12.319 -19.079 -14.249 1.00 91.12 351 LEU A C 1
ATOM 2775 O O . LEU A 1 351 ? -11.464 -19.504 -15.019 1.00 91.12 351 LEU A O 1
ATOM 2779 N N . ALA A 1 352 ? -12.292 -17.832 -13.777 1.00 93.62 352 ALA A N 1
ATOM 2780 C CA . ALA A 1 352 ? -11.326 -16.839 -14.227 1.00 93.62 352 ALA A CA 1
ATOM 2781 C C . ALA A 1 352 ? -9.920 -17.128 -13.704 1.00 93.62 352 ALA A C 1
ATOM 2783 O O . ALA A 1 352 ? -8.972 -17.137 -14.486 1.00 93.62 352 ALA A O 1
ATOM 2784 N N . THR A 1 353 ? -9.800 -17.436 -12.414 1.00 94.06 353 THR A N 1
ATOM 2785 C CA . THR A 1 353 ? -8.529 -17.761 -11.761 1.00 94.06 353 THR A CA 1
ATOM 2786 C C . THR A 1 353 ? -7.792 -18.905 -12.468 1.00 94.06 353 THR A C 1
ATOM 2788 O O . THR A 1 353 ? -6.684 -18.668 -12.955 1.00 94.06 353 THR A O 1
ATOM 2791 N N . PRO A 1 354 ? -8.376 -20.113 -12.630 1.00 93.31 354 PRO A N 1
ATOM 2792 C CA . PRO A 1 354 ? -7.673 -21.213 -13.285 1.00 93.31 354 PRO A CA 1
ATOM 2793 C C . PRO A 1 354 ? -7.385 -20.946 -14.766 1.00 93.31 354 PRO A C 1
ATOM 2795 O O . PRO A 1 354 ? -6.309 -21.300 -15.239 1.00 93.31 354 PRO A O 1
ATOM 2798 N N . ILE A 1 355 ? -8.289 -20.291 -15.506 1.00 95.62 355 ILE A N 1
ATOM 2799 C CA . ILE A 1 355 ? -8.050 -19.987 -16.926 1.00 95.62 355 ILE A CA 1
ATOM 2800 C C . ILE A 1 355 ? -6.888 -19.006 -17.092 1.00 95.62 355 ILE A C 1
ATOM 2802 O O . ILE A 1 355 ? -6.012 -19.252 -17.918 1.00 95.62 355 ILE A O 1
ATOM 2806 N N . LEU A 1 356 ? -6.843 -17.922 -16.314 1.00 96.62 356 LEU A N 1
ATOM 2807 C CA . LEU A 1 356 ? -5.736 -16.964 -16.365 1.00 96.62 356 LEU A CA 1
ATOM 2808 C C . LEU A 1 356 ? -4.414 -17.632 -15.978 1.00 96.62 356 LEU A C 1
ATOM 2810 O O . LEU A 1 356 ? -3.406 -17.424 -16.653 1.00 96.62 356 LEU A O 1
ATOM 2814 N N . THR A 1 357 ? -4.415 -18.492 -14.956 1.00 96.00 357 THR A N 1
ATOM 2815 C CA . THR A 1 357 ? -3.248 -19.311 -14.604 1.00 96.00 357 THR A CA 1
ATOM 2816 C C . THR A 1 357 ? -2.803 -20.191 -15.776 1.00 96.00 357 THR A C 1
ATOM 2818 O O . THR A 1 357 ? -1.624 -20.204 -16.125 1.00 96.00 357 THR A O 1
ATOM 2821 N N . TYR A 1 358 ? -3.728 -20.888 -16.439 1.00 96.62 358 TYR A N 1
ATOM 2822 C CA . TYR A 1 358 ? -3.402 -21.747 -17.578 1.00 96.62 358 TYR A CA 1
ATOM 2823 C C . TYR A 1 358 ? -2.918 -20.980 -18.802 1.00 96.62 358 TYR A C 1
ATOM 2825 O O . TYR A 1 358 ? -2.019 -21.468 -19.476 1.00 96.62 358 TYR A O 1
ATOM 2833 N N . ILE A 1 359 ? -3.447 -19.785 -19.073 1.00 97.44 359 ILE A N 1
ATOM 2834 C CA . ILE A 1 359 ? -2.957 -18.932 -20.163 1.00 97.44 359 ILE A CA 1
ATOM 2835 C C . ILE A 1 359 ? -1.500 -18.540 -19.908 1.00 97.44 359 ILE A C 1
ATOM 2837 O O . ILE A 1 359 ? -0.667 -18.714 -20.791 1.00 97.44 359 ILE A O 1
ATOM 2841 N N . ASN A 1 360 ? -1.170 -18.081 -18.698 1.00 97.75 360 ASN A N 1
ATOM 2842 C CA . ASN A 1 360 ? 0.202 -17.708 -18.339 1.00 97.75 360 ASN A CA 1
ATOM 2843 C C . ASN A 1 360 ? 1.174 -18.896 -18.449 1.00 97.75 360 ASN A C 1
ATOM 2845 O O . ASN A 1 360 ? 2.255 -18.768 -19.022 1.00 97.75 360 ASN A O 1
ATOM 2849 N N . ILE A 1 361 ? 0.768 -20.073 -17.959 1.00 97.56 361 ILE A N 1
ATOM 2850 C CA . ILE A 1 361 ? 1.561 -21.304 -18.094 1.00 97.56 361 ILE A CA 1
ATOM 2851 C C . ILE A 1 361 ? 1.712 -21.694 -19.569 1.00 97.56 361 ILE A C 1
ATOM 2853 O O . ILE A 1 361 ? 2.811 -22.029 -19.998 1.00 97.56 361 ILE A O 1
ATOM 2857 N N . ALA A 1 362 ? 0.638 -21.638 -20.360 1.00 97.75 362 ALA A N 1
ATOM 2858 C CA . ALA A 1 362 ? 0.669 -21.996 -21.774 1.00 97.75 362 ALA A CA 1
ATOM 2859 C C . ALA A 1 362 ? 1.587 -21.067 -22.578 1.00 97.75 362 ALA A C 1
ATOM 2861 O O . ALA A 1 362 ? 2.396 -21.561 -23.357 1.00 97.75 362 ALA A O 1
ATOM 2862 N N . VAL A 1 363 ? 1.518 -19.750 -22.356 1.00 97.31 363 VAL A N 1
ATOM 2863 C CA . VAL A 1 363 ? 2.418 -18.775 -22.995 1.00 97.31 363 VAL A CA 1
ATOM 2864 C C . VAL A 1 363 ? 3.871 -19.075 -22.636 1.00 97.31 363 VAL A C 1
ATOM 2866 O O . VAL A 1 363 ? 4.708 -19.159 -23.529 1.00 97.31 363 VAL A O 1
ATOM 2869 N N . PHE A 1 364 ? 4.171 -19.336 -21.362 1.00 95.94 364 PHE A N 1
ATOM 2870 C CA . PHE A 1 364 ? 5.529 -19.683 -20.943 1.00 95.94 364 PHE A CA 1
ATOM 2871 C C . PHE A 1 364 ? 6.036 -20.996 -21.562 1.00 95.94 364 PHE A C 1
ATOM 2873 O O . PHE A 1 364 ? 7.184 -21.080 -21.993 1.00 95.94 364 PHE A O 1
ATOM 2880 N N . LEU A 1 365 ? 5.185 -22.024 -21.651 1.00 96.69 365 LEU A N 1
ATOM 2881 C CA . LEU A 1 365 ? 5.539 -23.283 -22.313 1.00 96.69 365 LEU A CA 1
ATOM 2882 C C . LEU A 1 365 ? 5.790 -23.084 -23.812 1.00 96.69 365 LEU A C 1
ATOM 2884 O O . LEU A 1 365 ? 6.731 -23.663 -24.348 1.00 96.69 365 LEU A O 1
ATOM 2888 N N . LEU A 1 366 ? 4.990 -22.251 -24.482 1.00 97.19 366 LEU A N 1
ATOM 2889 C CA . LEU A 1 366 ? 5.200 -21.908 -25.888 1.00 97.19 366 LEU A CA 1
ATOM 2890 C C . LEU A 1 366 ? 6.511 -21.137 -26.091 1.00 97.19 366 LEU A C 1
ATOM 2892 O O . LEU A 1 366 ? 7.249 -21.452 -27.019 1.00 97.19 366 LEU A O 1
ATOM 2896 N N . MET A 1 367 ? 6.848 -20.201 -25.198 1.00 94.00 367 MET A N 1
ATOM 2897 C CA . MET A 1 367 ? 8.152 -19.528 -25.200 1.00 94.00 367 MET A CA 1
ATOM 2898 C C . MET A 1 367 ? 9.301 -20.536 -25.097 1.00 94.00 367 MET A C 1
ATOM 2900 O O . MET A 1 367 ? 10.227 -20.496 -25.906 1.00 94.00 367 MET A O 1
ATOM 2904 N N . ALA A 1 368 ? 9.217 -21.470 -24.146 1.00 91.88 368 ALA A N 1
ATOM 2905 C CA . ALA A 1 368 ? 10.245 -22.484 -23.930 1.00 91.88 368 ALA A CA 1
ATOM 2906 C C . ALA A 1 368 ? 10.413 -23.422 -25.138 1.00 91.88 368 ALA A C 1
ATOM 2908 O O . ALA A 1 368 ? 11.536 -23.699 -25.555 1.00 91.88 368 ALA A O 1
ATOM 2909 N N . VAL A 1 369 ? 9.309 -23.885 -25.738 1.00 95.06 369 VAL A N 1
ATOM 2910 C CA . VAL A 1 369 ? 9.340 -24.747 -26.936 1.00 95.06 369 VAL A CA 1
ATOM 2911 C C . VAL A 1 369 ? 9.894 -24.003 -28.156 1.00 95.06 369 VAL A C 1
ATOM 2913 O O . VAL A 1 369 ? 10.554 -24.616 -28.990 1.00 95.06 369 VAL A O 1
ATOM 2916 N N . SER A 1 370 ? 9.692 -22.688 -28.236 1.00 91.69 370 SER A N 1
ATOM 2917 C CA . SER A 1 370 ? 10.262 -21.829 -29.282 1.00 91.69 370 SER A CA 1
ATOM 2918 C C . SER A 1 370 ? 11.718 -21.413 -29.029 1.00 91.69 370 SER A C 1
ATOM 2920 O O . SER A 1 370 ? 12.236 -20.571 -29.758 1.00 91.69 370 SER A O 1
ATOM 2922 N N . GLY A 1 371 ? 12.388 -21.985 -28.021 1.00 83.50 371 GLY A N 1
ATOM 2923 C CA . GLY A 1 371 ? 13.821 -21.791 -27.776 1.00 83.50 371 GLY A CA 1
ATOM 2924 C C . GLY A 1 371 ? 14.179 -20.700 -26.765 1.00 83.50 371 GLY A C 1
ATOM 2925 O O . GLY A 1 371 ? 15.360 -20.422 -26.579 1.00 83.50 371 GLY A O 1
ATOM 2926 N N . VAL A 1 372 ? 13.205 -20.094 -26.078 1.00 82.88 372 VAL A N 1
ATOM 2927 C CA . VAL A 1 372 ? 13.486 -19.115 -25.017 1.00 82.88 372 VAL A CA 1
ATOM 2928 C C . VAL A 1 372 ? 13.993 -19.829 -23.759 1.00 82.88 372 VAL A C 1
ATOM 2930 O O . VAL A 1 372 ? 13.394 -20.803 -23.298 1.00 82.88 372 VAL A O 1
ATOM 2933 N N . GLY A 1 373 ? 15.081 -19.325 -23.169 1.00 77.50 373 GLY A N 1
ATOM 2934 C CA . GLY A 1 373 ? 15.673 -19.885 -21.952 1.00 77.50 373 GLY A CA 1
ATOM 2935 C C . GLY A 1 373 ? 14.681 -19.968 -20.784 1.00 77.50 373 GLY A C 1
ATOM 2936 O O . GLY A 1 373 ? 14.026 -18.995 -20.436 1.00 77.50 373 GLY A O 1
ATOM 2937 N N . ILE A 1 374 ? 14.586 -21.131 -20.134 1.00 79.25 374 ILE A N 1
ATOM 2938 C CA . ILE A 1 374 ? 13.582 -21.389 -19.082 1.00 79.25 374 ILE A CA 1
ATOM 2939 C C . ILE A 1 374 ? 13.915 -20.673 -17.763 1.00 79.25 374 ILE A C 1
ATOM 2941 O O . ILE A 1 374 ? 13.015 -20.300 -17.013 1.00 79.25 374 ILE A O 1
ATOM 2945 N N . PHE A 1 375 ? 15.197 -20.495 -17.445 1.00 73.06 375 PHE A N 1
ATOM 2946 C CA . PHE A 1 375 ? 15.634 -19.896 -16.177 1.00 73.06 375 PHE A CA 1
ATOM 2947 C C . PHE A 1 375 ? 15.994 -18.421 -16.321 1.00 73.06 375 PHE A C 1
ATOM 2949 O O . PHE A 1 375 ? 15.617 -17.622 -15.470 1.00 73.06 375 PHE A O 1
ATOM 2956 N N . LEU A 1 376 ? 16.694 -18.077 -17.402 1.00 70.31 376 LEU A N 1
ATOM 2957 C CA . LEU A 1 376 ? 17.181 -16.734 -17.698 1.00 70.31 376 LEU A CA 1
ATOM 2958 C C . LEU A 1 376 ? 16.917 -16.434 -19.183 1.00 70.31 376 LEU A C 1
ATOM 2960 O O . LEU A 1 376 ? 17.784 -16.693 -20.016 1.00 70.31 376 LEU A O 1
ATOM 2964 N N . PRO A 1 377 ? 15.705 -15.974 -19.543 1.00 69.12 377 PRO A N 1
ATOM 2965 C CA . PRO A 1 377 ? 15.424 -15.490 -20.890 1.00 69.12 377 PRO A CA 1
ATOM 2966 C C . PRO A 1 377 ? 16.261 -14.254 -21.227 1.00 69.12 377 PRO A C 1
ATOM 2968 O O . PRO A 1 377 ? 16.372 -13.337 -20.414 1.00 69.12 377 PRO A O 1
ATOM 2971 N N . GLU A 1 378 ? 16.770 -14.185 -22.452 1.00 67.81 378 GLU A N 1
ATOM 2972 C CA . GLU A 1 378 ? 17.414 -12.981 -22.978 1.00 67.81 378 GLU A CA 1
ATOM 2973 C C . GLU A 1 378 ? 16.391 -11.872 -23.267 1.00 67.81 378 GLU A C 1
ATOM 2975 O O . GLU A 1 378 ? 15.249 -12.138 -23.659 1.00 67.81 378 GLU A O 1
ATOM 2980 N N . GLY A 1 379 ? 16.814 -10.610 -23.141 1.00 69.12 379 GLY A N 1
ATOM 2981 C CA . GLY A 1 379 ? 15.958 -9.446 -23.396 1.00 69.12 379 GLY A CA 1
ATOM 2982 C C . GLY A 1 379 ? 15.372 -9.427 -24.812 1.00 69.12 379 GLY A C 1
ATOM 2983 O O . GLY A 1 379 ? 14.178 -9.185 -24.980 1.00 69.12 379 GLY A O 1
ATOM 2984 N N . LEU A 1 380 ? 16.171 -9.780 -25.824 1.00 74.81 380 LEU A N 1
ATOM 2985 C CA . LEU A 1 380 ? 15.713 -9.853 -27.215 1.00 74.81 380 LEU A CA 1
ATOM 2986 C C . LEU A 1 380 ? 14.601 -10.893 -27.403 1.00 74.81 380 LEU A C 1
ATOM 2988 O O . LEU A 1 380 ? 13.594 -10.629 -28.061 1.00 74.81 380 LEU A O 1
ATOM 2992 N N . SER A 1 381 ? 14.745 -12.060 -26.772 1.00 79.38 381 SER A N 1
ATOM 2993 C CA . SER A 1 381 ? 13.721 -13.107 -26.787 1.00 79.38 381 SER A CA 1
ATOM 2994 C C . SER A 1 381 ? 12.412 -12.623 -26.154 1.00 79.38 381 SER A C 1
ATOM 2996 O O . SER A 1 381 ? 11.333 -12.870 -26.690 1.00 79.38 381 SER A O 1
ATOM 2998 N N . LEU A 1 382 ? 12.485 -11.884 -25.044 1.00 83.81 382 LEU A N 1
ATOM 2999 C CA . LEU A 1 382 ? 11.308 -11.305 -24.389 1.00 83.81 382 LEU A CA 1
ATOM 3000 C C . LEU A 1 382 ? 10.634 -10.230 -25.256 1.00 83.81 382 LEU A C 1
ATOM 3002 O O . LEU A 1 382 ? 9.406 -10.215 -25.365 1.00 83.81 382 LEU A O 1
ATOM 3006 N N . LEU A 1 383 ? 11.414 -9.370 -25.921 1.00 85.19 383 LEU A N 1
ATOM 3007 C CA . LEU A 1 383 ? 10.893 -8.383 -26.872 1.00 85.19 383 LEU A CA 1
ATOM 3008 C C . LEU A 1 383 ? 10.162 -9.052 -28.038 1.00 85.19 383 LEU A C 1
ATOM 3010 O O . LEU A 1 383 ? 9.053 -8.631 -28.366 1.00 85.19 383 LEU A O 1
ATOM 3014 N N . LYS A 1 384 ? 10.709 -10.125 -28.619 1.00 88.50 384 LYS A N 1
ATOM 3015 C CA . LYS A 1 384 ? 10.045 -10.882 -29.700 1.00 88.50 384 LYS A CA 1
ATOM 3016 C C . LYS A 1 384 ? 8.687 -11.440 -29.281 1.00 88.50 384 LYS A C 1
ATOM 3018 O O . LYS A 1 384 ? 7.753 -11.459 -30.076 1.00 88.50 384 LYS A O 1
ATOM 3023 N N . TRP A 1 385 ? 8.563 -11.851 -28.023 1.00 91.12 385 TRP A N 1
ATOM 3024 C CA . TRP A 1 385 ? 7.319 -12.391 -27.481 1.00 91.12 385 TRP A CA 1
ATOM 3025 C C . TRP A 1 385 ? 6.293 -11.335 -27.070 1.00 91.12 385 TRP A C 1
ATOM 3027 O O . TRP A 1 385 ? 5.144 -11.695 -26.819 1.00 91.12 385 TRP A O 1
ATOM 3037 N N . GLY A 1 386 ? 6.669 -10.053 -27.039 1.00 92.25 386 GLY A N 1
ATOM 3038 C CA . GLY A 1 386 ? 5.751 -8.961 -26.718 1.00 92.25 386 GLY A CA 1
ATOM 3039 C C . GLY A 1 386 ? 5.939 -8.338 -25.341 1.00 92.25 386 GLY A C 1
ATOM 3040 O O . GLY A 1 386 ? 4.963 -7.836 -24.781 1.00 92.25 386 GLY A O 1
ATOM 3041 N N . ALA A 1 387 ? 7.143 -8.404 -24.765 1.00 90.44 387 ALA A N 1
ATOM 3042 C CA . ALA A 1 387 ? 7.465 -7.625 -23.575 1.00 90.44 387 ALA A CA 1
ATOM 3043 C C . ALA A 1 387 ? 7.267 -6.124 -23.834 1.00 90.44 387 ALA A C 1
ATOM 3045 O O . ALA A 1 387 ? 7.396 -5.653 -24.973 1.00 90.44 387 ALA A O 1
ATOM 3046 N N . ASP A 1 388 ? 6.940 -5.399 -22.768 1.00 92.31 388 ASP A N 1
ATOM 3047 C CA . ASP A 1 388 ? 6.719 -3.963 -22.826 1.00 92.31 388 ASP A CA 1
ATOM 3048 C C . ASP A 1 388 ? 8.058 -3.236 -22.908 1.00 92.31 388 ASP A C 1
ATOM 3050 O O . ASP A 1 388 ? 9.003 -3.546 -22.178 1.00 92.31 388 ASP A O 1
ATOM 3054 N N . PHE A 1 389 ? 8.128 -2.300 -23.846 1.00 89.12 389 PHE A N 1
ATOM 3055 C CA . PHE A 1 389 ? 9.300 -1.482 -24.131 1.00 89.12 389 PHE A CA 1
ATOM 3056 C C . PHE A 1 389 ? 8.834 -0.233 -24.875 1.00 89.12 389 PHE A C 1
ATOM 3058 O O . PHE A 1 389 ? 8.249 -0.326 -25.960 1.00 89.12 389 PHE A O 1
ATOM 3065 N N . GLY A 1 390 ? 9.043 0.935 -24.276 1.00 89.19 390 GLY A N 1
ATOM 3066 C CA . GLY A 1 390 ? 8.505 2.221 -24.715 1.00 89.19 390 GLY A CA 1
ATOM 3067 C C . GLY A 1 390 ? 8.809 2.570 -26.169 1.00 89.19 390 GLY A C 1
ATOM 3068 O O . GLY A 1 390 ? 7.860 2.918 -26.878 1.00 89.19 390 GLY A O 1
ATOM 3069 N N . PRO A 1 391 ? 10.054 2.399 -26.660 1.00 87.88 391 PRO A N 1
ATOM 3070 C CA . PRO A 1 391 ? 10.386 2.661 -28.056 1.00 87.88 391 PRO A CA 1
ATOM 3071 C C . PRO A 1 391 ? 9.542 1.902 -29.074 1.00 87.88 391 PRO A C 1
ATOM 3073 O O . PRO A 1 391 ? 9.259 2.455 -30.128 1.00 87.88 391 PRO A O 1
ATOM 3076 N N . LEU A 1 392 ? 9.074 0.687 -28.768 1.00 90.56 392 LEU A N 1
ATOM 3077 C CA . LEU A 1 392 ? 8.207 -0.091 -29.667 1.00 90.56 392 LEU A CA 1
ATOM 3078 C C . LEU A 1 392 ? 6.721 0.121 -29.356 1.00 90.56 392 LEU A C 1
ATOM 3080 O O . LEU A 1 392 ? 5.884 0.261 -30.251 1.00 90.56 392 LEU A O 1
ATOM 3084 N N . THR A 1 393 ? 6.385 0.181 -28.071 1.00 96.12 393 THR A N 1
ATOM 3085 C CA . THR A 1 393 ? 4.998 0.228 -27.594 1.00 96.12 393 THR A CA 1
ATOM 3086 C C . THR A 1 393 ? 4.341 1.569 -27.901 1.00 96.12 393 THR A C 1
ATOM 3088 O O . THR A 1 393 ? 3.185 1.612 -28.324 1.00 96.12 393 THR A O 1
ATOM 3091 N N . LEU A 1 394 ? 5.087 2.670 -27.761 1.00 95.31 394 LEU A N 1
ATOM 3092 C CA . LEU A 1 394 ? 4.594 4.029 -28.000 1.00 95.31 394 LEU A CA 1
ATOM 3093 C C . LEU A 1 394 ? 4.679 4.460 -29.476 1.00 95.31 394 LEU A C 1
ATOM 3095 O O . LEU A 1 394 ? 4.167 5.524 -29.823 1.00 95.31 394 LEU A O 1
ATOM 3099 N N . THR A 1 395 ? 5.285 3.653 -30.355 1.00 92.06 395 THR A N 1
ATOM 3100 C CA . THR A 1 395 ? 5.487 3.973 -31.786 1.00 92.06 395 THR A CA 1
ATOM 3101 C C . THR A 1 395 ? 4.692 3.090 -32.749 1.00 92.06 395 THR A C 1
ATOM 3103 O O . THR A 1 395 ? 4.810 3.244 -33.962 1.00 92.06 395 THR A O 1
ATOM 3106 N N . GLY A 1 396 ? 3.827 2.208 -32.243 1.00 89.69 396 GLY A N 1
ATOM 3107 C CA . GLY A 1 396 ? 2.892 1.449 -33.079 1.00 89.69 396 GLY A CA 1
ATOM 3108 C C . GLY A 1 396 ? 2.517 0.078 -32.531 1.00 89.69 396 GLY A C 1
ATOM 3109 O O . GLY A 1 396 ? 1.445 -0.431 -32.857 1.00 89.69 396 GLY A O 1
ATOM 3110 N N . GLU A 1 397 ? 3.333 -0.503 -31.650 1.00 95.94 397 GLU A N 1
ATOM 3111 C CA . GLU A 1 397 ? 3.100 -1.835 -31.079 1.00 95.94 397 GLU A CA 1
ATOM 3112 C C . GLU A 1 397 ? 2.376 -1.767 -29.728 1.00 95.94 397 GLU A C 1
ATOM 3114 O O . GLU A 1 397 ? 2.769 -2.390 -28.747 1.00 95.94 397 GLU A O 1
ATOM 3119 N N . TRP A 1 398 ? 1.273 -1.015 -29.677 1.00 95.69 398 TRP A N 1
ATOM 3120 C CA . TRP A 1 398 ? 0.469 -0.777 -28.465 1.00 95.69 398 TRP A CA 1
ATOM 3121 C C . TRP A 1 398 ? -0.004 -2.060 -27.764 1.00 95.69 398 TRP A C 1
ATOM 3123 O O . TRP A 1 398 ? -0.270 -2.058 -26.563 1.00 95.69 398 TRP A O 1
ATOM 3133 N N . TRP A 1 399 ? -0.114 -3.163 -28.506 1.00 96.81 399 TRP A N 1
ATOM 3134 C CA . TRP A 1 399 ? -0.514 -4.470 -27.992 1.00 96.81 399 TRP A CA 1
ATOM 3135 C C . TRP A 1 399 ? 0.491 -5.030 -26.972 1.00 96.81 399 TRP A C 1
ATOM 3137 O O . TRP A 1 399 ? 0.104 -5.866 -26.156 1.00 96.81 399 TRP A O 1
ATOM 3147 N N . ARG A 1 400 ? 1.735 -4.528 -26.949 1.00 96.88 400 ARG A N 1
ATOM 3148 C CA . ARG A 1 400 ? 2.767 -4.888 -25.964 1.00 96.88 400 ARG A CA 1
ATOM 3149 C C . ARG A 1 400 ? 2.373 -4.574 -24.530 1.00 96.88 400 ARG A C 1
ATOM 3151 O O . ARG A 1 400 ? 2.593 -5.403 -23.653 1.00 96.88 400 ARG A O 1
ATOM 3158 N N . ALA A 1 401 ? 1.676 -3.456 -24.315 1.00 96.12 401 ALA A N 1
ATOM 3159 C CA . ALA A 1 401 ? 1.128 -3.087 -23.009 1.00 96.12 401 ALA A CA 1
ATOM 3160 C C . ALA A 1 401 ? 0.107 -4.116 -22.481 1.00 96.12 401 ALA A C 1
ATOM 3162 O O . ALA A 1 401 ? -0.167 -4.174 -21.284 1.00 96.12 401 ALA A O 1
ATOM 3163 N N . LEU A 1 402 ? -0.473 -4.933 -23.370 1.00 96.81 402 LEU A N 1
ATOM 3164 C CA . LEU A 1 402 ? -1.340 -6.047 -23.004 1.00 96.81 402 LEU A CA 1
ATOM 3165 C C . LEU A 1 402 ? -0.544 -7.349 -22.852 1.00 96.81 402 LEU A C 1
ATOM 3167 O O . LEU A 1 402 ? -0.680 -8.022 -21.829 1.00 96.81 402 LEU A O 1
ATOM 3171 N N . THR A 1 403 ? 0.268 -7.718 -23.846 1.00 97.00 403 THR A N 1
ATOM 3172 C CA . THR A 1 403 ? 0.969 -9.014 -23.883 1.00 97.00 403 THR A CA 1
ATOM 3173 C C . THR A 1 403 ? 2.029 -9.159 -22.801 1.00 97.00 403 THR A C 1
ATOM 3175 O O . THR A 1 403 ? 2.225 -10.268 -22.303 1.00 97.00 403 THR A O 1
ATOM 3178 N N . CYS A 1 404 ? 2.652 -8.060 -22.366 1.00 95.19 404 CYS A N 1
ATOM 3179 C CA . CYS A 1 404 ? 3.640 -8.072 -21.288 1.00 95.19 404 CYS A CA 1
ATOM 3180 C C . CYS A 1 404 ? 3.096 -8.680 -19.985 1.00 95.19 404 CYS A C 1
ATOM 3182 O O . CYS A 1 404 ? 3.852 -9.305 -19.246 1.00 95.19 404 CYS A O 1
ATOM 3184 N N . ASN A 1 405 ? 1.779 -8.611 -19.753 1.00 96.75 405 ASN A N 1
ATOM 3185 C CA . ASN A 1 405 ? 1.106 -9.183 -18.583 1.00 96.75 405 ASN A CA 1
ATOM 3186 C C . ASN A 1 405 ? 0.988 -10.720 -18.610 1.00 96.75 405 ASN A C 1
ATOM 3188 O O . ASN A 1 405 ? 0.422 -11.300 -17.682 1.00 96.75 405 ASN A O 1
ATOM 3192 N N . PHE A 1 406 ? 1.465 -11.384 -19.670 1.00 97.06 406 PHE A N 1
ATOM 3193 C CA . PHE A 1 406 ? 1.406 -12.844 -19.826 1.00 97.06 406 PHE A CA 1
ATOM 3194 C C . PHE A 1 406 ? 2.779 -13.505 -20.024 1.00 97.06 406 PHE A C 1
ATOM 3196 O O . PHE A 1 406 ? 2.924 -14.722 -19.890 1.00 97.06 406 PHE A O 1
ATOM 3203 N N . ILE A 1 407 ? 3.802 -12.706 -20.318 1.00 93.62 407 ILE A N 1
ATOM 3204 C CA . ILE A 1 407 ? 5.173 -13.149 -20.590 1.00 93.62 407 ILE A CA 1
ATOM 3205 C C . ILE A 1 407 ? 5.954 -13.162 -19.278 1.00 93.62 407 ILE A C 1
ATOM 3207 O O . ILE A 1 407 ? 5.779 -12.274 -18.452 1.00 93.62 407 ILE A O 1
ATOM 3211 N N . HIS A 1 408 ? 6.825 -14.151 -19.072 1.00 90.06 408 HIS A N 1
ATOM 3212 C CA . HIS A 1 408 ? 7.570 -14.291 -17.818 1.00 90.06 408 HIS A CA 1
ATOM 3213 C C . HIS A 1 408 ? 9.075 -14.429 -18.043 1.00 90.06 408 HIS A C 1
ATOM 3215 O O . HIS A 1 408 ? 9.531 -15.185 -18.898 1.00 90.06 408 HIS A O 1
ATOM 3221 N N . ILE A 1 409 ? 9.842 -13.733 -17.201 1.00 82.44 409 ILE A N 1
ATOM 3222 C CA . ILE A 1 409 ? 11.314 -13.706 -17.184 1.00 82.44 409 ILE A CA 1
ATOM 3223 C C . ILE A 1 409 ? 11.861 -14.940 -16.435 1.00 82.44 409 ILE A C 1
ATOM 3225 O O . ILE A 1 409 ? 12.570 -14.836 -15.440 1.00 82.44 409 ILE A O 1
ATOM 3229 N N . GLY A 1 410 ? 11.452 -16.129 -16.874 1.00 83.25 410 GLY A N 1
ATOM 3230 C CA . GLY A 1 410 ? 11.900 -17.410 -16.331 1.00 83.25 410 GLY A CA 1
ATOM 3231 C C . GLY A 1 410 ? 10.922 -18.099 -15.371 1.00 83.25 410 GLY A C 1
ATOM 3232 O O . GLY A 1 410 ? 9.913 -17.544 -14.926 1.00 83.25 410 GLY A O 1
ATOM 3233 N N . ILE A 1 411 ? 11.229 -19.359 -15.057 1.00 84.62 411 ILE A N 1
ATOM 3234 C CA . ILE A 1 411 ? 10.310 -20.283 -14.381 1.00 84.62 411 ILE A CA 1
ATOM 3235 C C . ILE A 1 411 ? 10.026 -19.900 -12.928 1.00 84.62 411 ILE A C 1
ATOM 3237 O O . ILE A 1 411 ? 8.890 -20.021 -12.483 1.00 84.62 411 ILE A O 1
ATOM 3241 N N . ILE A 1 412 ? 11.018 -19.393 -12.188 1.00 79.75 412 ILE A N 1
ATOM 3242 C CA . ILE A 1 412 ? 10.813 -18.956 -10.797 1.00 79.75 412 ILE A CA 1
ATOM 3243 C C . ILE A 1 412 ? 9.845 -17.770 -10.769 1.00 79.75 412 ILE A C 1
ATOM 3245 O O . ILE A 1 412 ? 8.912 -17.751 -9.967 1.00 79.75 412 ILE A O 1
ATOM 3249 N N . HIS A 1 413 ? 10.017 -16.821 -11.693 1.00 81.56 413 HIS A N 1
ATOM 3250 C CA . HIS A 1 413 ? 9.129 -15.673 -11.811 1.00 81.56 413 HIS A CA 1
ATOM 3251 C C . HIS A 1 413 ? 7.695 -16.108 -12.155 1.00 81.56 413 HIS A C 1
ATOM 3253 O O . HIS A 1 413 ? 6.748 -15.641 -11.520 1.00 81.56 413 HIS A O 1
ATOM 3259 N N . LEU A 1 414 ? 7.517 -17.059 -13.081 1.00 89.88 414 LEU A N 1
ATOM 3260 C CA . LEU A 1 414 ? 6.206 -17.654 -13.364 1.00 89.88 414 LEU A CA 1
ATOM 3261 C C . LEU A 1 414 ? 5.595 -18.303 -12.117 1.00 89.88 414 LEU A C 1
ATOM 3263 O O . LEU A 1 414 ? 4.454 -18.005 -11.777 1.00 89.88 414 LEU A O 1
ATOM 3267 N N . LEU A 1 415 ? 6.335 -19.172 -11.425 1.00 86.06 415 LEU A N 1
ATOM 3268 C CA . LEU A 1 415 ? 5.819 -19.906 -10.267 1.00 86.06 415 LEU A CA 1
ATOM 3269 C C . LEU A 1 415 ? 5.342 -18.964 -9.157 1.00 86.06 415 LEU A C 1
ATOM 3271 O O . LEU A 1 415 ? 4.262 -19.177 -8.606 1.00 86.06 415 LEU A O 1
ATOM 3275 N N . MET A 1 416 ? 6.094 -17.897 -8.876 1.00 82.62 416 MET A N 1
ATOM 3276 C CA . MET A 1 416 ? 5.707 -16.894 -7.879 1.00 82.62 416 MET A CA 1
ATOM 3277 C C . MET A 1 416 ? 4.443 -16.128 -8.288 1.00 82.62 416 MET A C 1
ATOM 3279 O O . MET A 1 416 ? 3.552 -15.932 -7.460 1.00 82.62 416 MET A O 1
ATOM 3283 N N . ASN A 1 417 ? 4.315 -15.754 -9.566 1.00 90.88 417 ASN A N 1
ATOM 3284 C CA . ASN A 1 417 ? 3.098 -15.117 -10.073 1.00 90.88 417 ASN A CA 1
ATOM 3285 C C . ASN A 1 417 ? 1.898 -16.061 -10.018 1.00 90.88 417 ASN A C 1
ATOM 3287 O O . ASN A 1 417 ? 0.815 -15.651 -9.617 1.00 90.88 417 ASN A O 1
ATOM 3291 N N . MET A 1 418 ? 2.070 -17.331 -10.388 1.00 93.88 418 MET A N 1
ATOM 3292 C CA . MET A 1 418 ? 0.974 -18.299 -10.351 1.00 93.88 418 MET A CA 1
ATOM 3293 C C . MET A 1 418 ? 0.553 -18.601 -8.913 1.00 93.88 418 MET A C 1
ATOM 3295 O O . MET A 1 418 ? -0.641 -18.685 -8.645 1.00 93.88 418 MET A O 1
ATOM 3299 N N . TYR A 1 419 ? 1.500 -18.680 -7.975 1.00 89.06 419 TYR A N 1
ATOM 3300 C CA . TYR A 1 419 ? 1.195 -18.775 -6.549 1.00 89.06 419 TYR A CA 1
ATOM 3301 C C . TYR A 1 419 ? 0.363 -17.577 -6.071 1.00 89.06 419 TYR A C 1
ATOM 3303 O O . TYR A 1 419 ? -0.708 -17.766 -5.495 1.00 89.06 419 TYR A O 1
ATOM 3311 N N . ALA A 1 420 ? 0.809 -16.352 -6.366 1.00 89.62 420 ALA A N 1
ATOM 3312 C CA . ALA A 1 420 ? 0.094 -15.137 -5.982 1.00 89.62 420 ALA A CA 1
ATOM 3313 C C . ALA A 1 420 ? -1.297 -15.051 -6.637 1.00 89.62 420 ALA A C 1
ATOM 3315 O O . ALA A 1 420 ? -2.271 -14.740 -5.955 1.00 89.62 420 ALA A O 1
ATOM 3316 N N . MET A 1 421 ? -1.410 -15.394 -7.926 1.00 93.06 421 MET A N 1
ATOM 3317 C CA . MET A 1 421 ? -2.667 -15.414 -8.680 1.00 93.06 421 MET A CA 1
ATOM 3318 C C . MET A 1 421 ? -3.670 -16.417 -8.103 1.00 93.06 421 MET A C 1
ATOM 3320 O O . MET A 1 421 ? -4.838 -16.083 -7.920 1.00 93.06 421 MET A O 1
ATOM 3324 N N . LEU A 1 422 ? -3.227 -17.640 -7.795 1.00 90.88 422 LEU A N 1
ATOM 3325 C CA . LEU A 1 422 ? -4.090 -18.668 -7.209 1.00 90.88 422 LEU A CA 1
ATOM 3326 C C . LEU A 1 422 ? -4.544 -18.272 -5.804 1.00 90.88 422 LEU A C 1
ATOM 3328 O O . LEU A 1 422 ? -5.714 -18.458 -5.472 1.00 90.88 422 LEU A O 1
ATOM 3332 N N . TYR A 1 423 ? -3.641 -17.700 -5.003 1.00 88.31 423 TYR A N 1
ATOM 3333 C CA . TYR A 1 423 ? -3.960 -17.228 -3.661 1.00 88.31 423 TYR A CA 1
ATOM 3334 C C . TYR A 1 423 ? -5.007 -16.112 -3.701 1.00 88.31 423 TYR A C 1
ATOM 3336 O O . TYR A 1 423 ? -6.059 -16.241 -3.082 1.00 88.31 423 TYR A O 1
ATOM 3344 N N . ILE A 1 424 ? -4.764 -15.037 -4.459 1.00 91.00 424 ILE A N 1
ATOM 3345 C CA . ILE A 1 424 ? -5.702 -13.909 -4.517 1.00 91.00 424 ILE A CA 1
ATOM 3346 C C . ILE A 1 424 ? -7.009 -14.284 -5.214 1.00 91.00 424 ILE A C 1
ATOM 3348 O O . ILE A 1 424 ? -8.079 -13.885 -4.764 1.00 91.00 424 ILE A O 1
ATOM 3352 N N . GLY A 1 425 ? -6.944 -15.083 -6.280 1.00 90.38 425 GLY A N 1
ATOM 3353 C CA . GLY A 1 425 ? -8.110 -15.511 -7.045 1.00 90.38 425 GLY A CA 1
ATOM 3354 C C . GLY A 1 425 ? -9.076 -16.364 -6.226 1.00 90.38 425 GLY A C 1
ATOM 3355 O O . GLY A 1 425 ? -10.286 -16.160 -6.321 1.00 90.38 425 GLY A O 1
ATOM 3356 N N . ALA A 1 426 ? -8.558 -17.231 -5.346 1.00 86.88 426 ALA A N 1
ATOM 3357 C CA . ALA A 1 426 ? -9.379 -18.049 -4.452 1.00 86.88 426 ALA A CA 1
ATOM 3358 C C . ALA A 1 426 ? -10.276 -17.210 -3.523 1.00 86.88 426 ALA A C 1
ATOM 3360 O O . ALA A 1 426 ? -11.411 -17.603 -3.263 1.00 86.88 426 ALA A O 1
ATOM 3361 N N . TYR A 1 427 ? -9.797 -16.050 -3.063 1.00 86.69 427 TYR A N 1
ATOM 3362 C CA . TYR A 1 427 ? -10.579 -15.145 -2.215 1.00 86.69 427 TYR A CA 1
ATOM 3363 C C . TYR A 1 427 ? -11.397 -14.136 -3.014 1.00 86.69 427 TYR A C 1
ATOM 3365 O O . TYR A 1 427 ? -12.525 -13.814 -2.645 1.00 86.69 427 TYR A O 1
ATOM 3373 N N . LEU A 1 428 ? -10.832 -13.612 -4.099 1.00 90.69 428 LEU A N 1
ATOM 3374 C CA . LEU A 1 428 ? -11.416 -12.488 -4.811 1.00 90.69 428 LEU A CA 1
ATOM 3375 C C . LEU A 1 428 ? -12.501 -12.919 -5.797 1.00 90.69 428 LEU A C 1
ATOM 3377 O O . LEU A 1 428 ? -13.521 -12.240 -5.896 1.00 90.69 428 LEU A O 1
ATOM 3381 N N . GLU A 1 429 ? -12.320 -14.027 -6.522 1.00 91.62 429 GLU A N 1
ATOM 3382 C CA . GLU A 1 429 ? -13.292 -14.462 -7.533 1.00 91.62 429 GLU A CA 1
ATOM 3383 C C . GLU A 1 429 ? -14.694 -14.735 -6.959 1.00 91.62 429 GLU A C 1
ATOM 3385 O O . GLU A 1 429 ? -15.661 -14.289 -7.584 1.00 91.62 429 GLU A O 1
ATOM 3390 N N . PRO A 1 430 ? -14.850 -15.363 -5.775 1.00 86.31 430 PRO A N 1
ATOM 3391 C CA . PRO A 1 430 ? -16.157 -15.507 -5.133 1.00 86.31 430 PRO A CA 1
ATOM 3392 C C . PRO A 1 430 ? -16.823 -14.172 -4.773 1.00 86.31 430 PRO A C 1
ATOM 3394 O O . PRO A 1 430 ? -18.049 -14.094 -4.762 1.00 86.31 430 PRO A O 1
ATOM 3397 N N . LEU A 1 431 ? -16.032 -13.128 -4.499 1.00 87.06 431 LEU A N 1
ATOM 3398 C CA . LEU A 1 431 ? -16.532 -11.804 -4.122 1.00 87.06 431 LEU A CA 1
ATOM 3399 C C . LEU A 1 431 ? -16.965 -10.986 -5.341 1.00 87.06 431 LEU A C 1
ATOM 3401 O O . LEU A 1 431 ? -18.068 -10.450 -5.369 1.00 87.06 431 LEU A O 1
ATOM 3405 N N . VAL A 1 432 ? -16.109 -10.893 -6.363 1.00 90.69 432 VAL A N 1
ATOM 3406 C CA . VAL A 1 432 ? -16.366 -10.023 -7.528 1.00 90.69 432 VAL A CA 1
ATOM 3407 C C . VAL A 1 432 ? -17.093 -10.743 -8.665 1.00 90.69 432 VAL A C 1
ATOM 3409 O O . VAL A 1 432 ? -17.727 -10.104 -9.508 1.00 90.69 432 VAL A O 1
ATOM 3412 N N . GLY A 1 433 ? -17.007 -12.073 -8.707 1.00 91.00 433 GLY A N 1
ATOM 3413 C CA . GLY A 1 433 ? -17.497 -12.920 -9.786 1.00 91.00 433 GLY A CA 1
ATOM 3414 C C . GLY A 1 433 ? -16.538 -13.026 -10.979 1.00 91.00 433 GLY A C 1
ATOM 3415 O O . GLY A 1 433 ? -15.817 -12.094 -11.339 1.00 91.00 433 GLY A O 1
ATOM 3416 N N . THR A 1 434 ? -16.599 -14.167 -11.670 1.00 92.00 434 THR A N 1
ATOM 3417 C CA . THR A 1 434 ? -15.728 -14.542 -12.799 1.00 92.00 434 THR A CA 1
ATOM 3418 C C . THR A 1 434 ? -15.548 -13.446 -13.857 1.00 92.00 434 THR A C 1
ATOM 3420 O O . THR A 1 434 ? -14.426 -13.146 -14.256 1.00 92.00 434 THR A O 1
ATOM 3423 N N . SER A 1 435 ? -16.640 -12.833 -14.335 1.00 91.75 435 SER A N 1
ATOM 3424 C CA . SER A 1 435 ? -16.545 -11.841 -15.418 1.00 91.75 435 SER A CA 1
ATOM 3425 C C . SER A 1 435 ? -15.789 -10.588 -14.985 1.00 91.75 435 SER A C 1
ATOM 3427 O O . SER A 1 435 ? -15.041 -10.037 -15.789 1.00 91.75 435 SER A O 1
ATOM 3429 N N . ARG A 1 436 ? -16.002 -10.123 -13.748 1.00 94.62 436 ARG A N 1
ATOM 3430 C CA . ARG A 1 436 ? -15.347 -8.918 -13.234 1.00 94.62 436 ARG A CA 1
ATOM 3431 C C . ARG A 1 436 ? -13.880 -9.180 -12.926 1.00 94.62 436 ARG A C 1
ATOM 3433 O O . ARG A 1 436 ? -13.077 -8.284 -13.148 1.00 94.62 436 ARG A O 1
ATOM 3440 N N . LEU A 1 437 ? -13.523 -10.396 -12.494 1.00 96.00 437 LEU A N 1
ATOM 3441 C CA . LEU A 1 437 ? -12.126 -10.786 -12.279 1.00 96.00 437 LEU A CA 1
ATOM 3442 C C . LEU A 1 437 ? -11.321 -10.770 -13.589 1.00 96.00 437 LEU A C 1
ATOM 3444 O O . LEU A 1 437 ? -10.228 -10.214 -13.621 1.00 96.00 437 LEU A O 1
ATOM 3448 N N . PHE A 1 438 ? -11.873 -11.318 -14.680 1.00 95.81 438 PHE A N 1
ATOM 3449 C CA . PHE A 1 438 ? -11.227 -11.261 -15.999 1.00 95.81 438 PHE A CA 1
ATOM 3450 C C . PHE A 1 438 ? -10.990 -9.824 -16.461 1.00 95.81 438 PHE A C 1
ATOM 3452 O O . PHE A 1 438 ? -9.878 -9.474 -16.848 1.00 95.81 438 PHE A O 1
ATOM 3459 N N . VAL A 1 439 ? -12.032 -8.988 -16.414 1.00 97.12 439 VAL A N 1
ATOM 3460 C CA . VAL A 1 439 ? -11.931 -7.584 -16.835 1.00 97.12 439 VAL A CA 1
ATOM 3461 C C . VAL A 1 439 ? -10.958 -6.822 -15.938 1.00 97.12 439 VAL A C 1
ATOM 3463 O O . VAL A 1 439 ? -10.136 -6.067 -16.446 1.00 97.12 439 VAL A O 1
ATOM 3466 N N . ALA A 1 440 ? -11.004 -7.065 -14.628 1.00 97.88 440 ALA A N 1
ATOM 3467 C CA . ALA A 1 440 ? -10.080 -6.477 -13.672 1.00 97.88 440 ALA A CA 1
ATOM 3468 C C . ALA A 1 440 ? -8.626 -6.806 -14.007 1.00 97.88 440 ALA A C 1
ATOM 3470 O O . ALA A 1 440 ? -7.849 -5.874 -14.154 1.00 97.88 440 ALA A O 1
ATOM 3471 N N . TYR A 1 441 ? -8.279 -8.085 -14.196 1.00 98.31 441 TYR A N 1
ATOM 3472 C CA . TYR A 1 441 ? -6.912 -8.501 -14.532 1.00 98.31 441 TYR A CA 1
ATOM 3473 C C . TYR A 1 441 ? -6.384 -7.771 -15.776 1.00 98.31 441 TYR A C 1
ATOM 3475 O O . TYR A 1 441 ? -5.261 -7.274 -15.782 1.00 98.31 441 TYR A O 1
ATOM 3483 N N . LEU A 1 442 ? -7.208 -7.662 -16.824 1.00 98.06 442 LEU A N 1
ATOM 3484 C CA . LEU A 1 442 ? -6.815 -6.988 -18.062 1.00 98.06 442 LEU A CA 1
ATOM 3485 C C . LEU A 1 442 ? -6.669 -5.471 -17.874 1.00 98.06 442 LEU A C 1
ATOM 3487 O O . LEU A 1 442 ? -5.674 -4.898 -18.308 1.00 98.06 442 LEU A O 1
ATOM 3491 N N . LEU A 1 443 ? -7.635 -4.811 -17.227 1.00 98.31 443 LEU A N 1
ATOM 3492 C CA . LEU A 1 443 ? -7.613 -3.356 -17.054 1.00 98.31 443 LEU A CA 1
ATOM 3493 C C . LEU A 1 443 ? -6.512 -2.900 -16.096 1.00 98.31 443 LEU A C 1
ATOM 3495 O O . LEU A 1 443 ? -5.813 -1.935 -16.396 1.00 98.31 443 LEU A O 1
ATOM 3499 N N . THR A 1 444 ? -6.328 -3.584 -14.965 1.00 98.25 444 THR A N 1
ATOM 3500 C CA . THR A 1 444 ? -5.254 -3.243 -14.026 1.00 98.25 444 THR A CA 1
ATOM 3501 C C . THR A 1 444 ? -3.884 -3.576 -14.604 1.00 98.25 444 THR A C 1
ATOM 3503 O O . THR A 1 444 ? -2.943 -2.829 -14.353 1.00 98.25 444 THR A O 1
ATOM 3506 N N . GLY A 1 445 ? -3.772 -4.622 -15.432 1.00 97.88 445 GLY A N 1
ATOM 3507 C CA . GLY A 1 445 ? -2.570 -4.911 -16.219 1.00 97.88 445 GLY A CA 1
ATOM 3508 C C . GLY A 1 445 ? -2.227 -3.796 -17.212 1.00 97.88 445 GLY A C 1
ATOM 3509 O O . GLY A 1 445 ? -1.095 -3.324 -17.238 1.00 97.88 445 GLY A O 1
ATOM 3510 N N . LEU A 1 446 ? -3.213 -3.285 -17.959 1.00 9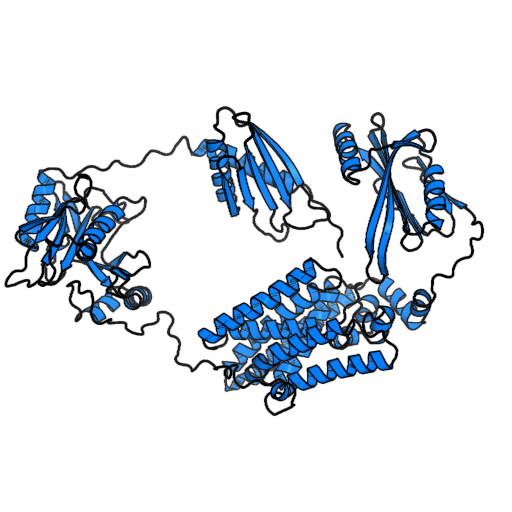8.25 446 LEU A N 1
ATOM 3511 C CA . LEU A 1 446 ? -3.015 -2.136 -18.855 1.00 98.25 446 LEU A CA 1
ATOM 3512 C C . LEU A 1 446 ? -2.596 -0.875 -18.090 1.00 98.25 446 LEU A C 1
ATOM 3514 O O . LEU A 1 446 ? -1.640 -0.206 -18.473 1.00 98.25 446 LEU A O 1
ATOM 3518 N N . CYS A 1 447 ? -3.275 -0.547 -16.986 1.00 98.06 447 CYS A N 1
ATOM 3519 C CA . CYS A 1 447 ? -2.892 0.591 -16.148 1.00 98.06 447 CYS A CA 1
ATOM 3520 C C . CYS A 1 447 ? -1.489 0.424 -15.556 1.00 98.06 447 CYS A C 1
ATOM 3522 O O . CYS A 1 447 ? -0.737 1.393 -15.495 1.00 98.06 447 CYS A O 1
ATOM 3524 N N . SER A 1 448 ? -1.132 -0.793 -15.147 1.00 96.56 448 SER A N 1
ATOM 3525 C CA . SER A 1 448 ? 0.197 -1.139 -14.653 1.00 96.56 448 SER A CA 1
ATOM 3526 C C . SER A 1 448 ? 1.276 -0.891 -15.713 1.00 96.56 448 SER A C 1
ATOM 3528 O O . SER A 1 448 ? 2.215 -0.143 -15.443 1.00 96.56 448 SER A O 1
ATOM 3530 N N . ALA A 1 449 ? 1.086 -1.400 -16.934 1.00 95.50 449 ALA A N 1
ATOM 3531 C CA . ALA A 1 449 ? 1.972 -1.140 -18.070 1.00 95.50 449 ALA A CA 1
ATOM 3532 C C . ALA A 1 449 ? 2.054 0.361 -18.402 1.00 95.50 449 ALA A C 1
ATOM 3534 O O . ALA A 1 449 ? 3.134 0.917 -18.558 1.00 95.50 449 ALA A O 1
ATOM 3535 N N . GLY A 1 450 ? 0.921 1.072 -18.407 1.00 96.25 450 GLY A N 1
ATOM 3536 C CA . GLY A 1 450 ? 0.893 2.518 -18.644 1.00 96.25 450 GLY A CA 1
ATOM 3537 C C . GLY A 1 450 ? 1.685 3.330 -17.610 1.00 96.25 450 GLY A C 1
ATOM 3538 O O . GLY A 1 450 ? 2.366 4.286 -17.975 1.00 96.25 450 GLY A O 1
ATOM 3539 N N . VAL A 1 451 ? 1.623 2.957 -16.326 1.00 95.94 451 VAL A N 1
ATOM 3540 C CA . VAL A 1 451 ? 2.412 3.607 -15.263 1.00 95.94 451 VAL A CA 1
ATOM 3541 C C . VAL A 1 451 ? 3.893 3.231 -15.360 1.00 95.94 451 VAL A C 1
ATOM 3543 O O . VAL A 1 451 ? 4.740 4.101 -15.164 1.00 95.94 451 VAL A O 1
ATOM 3546 N N . SER A 1 452 ? 4.209 1.982 -15.713 1.00 91.75 452 SER A N 1
ATOM 3547 C CA . SER A 1 452 ? 5.583 1.548 -15.998 1.00 91.75 452 SER A CA 1
ATOM 3548 C C . SER A 1 452 ? 6.206 2.362 -17.136 1.00 91.75 452 SER A C 1
ATOM 3550 O O . SER A 1 452 ? 7.235 3.009 -16.938 1.00 91.75 452 SER A O 1
ATOM 3552 N N . LEU A 1 453 ? 5.515 2.462 -18.277 1.00 90.06 453 LEU A N 1
ATOM 3553 C CA . LEU A 1 453 ? 5.928 3.267 -19.430 1.00 90.06 453 LEU A CA 1
ATOM 3554 C C . LEU A 1 453 ? 6.094 4.752 -19.095 1.00 90.06 453 LEU A C 1
ATOM 3556 O O . LEU A 1 453 ? 6.945 5.423 -19.671 1.00 90.06 453 LEU A O 1
ATOM 3560 N N . ALA A 1 454 ? 5.293 5.285 -18.172 1.00 92.25 454 ALA A N 1
ATOM 3561 C CA . ALA A 1 454 ? 5.429 6.670 -17.732 1.00 92.25 454 ALA A CA 1
ATOM 3562 C C . ALA A 1 454 ? 6.666 6.900 -16.848 1.00 92.25 454 ALA A C 1
ATOM 3564 O O . ALA A 1 454 ? 7.217 8.001 -16.856 1.00 92.25 454 ALA A O 1
ATOM 3565 N N . ALA A 1 455 ? 7.079 5.898 -16.069 1.00 87.44 455 ALA A N 1
ATOM 3566 C CA . ALA A 1 455 ? 8.192 6.008 -15.131 1.00 87.44 455 ALA A CA 1
ATOM 3567 C C . ALA A 1 455 ? 9.540 5.643 -15.770 1.00 87.44 455 ALA A C 1
ATOM 3569 O O . ALA A 1 455 ? 10.527 6.357 -15.581 1.00 87.44 455 ALA A O 1
ATOM 3570 N N . HIS A 1 456 ? 9.586 4.534 -16.511 1.00 81.19 456 HIS A N 1
ATOM 3571 C CA . HIS A 1 456 ? 10.808 3.923 -17.032 1.00 81.19 456 HIS A CA 1
ATOM 3572 C C . HIS A 1 456 ? 10.595 3.359 -18.453 1.00 81.19 456 HIS A C 1
ATOM 3574 O O . HIS A 1 456 ? 10.730 2.153 -18.655 1.00 81.19 456 HIS A O 1
ATOM 3580 N N . PRO A 1 457 ? 10.289 4.206 -19.456 1.00 77.00 457 PRO A N 1
ATOM 3581 C CA . PRO A 1 457 ? 9.904 3.759 -20.801 1.00 77.00 457 PRO A CA 1
ATOM 3582 C C . PRO A 1 457 ? 10.956 2.891 -21.509 1.00 77.00 457 PRO A C 1
ATOM 3584 O O . PRO A 1 457 ? 10.603 2.080 -22.355 1.00 77.00 457 PRO A O 1
ATOM 3587 N N . GLU A 1 458 ? 12.237 3.017 -21.171 1.00 78.88 458 GLU A N 1
ATOM 3588 C CA . GLU A 1 458 ? 13.335 2.261 -21.800 1.00 78.88 458 GLU A CA 1
ATOM 3589 C C . GLU A 1 458 ? 13.684 0.966 -21.057 1.00 78.88 458 GLU A C 1
ATOM 3591 O O . GLU A 1 458 ? 14.594 0.239 -21.449 1.00 78.88 458 GLU A O 1
ATOM 3596 N N . THR A 1 459 ? 12.977 0.653 -19.971 1.00 75.44 459 THR A N 1
ATOM 3597 C CA . THR A 1 459 ? 13.167 -0.608 -19.250 1.00 75.44 459 THR A CA 1
ATOM 3598 C C . THR A 1 459 ? 12.228 -1.668 -19.806 1.00 75.44 459 THR A C 1
ATOM 3600 O O . THR A 1 459 ? 11.036 -1.431 -19.977 1.00 75.44 459 THR A O 1
ATOM 3603 N N . LEU A 1 460 ? 12.764 -2.859 -20.066 1.00 75.88 460 LEU A N 1
ATOM 3604 C CA . LEU A 1 460 ? 11.967 -4.002 -20.495 1.00 75.88 460 LEU A CA 1
ATOM 3605 C C . LEU A 1 460 ? 11.126 -4.515 -19.321 1.00 75.88 460 LEU A C 1
ATOM 3607 O O . LEU A 1 460 ? 11.676 -4.889 -18.283 1.00 75.88 460 LEU A O 1
ATOM 3611 N N . SER A 1 461 ? 9.804 -4.562 -19.496 1.00 83.25 461 SER A N 1
ATOM 3612 C CA . SER A 1 461 ? 8.867 -5.042 -18.475 1.00 83.25 461 SER A CA 1
ATOM 3613 C C . SER A 1 461 ? 8.060 -6.239 -18.985 1.00 83.25 461 SER A C 1
ATOM 3615 O O . SER A 1 461 ? 7.512 -6.233 -20.089 1.00 83.25 461 SER A O 1
ATOM 3617 N N . ALA A 1 462 ? 8.018 -7.311 -18.194 1.00 86.81 462 ALA A N 1
ATOM 3618 C CA . ALA A 1 462 ? 7.263 -8.524 -18.497 1.00 86.81 462 ALA A CA 1
ATOM 3619 C C . ALA A 1 462 ? 6.895 -9.257 -17.202 1.00 86.81 462 ALA A C 1
ATOM 3621 O O . ALA A 1 462 ? 7.755 -9.507 -16.356 1.00 86.81 462 ALA A O 1
ATOM 3622 N N . GLY A 1 463 ? 5.628 -9.632 -17.060 1.00 90.12 463 GLY A N 1
ATOM 3623 C CA . GLY A 1 463 ? 5.125 -10.421 -15.942 1.00 90.12 463 GLY A CA 1
ATOM 3624 C C . GLY A 1 463 ? 3.675 -10.103 -15.601 1.00 90.12 463 GLY A C 1
ATOM 3625 O O . GLY A 1 463 ? 3.231 -8.959 -15.669 1.00 90.12 463 GLY A O 1
ATOM 3626 N N . ALA A 1 464 ? 2.948 -11.113 -15.123 1.00 94.50 464 ALA A N 1
ATOM 3627 C CA . ALA A 1 464 ? 1.579 -10.957 -14.627 1.00 94.50 464 ALA A CA 1
ATOM 3628 C C . ALA A 1 464 ? 1.469 -10.099 -13.350 1.00 94.50 464 ALA A C 1
ATOM 3630 O O . ALA A 1 464 ? 0.368 -9.715 -12.947 1.00 94.50 464 ALA A O 1
ATOM 3631 N N . SER A 1 465 ? 2.593 -9.795 -12.692 1.00 92.19 465 SER A N 1
ATOM 3632 C CA . SER A 1 465 ? 2.611 -9.203 -11.353 1.00 92.19 465 SER A CA 1
ATOM 3633 C C . SER A 1 465 ? 1.881 -7.865 -11.269 1.00 92.19 465 SER A C 1
ATOM 3635 O O . SER A 1 465 ? 1.205 -7.617 -10.279 1.00 92.19 465 SER A O 1
ATOM 3637 N N . GLY A 1 466 ? 1.936 -7.030 -12.310 1.00 93.75 466 GLY A N 1
ATOM 3638 C CA . GLY A 1 466 ? 1.211 -5.758 -12.347 1.00 93.75 466 GLY A CA 1
ATOM 3639 C C . GLY A 1 466 ? -0.307 -5.936 -12.244 1.00 93.75 466 GLY A C 1
ATOM 3640 O O . GLY A 1 466 ? -0.964 -5.354 -11.376 1.00 93.75 466 GLY A O 1
ATOM 3641 N N . ALA A 1 467 ? -0.854 -6.829 -13.073 1.00 97.50 467 ALA A N 1
ATOM 3642 C CA . ALA A 1 467 ? -2.261 -7.211 -13.039 1.00 97.50 467 ALA A CA 1
ATOM 3643 C C . ALA A 1 467 ? -2.657 -7.841 -11.691 1.00 97.50 467 ALA A C 1
ATOM 3645 O O . ALA A 1 467 ? -3.684 -7.472 -11.115 1.00 97.50 467 ALA A O 1
ATOM 3646 N N . ILE A 1 468 ? -1.815 -8.733 -11.151 1.00 97.12 468 ILE A N 1
ATOM 3647 C CA . ILE A 1 468 ? -2.023 -9.393 -9.852 1.00 97.12 468 ILE A CA 1
ATOM 3648 C C . ILE A 1 468 ? -2.044 -8.372 -8.709 1.00 97.12 468 ILE A C 1
ATOM 3650 O O . ILE A 1 468 ? -2.940 -8.426 -7.868 1.00 97.12 468 ILE A O 1
ATOM 3654 N N . PHE A 1 469 ? -1.127 -7.401 -8.687 1.00 96.25 469 PHE A N 1
ATOM 3655 C CA . PHE A 1 469 ? -1.160 -6.296 -7.724 1.00 96.25 469 PHE A CA 1
ATOM 3656 C C . PHE A 1 469 ? -2.461 -5.496 -7.825 1.00 96.25 469 PHE A C 1
ATOM 3658 O O . PHE A 1 469 ? -3.011 -5.090 -6.804 1.00 96.25 469 PHE A O 1
ATOM 3665 N N . GLY A 1 470 ? -3.015 -5.343 -9.029 1.00 97.69 470 GLY A N 1
ATOM 3666 C CA . GLY A 1 470 ? -4.356 -4.794 -9.200 1.00 97.69 470 GLY A CA 1
ATOM 3667 C C . GLY A 1 470 ? -5.462 -5.640 -8.580 1.00 97.69 470 GLY A C 1
ATOM 3668 O O . GLY A 1 470 ? -6.342 -5.091 -7.921 1.00 97.69 470 GLY A O 1
ATOM 3669 N N . LEU A 1 471 ? -5.396 -6.968 -8.685 1.00 97.75 471 LEU A N 1
ATOM 3670 C CA . LEU A 1 471 ? -6.328 -7.843 -7.968 1.00 97.75 471 LEU A CA 1
ATOM 3671 C C . LEU A 1 471 ? -6.196 -7.681 -6.445 1.00 97.75 471 LEU A C 1
ATOM 3673 O O . LEU A 1 471 ? -7.208 -7.569 -5.755 1.00 97.75 471 LEU A O 1
ATOM 3677 N N . TYR A 1 472 ? -4.973 -7.569 -5.918 1.00 95.75 472 TYR A N 1
ATOM 3678 C CA . TYR A 1 472 ? -4.751 -7.241 -4.504 1.00 95.75 472 TYR A CA 1
ATOM 3679 C C . TYR A 1 472 ? -5.303 -5.861 -4.123 1.00 95.75 472 TYR A C 1
ATOM 3681 O O . TYR A 1 472 ? -5.850 -5.712 -3.033 1.00 95.75 472 TYR A O 1
ATOM 3689 N N . GLY A 1 473 ? -5.229 -4.871 -5.015 1.00 96.88 473 GLY A N 1
ATOM 3690 C CA . GLY A 1 473 ? -5.832 -3.551 -4.818 1.00 96.88 473 GLY A CA 1
ATOM 3691 C C . GLY A 1 473 ? -7.354 -3.616 -4.708 1.00 96.88 473 GLY A C 1
ATOM 3692 O O . GLY A 1 473 ? -7.935 -3.037 -3.789 1.00 96.88 473 GLY A O 1
ATOM 3693 N N . ILE A 1 474 ? -8.004 -4.387 -5.586 1.00 97.00 474 ILE A N 1
ATOM 3694 C CA . ILE A 1 474 ? -9.452 -4.633 -5.516 1.00 97.00 474 ILE A CA 1
ATOM 3695 C C . ILE A 1 474 ? -9.792 -5.333 -4.204 1.00 97.00 474 ILE A C 1
ATOM 3697 O O . ILE A 1 474 ? -10.711 -4.917 -3.501 1.00 97.00 474 ILE A O 1
ATOM 3701 N N . PHE A 1 475 ? -9.042 -6.374 -3.845 1.00 94.56 475 PHE A N 1
ATOM 3702 C CA . PHE A 1 475 ? -9.296 -7.118 -2.619 1.00 94.56 475 PHE A CA 1
ATOM 3703 C C . PHE A 1 475 ? -9.110 -6.250 -1.369 1.00 94.56 475 PHE A C 1
ATOM 3705 O O . PHE A 1 475 ? -9.919 -6.323 -0.448 1.00 94.56 475 PHE A O 1
ATOM 3712 N N . LEU A 1 476 ? -8.120 -5.351 -1.366 1.00 93.81 476 LEU A N 1
ATOM 3713 C CA . LEU A 1 476 ? -7.940 -4.350 -0.318 1.00 93.81 476 LEU A CA 1
ATOM 3714 C C . LEU A 1 476 ? -9.147 -3.403 -0.225 1.00 93.81 476 LEU A C 1
ATOM 3716 O O . LEU A 1 476 ? -9.623 -3.141 0.877 1.00 93.81 476 LEU A O 1
ATOM 3720 N N . ALA A 1 477 ? -9.690 -2.934 -1.353 1.00 93.69 477 ALA A N 1
ATOM 3721 C CA . ALA A 1 477 ? -10.913 -2.128 -1.352 1.00 93.69 477 ALA A CA 1
ATOM 3722 C C . ALA A 1 477 ? -12.108 -2.905 -0.768 1.00 93.69 477 ALA A C 1
ATOM 3724 O O . ALA A 1 477 ? -12.864 -2.360 0.035 1.00 93.69 477 ALA A O 1
ATOM 3725 N N . TYR A 1 478 ? -12.246 -4.195 -1.087 1.00 91.12 478 TYR A N 1
ATOM 3726 C CA . TYR A 1 478 ? -13.266 -5.059 -0.484 1.00 91.12 478 TYR A CA 1
ATOM 3727 C C . TYR A 1 478 ? -13.051 -5.241 1.023 1.00 91.12 478 TYR A C 1
ATOM 3729 O O . TYR A 1 478 ? -13.999 -5.142 1.793 1.00 91.12 478 TYR A O 1
ATOM 3737 N N . LEU A 1 479 ? -11.821 -5.444 1.488 1.00 89.25 479 LEU A N 1
ATOM 3738 C CA . LEU A 1 479 ? -11.556 -5.574 2.923 1.00 89.25 479 LEU A CA 1
ATOM 3739 C C . LEU A 1 479 ? -11.845 -4.284 3.693 1.00 89.25 479 LEU A C 1
ATOM 3741 O O . LEU A 1 479 ? -12.319 -4.352 4.825 1.00 89.25 479 LEU A O 1
ATOM 3745 N N . LEU A 1 480 ? -11.573 -3.120 3.101 1.00 88.69 480 LEU A N 1
ATOM 3746 C CA . LEU A 1 480 ? -11.787 -1.832 3.760 1.00 88.69 480 LEU A CA 1
ATOM 3747 C C . LEU A 1 480 ? -13.244 -1.352 3.690 1.00 88.69 480 LEU A C 1
ATOM 3749 O O . LEU A 1 480 ? -13.724 -0.765 4.658 1.00 88.69 480 LEU A O 1
ATOM 3753 N N . PHE A 1 481 ? -13.949 -1.609 2.583 1.00 86.06 481 PHE A N 1
ATOM 3754 C CA . PHE A 1 481 ? -15.253 -0.990 2.296 1.00 86.06 481 PHE A CA 1
ATOM 3755 C C . PHE A 1 481 ? -16.395 -1.982 2.034 1.00 86.06 481 PHE A C 1
ATOM 3757 O O . PHE A 1 481 ? -17.557 -1.574 1.994 1.00 86.06 481 PHE A O 1
ATOM 3764 N N . HIS A 1 482 ? -16.107 -3.277 1.880 1.00 77.06 482 HIS A N 1
ATOM 3765 C CA . HIS A 1 482 ? -17.118 -4.328 1.776 1.00 77.06 482 HIS A CA 1
ATOM 3766 C C . HIS A 1 482 ? -17.288 -5.069 3.109 1.00 77.06 482 HIS A C 1
ATOM 3768 O O . HIS A 1 482 ? -16.392 -5.116 3.953 1.00 77.06 482 HIS A O 1
ATOM 3774 N N . ARG A 1 483 ? -18.478 -5.635 3.335 1.00 68.56 483 ARG A N 1
ATOM 3775 C CA . ARG A 1 483 ? -18.874 -6.213 4.629 1.00 68.56 483 ARG A CA 1
ATOM 3776 C C . ARG A 1 483 ? -18.302 -7.627 4.813 1.00 68.56 483 ARG A C 1
ATOM 3778 O O . ARG A 1 483 ? -19.043 -8.602 4.795 1.00 68.56 483 ARG A O 1
ATOM 3785 N N . ILE A 1 484 ? -16.983 -7.732 4.977 1.00 71.88 484 ILE A N 1
ATOM 3786 C CA . ILE A 1 484 ? -16.276 -8.974 5.344 1.00 71.88 484 ILE A CA 1
ATOM 3787 C C . ILE A 1 484 ? -16.207 -9.094 6.876 1.00 71.88 484 ILE A C 1
ATOM 3789 O O . ILE A 1 484 ? -16.022 -8.096 7.581 1.00 71.88 484 ILE A O 1
ATOM 3793 N N . GLU A 1 485 ? -16.359 -10.313 7.402 1.00 72.19 485 GLU A N 1
ATOM 3794 C CA . GLU A 1 485 ? -16.363 -10.598 8.842 1.00 72.19 485 GLU A CA 1
ATOM 3795 C C . GLU A 1 485 ? -15.071 -10.121 9.540 1.00 72.19 485 GLU A C 1
ATOM 3797 O O . GLU A 1 485 ? -13.957 -10.359 9.067 1.00 72.19 485 GLU A O 1
ATOM 3802 N N . LYS A 1 486 ? -15.206 -9.445 10.695 1.00 69.19 486 LYS A N 1
ATOM 3803 C CA . LYS A 1 486 ? -14.094 -8.762 11.394 1.00 69.19 486 LYS A CA 1
ATOM 3804 C C . LYS A 1 486 ? -12.906 -9.686 11.696 1.00 69.19 486 LYS A C 1
ATOM 3806 O O . LYS A 1 486 ? -11.762 -9.243 11.581 1.00 69.19 486 LYS A O 1
ATOM 3811 N N . HIS A 1 487 ? -13.173 -10.937 12.078 1.00 72.31 487 HIS A N 1
ATOM 3812 C CA . HIS A 1 487 ? -12.137 -11.910 12.427 1.00 72.31 487 HIS A CA 1
ATOM 3813 C C . HIS A 1 487 ? -11.278 -12.293 11.208 1.00 72.31 487 HIS A C 1
ATOM 3815 O O . HIS A 1 487 ? -10.055 -12.153 11.253 1.00 72.31 487 HIS A O 1
ATOM 3821 N N . GLN A 1 488 ? -11.912 -12.660 10.087 1.00 72.62 488 GLN A N 1
ATOM 3822 C CA . GLN A 1 488 ? -11.223 -12.986 8.831 1.00 72.62 488 GLN A CA 1
ATOM 3823 C C . GLN A 1 488 ? -10.530 -11.753 8.232 1.00 72.62 488 GLN A C 1
ATOM 3825 O O . GLN A 1 488 ? -9.377 -11.823 7.807 1.00 72.62 488 GLN A O 1
ATOM 3830 N N . ARG A 1 489 ? -11.190 -10.587 8.280 1.00 80.62 489 ARG A N 1
ATOM 3831 C CA . ARG A 1 489 ? -10.668 -9.326 7.739 1.00 80.62 489 ARG A CA 1
ATOM 3832 C C . ARG A 1 489 ? -9.316 -8.943 8.335 1.00 80.62 489 ARG A C 1
ATOM 3834 O O . ARG A 1 489 ? -8.438 -8.519 7.593 1.00 80.62 489 ARG A O 1
ATOM 3841 N N . LYS A 1 490 ? -9.130 -9.075 9.656 1.00 79.94 490 LYS A N 1
ATOM 3842 C CA . LYS A 1 490 ? -7.858 -8.713 10.310 1.00 79.94 490 LYS A CA 1
ATOM 3843 C C . LYS A 1 490 ? -6.707 -9.606 9.836 1.00 79.94 490 LYS A C 1
ATOM 3845 O O . LYS A 1 490 ? -5.628 -9.087 9.567 1.00 79.94 490 LYS A O 1
ATOM 3850 N N . SER A 1 491 ? -6.944 -10.915 9.718 1.00 78.00 491 SER A N 1
ATOM 3851 C CA . SER A 1 491 ? -5.948 -11.875 9.222 1.00 78.00 491 SER A CA 1
ATOM 3852 C C . SER A 1 491 ? -5.584 -11.597 7.759 1.00 78.00 491 SER A C 1
ATOM 3854 O O . SER A 1 491 ? -4.408 -11.468 7.423 1.00 78.00 491 SER A O 1
ATOM 3856 N N . LEU A 1 492 ? -6.593 -11.388 6.906 1.00 81.75 492 LEU A N 1
ATOM 3857 C CA . LEU A 1 492 ? -6.412 -11.115 5.476 1.00 81.75 492 LEU A CA 1
ATOM 3858 C C . LEU A 1 492 ? -5.734 -9.762 5.211 1.00 81.75 492 LEU A C 1
ATOM 3860 O O . LEU A 1 492 ? -4.867 -9.663 4.348 1.00 81.75 492 LEU A O 1
ATOM 3864 N N . LEU A 1 493 ? -6.069 -8.716 5.975 1.00 85.00 493 LEU A N 1
ATOM 3865 C CA . LEU A 1 493 ? -5.369 -7.428 5.892 1.00 85.00 493 LEU A CA 1
ATOM 3866 C C . LEU A 1 493 ? -3.893 -7.568 6.270 1.00 85.00 493 LEU A C 1
ATOM 3868 O O . LEU A 1 493 ? -3.044 -6.953 5.627 1.00 85.00 493 LEU A O 1
ATOM 3872 N N . TRP A 1 494 ? -3.578 -8.388 7.276 1.00 80.50 494 TRP A N 1
ATOM 3873 C CA . TRP A 1 494 ? -2.194 -8.680 7.640 1.00 80.50 494 TRP A CA 1
ATOM 3874 C C . TRP A 1 494 ? -1.459 -9.463 6.550 1.00 80.50 494 TRP A C 1
ATOM 3876 O O . TRP A 1 494 ? -0.335 -9.094 6.217 1.00 80.50 494 TRP A O 1
ATOM 3886 N N . SER A 1 495 ? -2.073 -10.497 5.965 1.00 76.88 495 SER A N 1
ATOM 3887 C CA . SER A 1 495 ? -1.429 -11.307 4.922 1.00 76.88 495 SER A CA 1
ATOM 3888 C C . SER A 1 495 ? -1.172 -10.506 3.642 1.00 76.88 495 SER A C 1
ATOM 3890 O O . SER A 1 495 ? -0.073 -10.566 3.090 1.00 76.88 495 SER A O 1
ATOM 3892 N N . ILE A 1 496 ? -2.136 -9.690 3.208 1.00 84.69 496 ILE A N 1
ATOM 3893 C CA . ILE A 1 496 ? -1.982 -8.791 2.056 1.00 84.69 496 ILE A CA 1
ATOM 3894 C C . ILE A 1 496 ? -0.990 -7.683 2.368 1.00 84.69 496 ILE A C 1
ATOM 3896 O O . ILE A 1 496 ? -0.128 -7.403 1.543 1.00 84.69 496 ILE A O 1
ATOM 3900 N N . GLY A 1 497 ? -1.103 -7.054 3.541 1.00 81.69 497 GLY A N 1
ATOM 3901 C CA . GLY A 1 497 ? -0.199 -5.992 3.965 1.00 81.69 497 GLY A CA 1
ATOM 3902 C C . GLY A 1 497 ? 1.245 -6.475 3.956 1.00 81.69 497 GLY A C 1
ATOM 3903 O O . GLY A 1 497 ? 2.098 -5.834 3.349 1.00 81.69 497 GLY A O 1
ATOM 3904 N N . LEU A 1 498 ? 1.501 -7.656 4.529 1.00 82.38 498 LEU A N 1
ATOM 3905 C CA . LEU A 1 498 ? 2.812 -8.292 4.493 1.00 82.38 498 LEU A CA 1
ATOM 3906 C C . LEU A 1 498 ? 3.258 -8.583 3.056 1.00 82.38 498 LEU A C 1
ATOM 3908 O O . LEU A 1 498 ? 4.375 -8.225 2.704 1.00 82.38 498 LEU A O 1
ATOM 3912 N N . PHE A 1 499 ? 2.407 -9.185 2.220 1.00 80.75 499 PHE A N 1
ATOM 3913 C CA . PHE A 1 499 ? 2.744 -9.504 0.828 1.00 80.75 499 PHE A CA 1
ATOM 3914 C C . PHE A 1 499 ? 3.081 -8.253 0.006 1.00 80.75 499 PHE A C 1
ATOM 3916 O O . PHE A 1 499 ? 4.124 -8.216 -0.647 1.00 80.75 499 PHE A O 1
ATOM 3923 N N . VAL A 1 500 ? 2.229 -7.225 0.044 1.00 84.12 500 VAL A N 1
ATOM 3924 C CA . VAL A 1 500 ? 2.405 -5.975 -0.708 1.00 84.12 500 VAL A CA 1
ATOM 3925 C C . VAL A 1 500 ? 3.655 -5.246 -0.229 1.00 84.12 500 VAL A C 1
ATOM 3927 O O . VAL A 1 500 ? 4.498 -4.890 -1.049 1.00 84.12 500 VAL A O 1
ATOM 3930 N N . VAL A 1 501 ? 3.821 -5.073 1.086 1.00 84.06 501 VAL A N 1
ATOM 3931 C CA . VAL A 1 501 ? 4.997 -4.398 1.653 1.00 84.06 501 VAL A CA 1
ATOM 3932 C C . VAL A 1 501 ? 6.269 -5.173 1.324 1.00 84.06 501 VAL A C 1
ATOM 3934 O O . VAL A 1 501 ? 7.225 -4.578 0.842 1.00 84.06 501 VAL A O 1
ATOM 3937 N N . TYR A 1 502 ? 6.279 -6.493 1.515 1.00 79.25 502 TYR A N 1
ATOM 3938 C CA . TYR A 1 502 ? 7.435 -7.334 1.213 1.00 79.25 502 TYR A CA 1
ATOM 3939 C C . TYR A 1 502 ? 7.837 -7.261 -0.265 1.00 79.25 502 TYR A C 1
ATOM 3941 O O . TYR A 1 502 ? 9.011 -7.060 -0.560 1.00 79.25 502 TYR A O 1
ATOM 3949 N N . ASN A 1 503 ? 6.886 -7.372 -1.198 1.00 76.69 503 ASN A N 1
ATOM 3950 C CA . ASN A 1 503 ? 7.195 -7.325 -2.629 1.00 76.69 503 ASN A CA 1
ATOM 3951 C C . ASN A 1 503 ? 7.654 -5.931 -3.084 1.00 76.69 503 ASN A C 1
ATOM 3953 O O . ASN A 1 503 ? 8.617 -5.842 -3.840 1.00 76.69 503 ASN A O 1
ATOM 3957 N N . LEU A 1 504 ? 7.043 -4.851 -2.581 1.00 78.81 504 LEU A N 1
ATOM 3958 C CA . LEU A 1 504 ? 7.484 -3.489 -2.902 1.00 78.81 504 LEU A CA 1
ATOM 3959 C C . LEU A 1 504 ? 8.874 -3.193 -2.316 1.00 78.81 504 LEU A C 1
ATOM 3961 O O . LEU A 1 504 ? 9.727 -2.656 -3.020 1.00 78.81 504 LEU A O 1
ATOM 3965 N N . LEU A 1 505 ? 9.138 -3.589 -1.061 1.00 75.88 505 LEU A N 1
ATOM 3966 C CA . LEU A 1 505 ? 10.467 -3.491 -0.435 1.00 75.88 505 LEU A CA 1
ATOM 3967 C C . LEU A 1 505 ? 11.514 -4.314 -1.190 1.00 75.88 505 LEU A C 1
ATOM 3969 O O . LEU A 1 505 ? 12.634 -3.845 -1.404 1.00 75.88 505 LEU A O 1
ATOM 3973 N N . ASN A 1 506 ? 11.151 -5.514 -1.643 1.00 62.88 506 ASN A N 1
ATOM 3974 C CA . ASN A 1 506 ? 12.016 -6.306 -2.507 1.00 62.88 506 ASN A CA 1
ATOM 3975 C C . ASN A 1 506 ? 12.310 -5.585 -3.820 1.00 62.88 506 ASN A C 1
ATOM 3977 O O . ASN A 1 506 ? 13.463 -5.572 -4.237 1.00 62.88 506 ASN A O 1
ATOM 3981 N N . GLY A 1 507 ? 11.331 -4.913 -4.429 1.00 58.09 507 GLY A N 1
ATOM 3982 C CA . GLY A 1 507 ? 11.578 -4.116 -5.628 1.00 58.09 507 GLY A CA 1
ATOM 3983 C C . GLY A 1 507 ? 12.408 -2.852 -5.407 1.00 58.09 507 GLY A C 1
ATOM 3984 O O . GLY A 1 507 ? 13.065 -2.380 -6.330 1.00 58.09 507 GLY A O 1
ATOM 3985 N N . PHE A 1 508 ? 12.473 -2.342 -4.173 1.00 58.22 508 PHE A N 1
ATOM 3986 C CA . PHE A 1 508 ? 13.412 -1.275 -3.807 1.00 58.22 508 PHE A CA 1
ATOM 3987 C C . PHE A 1 508 ? 14.845 -1.779 -3.588 1.00 58.22 508 PHE A C 1
ATOM 3989 O O . PHE A 1 508 ? 15.785 -0.989 -3.663 1.00 58.22 508 PHE A O 1
ATOM 3996 N N . THR A 1 509 ? 15.020 -3.070 -3.296 1.00 36.50 509 THR A N 1
ATOM 3997 C CA . THR A 1 509 ? 16.312 -3.672 -2.922 1.00 36.50 509 THR A CA 1
ATOM 3998 C C . THR A 1 509 ? 16.942 -4.511 -4.032 1.00 36.50 509 THR A C 1
ATOM 4000 O O . THR A 1 509 ? 18.164 -4.622 -4.076 1.00 36.50 509 THR A O 1
ATOM 4003 N N . HIS A 1 510 ? 16.145 -5.060 -4.950 1.00 43.28 510 HIS A N 1
ATOM 4004 C CA . HIS A 1 510 ? 16.600 -5.922 -6.039 1.00 43.28 510 HIS A CA 1
ATOM 4005 C C . HIS A 1 510 ? 16.341 -5.262 -7.398 1.00 43.28 510 HIS A C 1
ATOM 4007 O O . HIS A 1 510 ? 15.219 -4.880 -7.726 1.00 43.28 510 HIS A O 1
ATOM 4013 N N . SER A 1 511 ? 17.379 -5.157 -8.228 1.00 46.34 511 SER A N 1
ATOM 4014 C CA . SER A 1 511 ? 17.241 -4.723 -9.620 1.00 46.34 511 SER A CA 1
ATOM 4015 C C . SER A 1 511 ? 16.524 -5.793 -10.454 1.00 46.34 511 SER A C 1
ATOM 4017 O O . SER A 1 511 ? 16.895 -6.961 -10.376 1.00 46.34 511 SER A O 1
ATOM 4019 N N . GLY A 1 512 ? 15.540 -5.396 -11.268 1.00 57.09 512 GLY A N 1
ATOM 4020 C CA . GLY A 1 512 ? 14.720 -6.304 -12.089 1.00 57.09 512 GLY A CA 1
ATOM 4021 C C . GLY A 1 512 ? 13.246 -6.407 -11.670 1.00 57.09 512 GLY A C 1
ATOM 4022 O O . GLY A 1 512 ? 12.491 -7.129 -12.312 1.00 57.09 512 GLY A O 1
ATOM 4023 N N . ILE A 1 513 ? 12.824 -5.685 -10.626 1.00 66.06 513 ILE A N 1
ATOM 4024 C CA . ILE A 1 513 ? 11.418 -5.578 -10.209 1.00 66.06 513 ILE A CA 1
ATOM 4025 C C . ILE A 1 513 ? 10.894 -4.180 -10.545 1.00 66.06 513 ILE A C 1
ATOM 4027 O O . ILE A 1 513 ? 11.488 -3.167 -10.173 1.00 66.06 513 ILE A O 1
ATOM 4031 N N . ASP A 1 514 ? 9.759 -4.134 -11.233 1.00 77.75 514 ASP A N 1
ATOM 4032 C CA . ASP A 1 514 ? 9.115 -2.899 -11.663 1.00 77.75 514 ASP A CA 1
ATOM 4033 C C . ASP A 1 514 ? 8.095 -2.407 -10.621 1.00 77.75 514 ASP A C 1
ATOM 4035 O O . ASP A 1 514 ? 6.902 -2.721 -10.659 1.00 77.75 514 ASP A O 1
ATOM 4039 N N . ASN A 1 515 ? 8.578 -1.613 -9.662 1.00 85.69 515 ASN A N 1
ATOM 4040 C CA . ASN A 1 515 ? 7.721 -1.028 -8.630 1.00 85.69 515 ASN A CA 1
ATOM 4041 C C . ASN A 1 515 ? 6.696 -0.036 -9.203 1.00 85.69 515 ASN A C 1
ATOM 4043 O O . ASN A 1 515 ? 5.622 0.119 -8.620 1.00 85.69 515 ASN A O 1
ATOM 4047 N N . ALA A 1 516 ? 6.986 0.621 -10.332 1.00 87.50 516 ALA A N 1
ATOM 4048 C CA . ALA A 1 516 ? 6.033 1.523 -10.972 1.00 87.50 516 ALA A CA 1
ATOM 4049 C C . ALA A 1 516 ? 4.835 0.732 -11.515 1.00 87.50 516 ALA A C 1
ATOM 4051 O O . ALA A 1 516 ? 3.688 1.094 -11.241 1.00 87.50 516 ALA A O 1
ATOM 4052 N N . ALA A 1 517 ? 5.091 -0.404 -12.172 1.00 87.31 517 ALA A N 1
ATOM 4053 C CA . ALA A 1 517 ? 4.054 -1.347 -12.573 1.00 87.31 517 ALA A CA 1
ATOM 4054 C C . ALA A 1 517 ? 3.240 -1.844 -11.367 1.00 87.31 517 ALA A C 1
ATOM 4056 O O . ALA A 1 517 ? 2.007 -1.810 -11.404 1.00 87.31 517 ALA A O 1
ATOM 4057 N N . HIS A 1 518 ? 3.890 -2.278 -10.281 1.00 91.94 518 HIS A N 1
ATOM 4058 C CA . HIS A 1 518 ? 3.195 -2.804 -9.094 1.00 91.94 518 HIS A CA 1
ATOM 4059 C C . HIS A 1 518 ? 2.314 -1.755 -8.416 1.00 91.94 518 HIS A C 1
ATOM 4061 O O . HIS A 1 518 ? 1.157 -2.037 -8.101 1.00 91.94 518 HIS A O 1
ATOM 4067 N N . ILE A 1 519 ? 2.820 -0.534 -8.237 1.00 93.38 519 ILE A N 1
ATOM 4068 C CA . ILE A 1 519 ? 2.056 0.578 -7.659 1.00 93.38 519 ILE A CA 1
ATOM 4069 C C . ILE A 1 519 ? 0.907 0.975 -8.591 1.00 93.38 519 ILE A C 1
ATOM 4071 O O . ILE A 1 519 ? -0.222 1.142 -8.130 1.00 93.38 519 ILE A O 1
ATOM 4075 N N . GLY A 1 520 ? 1.159 1.078 -9.900 1.00 94.69 520 GLY A N 1
ATOM 4076 C CA . GLY A 1 520 ? 0.134 1.387 -10.897 1.00 94.69 520 GLY A CA 1
ATOM 4077 C C . GLY A 1 520 ? -0.991 0.353 -10.918 1.00 94.69 520 GLY A C 1
ATOM 4078 O O . GLY A 1 520 ? -2.171 0.714 -10.912 1.00 94.69 520 GLY A O 1
ATOM 4079 N N . GLY A 1 521 ? -0.636 -0.931 -10.851 1.00 97.00 521 GLY A N 1
ATOM 4080 C CA . GLY A 1 521 ? -1.574 -2.037 -10.688 1.00 97.00 521 GLY A CA 1
ATOM 4081 C C . GLY A 1 521 ? -2.381 -1.902 -9.399 1.00 97.00 521 GLY A C 1
ATOM 4082 O O . GLY A 1 521 ? -3.605 -1.831 -9.452 1.00 97.00 521 GLY A O 1
ATOM 4083 N N . LEU A 1 522 ? -1.716 -1.779 -8.246 1.00 97.31 522 LEU A N 1
ATOM 4084 C CA . LEU A 1 522 ? -2.361 -1.689 -6.931 1.00 97.31 522 LEU A CA 1
ATOM 4085 C C . LEU A 1 522 ? -3.349 -0.520 -6.833 1.00 97.31 522 LEU A C 1
ATOM 4087 O O . LEU A 1 522 ? -4.477 -0.705 -6.378 1.00 97.31 522 LEU A O 1
ATOM 4091 N N . VAL A 1 523 ? -2.948 0.673 -7.281 1.00 97.94 523 VAL A N 1
ATOM 4092 C CA . VAL A 1 523 ? -3.784 1.881 -7.231 1.00 97.94 523 VAL A CA 1
ATOM 4093 C C . VAL A 1 523 ? -4.963 1.771 -8.196 1.00 97.94 523 VAL A C 1
ATOM 4095 O O . VAL A 1 523 ? -6.098 2.027 -7.795 1.00 97.94 523 VAL A O 1
ATOM 4098 N N . SER A 1 524 ? -4.733 1.354 -9.446 1.00 98.12 524 SER A N 1
ATOM 4099 C CA . SER A 1 524 ? -5.823 1.167 -10.418 1.00 98.12 524 SER A CA 1
ATOM 4100 C C . SER A 1 524 ? -6.821 0.102 -9.959 1.00 98.12 524 SER A C 1
ATOM 4102 O O . SER A 1 524 ? -8.032 0.307 -10.045 1.00 98.12 524 SER A O 1
ATOM 4104 N N . GLY A 1 525 ? -6.318 -0.991 -9.385 1.00 97.88 525 GLY A N 1
ATOM 4105 C CA . GLY A 1 525 ? -7.118 -2.038 -8.768 1.00 97.88 525 GLY A CA 1
ATOM 4106 C C . GLY A 1 525 ? -7.936 -1.537 -7.587 1.00 97.88 525 GLY A C 1
ATOM 4107 O O . GLY A 1 525 ? -9.132 -1.796 -7.519 1.00 97.88 525 GLY A O 1
ATOM 4108 N N . PHE A 1 526 ? -7.339 -0.763 -6.683 1.00 97.94 526 PHE A N 1
ATOM 4109 C CA . PHE A 1 526 ? -8.061 -0.179 -5.555 1.00 97.94 526 PHE A CA 1
ATOM 4110 C C . PHE A 1 526 ? -9.209 0.729 -6.014 1.00 97.94 526 PHE A C 1
ATOM 4112 O O . PHE A 1 526 ? -10.336 0.585 -5.541 1.00 97.94 526 PHE A O 1
ATOM 4119 N N . LEU A 1 527 ? -8.959 1.604 -6.994 1.00 98.00 527 LEU A N 1
ATOM 4120 C CA . LEU A 1 527 ? -9.983 2.484 -7.567 1.00 98.00 527 LEU A CA 1
ATOM 4121 C C . LEU A 1 527 ? -11.107 1.698 -8.260 1.00 98.00 527 LEU A C 1
ATOM 4123 O O . LEU A 1 527 ? -12.284 2.000 -8.054 1.00 98.00 527 LEU A O 1
ATOM 4127 N N . LEU A 1 528 ? -10.769 0.664 -9.038 1.00 98.06 528 LEU A N 1
ATOM 4128 C CA . LEU A 1 528 ? -11.763 -0.222 -9.651 1.00 98.06 528 LEU A CA 1
ATOM 4129 C C . LEU A 1 528 ? -12.563 -0.989 -8.591 1.00 98.06 528 LEU A C 1
ATOM 4131 O O . LEU A 1 528 ? -13.779 -1.134 -8.710 1.00 98.06 528 LEU A O 1
ATOM 4135 N N . GLY A 1 529 ? -11.890 -1.427 -7.527 1.00 96.62 529 GLY A N 1
ATOM 4136 C CA . GLY A 1 529 ? -12.487 -2.100 -6.384 1.00 96.62 529 GLY A CA 1
ATOM 4137 C C . GLY A 1 529 ? -13.511 -1.235 -5.662 1.00 96.62 529 GLY A C 1
ATOM 4138 O O . GLY A 1 529 ? -14.591 -1.732 -5.367 1.00 96.62 529 GLY A O 1
ATOM 4139 N N . LEU A 1 530 ? -13.253 0.064 -5.468 1.00 95.88 530 LEU A N 1
ATOM 4140 C CA . LEU A 1 530 ? -14.260 0.999 -4.943 1.00 95.88 530 LEU A CA 1
ATOM 4141 C C . LEU A 1 530 ? -15.515 1.038 -5.829 1.00 95.88 530 LEU A C 1
ATOM 4143 O O . LEU A 1 530 ? -16.636 1.009 -5.321 1.00 95.88 530 LEU A O 1
ATOM 4147 N N . GLY A 1 531 ? -15.334 1.038 -7.153 1.00 95.06 531 GLY A N 1
ATOM 4148 C CA . GLY A 1 531 ? -16.435 0.956 -8.114 1.00 95.06 531 GLY A CA 1
ATOM 4149 C C . GLY A 1 531 ? -17.231 -0.348 -8.007 1.00 95.06 531 GLY A C 1
ATOM 4150 O O . GLY A 1 531 ? -18.461 -0.323 -8.054 1.00 95.06 531 GLY A O 1
ATOM 4151 N N . TYR A 1 532 ? -16.555 -1.484 -7.819 1.00 95.06 532 TYR A N 1
ATOM 4152 C CA . TYR A 1 532 ? -17.205 -2.782 -7.619 1.00 95.06 532 TYR A CA 1
ATOM 4153 C C . TYR A 1 532 ? -17.925 -2.883 -6.269 1.00 95.06 532 TYR A C 1
ATOM 4155 O O . TYR A 1 532 ? -19.070 -3.328 -6.233 1.00 95.06 532 TYR A O 1
ATOM 4163 N N . VAL A 1 533 ? -17.333 -2.379 -5.184 1.00 93.19 533 VAL A N 1
ATOM 4164 C CA . VAL A 1 533 ? -17.993 -2.312 -3.872 1.00 93.19 533 VAL A CA 1
ATOM 4165 C C . VAL A 1 533 ? -19.263 -1.464 -3.956 1.00 93.19 533 VAL A C 1
ATOM 4167 O O . VAL A 1 533 ? -20.317 -1.877 -3.474 1.00 93.19 533 VAL A O 1
ATOM 4170 N N . GLN A 1 534 ? -19.195 -0.307 -4.620 1.00 91.19 534 GLN A N 1
ATOM 4171 C CA . GLN A 1 534 ? -20.362 0.548 -4.837 1.00 91.19 534 GLN A CA 1
ATOM 4172 C C . GLN A 1 534 ? -21.424 -0.133 -5.711 1.00 91.19 534 GLN A C 1
ATOM 4174 O O . GLN A 1 534 ? -22.622 0.022 -5.468 1.00 91.19 534 GLN A O 1
ATOM 4179 N N . ALA A 1 535 ? -20.998 -0.885 -6.728 1.00 90.19 535 ALA A N 1
ATOM 4180 C CA . ALA A 1 535 ? -21.886 -1.666 -7.576 1.00 90.19 535 ALA A CA 1
ATOM 4181 C C . ALA A 1 535 ? -22.631 -2.748 -6.783 1.00 90.19 535 ALA A C 1
ATOM 4183 O O . ALA A 1 535 ? -23.827 -2.929 -6.995 1.00 90.19 535 ALA A O 1
ATOM 4184 N N . ASP A 1 536 ? -21.958 -3.431 -5.861 1.00 87.62 536 ASP A N 1
ATOM 4185 C CA . ASP A 1 536 ? -22.559 -4.492 -5.047 1.00 87.62 536 ASP A CA 1
ATOM 4186 C C . ASP A 1 536 ? -23.544 -3.951 -4.001 1.00 87.62 536 ASP A C 1
ATOM 4188 O O . ASP A 1 536 ? -24.509 -4.626 -3.650 1.00 87.62 536 ASP A O 1
ATOM 4192 N N . GLN A 1 537 ? -23.360 -2.706 -3.549 1.00 84.12 537 GLN A N 1
ATOM 4193 C CA . GLN A 1 537 ? -24.325 -2.014 -2.686 1.00 84.12 537 GLN A CA 1
ATOM 4194 C C . GLN A 1 537 ? -25.610 -1.599 -3.426 1.00 84.12 537 GLN A C 1
ATOM 4196 O O . GLN A 1 537 ? -26.651 -1.399 -2.801 1.00 84.12 537 GLN A O 1
ATOM 4201 N N . LEU A 1 538 ? -25.558 -1.453 -4.752 1.00 82.06 538 LEU A N 1
ATOM 4202 C CA . LEU A 1 538 ? -26.661 -0.946 -5.567 1.00 82.06 538 LEU A CA 1
ATOM 4203 C C . LEU A 1 538 ? -27.320 -2.093 -6.342 1.00 82.06 538 LEU A C 1
ATOM 4205 O O . LEU A 1 538 ? -26.950 -2.354 -7.480 1.00 82.06 538 LEU A O 1
ATOM 4209 N N . GLN A 1 539 ? -28.331 -2.748 -5.762 1.00 75.25 539 GLN A N 1
ATOM 4210 C CA . GLN A 1 539 ? -28.995 -3.929 -6.349 1.00 75.25 539 GLN A CA 1
ATOM 4211 C C . GLN A 1 539 ? -29.396 -3.750 -7.833 1.00 75.25 539 GLN A C 1
ATOM 4213 O O . GLN A 1 539 ? -28.837 -4.413 -8.708 1.00 75.25 539 GLN A O 1
ATOM 4218 N N . ASP A 1 540 ? -30.300 -2.816 -8.151 1.00 77.31 540 ASP A N 1
ATOM 4219 C CA . ASP A 1 540 ? -30.848 -2.670 -9.515 1.00 77.31 540 ASP A CA 1
ATOM 4220 C C . ASP A 1 540 ? -29.882 -2.019 -10.521 1.00 77.31 540 ASP A C 1
ATOM 4222 O O . ASP A 1 540 ? -30.015 -2.190 -11.734 1.00 77.31 540 ASP A O 1
ATOM 4226 N N . ARG A 1 541 ? -28.895 -1.252 -10.038 1.00 83.12 541 ARG A N 1
ATOM 4227 C CA . ARG A 1 541 ? -27.961 -0.472 -10.879 1.00 83.12 541 ARG A CA 1
ATOM 4228 C C . ARG A 1 541 ? -26.528 -1.000 -10.873 1.00 83.12 541 ARG A C 1
ATOM 4230 O O . ARG A 1 541 ? -25.690 -0.467 -11.600 1.00 83.12 541 ARG A O 1
ATOM 4237 N N . GLY A 1 542 ? -26.240 -2.053 -10.114 1.00 85.31 542 GLY A N 1
ATOM 4238 C CA . GLY A 1 542 ? -24.880 -2.510 -9.841 1.00 85.31 542 GLY A CA 1
ATOM 4239 C C . GLY A 1 542 ? -24.097 -2.878 -11.095 1.00 85.31 542 GLY A C 1
ATOM 4240 O O . GLY A 1 542 ? -22.937 -2.504 -11.246 1.00 85.31 542 GLY A O 1
ATOM 4241 N N . LYS A 1 543 ? -24.741 -3.528 -12.072 1.00 88.12 543 LYS A N 1
ATOM 4242 C CA . LYS A 1 543 ? -24.090 -3.840 -13.357 1.00 88.12 543 LYS A CA 1
ATOM 4243 C C . LYS A 1 543 ? -23.656 -2.577 -14.100 1.00 88.12 543 LYS A C 1
ATOM 4245 O O . LYS A 1 543 ? -22.523 -2.519 -14.562 1.00 88.12 543 LYS A O 1
ATOM 4250 N N . SER A 1 544 ? -24.520 -1.568 -14.189 1.00 90.94 544 SER A N 1
ATOM 4251 C CA . SER A 1 544 ? -24.201 -0.311 -14.873 1.00 90.94 544 SER A CA 1
ATOM 4252 C C . SER A 1 544 ? -23.085 0.455 -14.165 1.00 90.94 544 SER A C 1
ATOM 4254 O O . SER A 1 544 ? -22.208 0.991 -14.833 1.00 90.94 544 SER A O 1
ATOM 4256 N N . VAL A 1 545 ? -23.075 0.458 -12.829 1.00 93.25 545 VAL A N 1
ATOM 4257 C CA . VAL A 1 545 ? -22.022 1.107 -12.029 1.00 93.25 545 VAL A CA 1
ATOM 4258 C C . VAL A 1 545 ? -20.674 0.413 -12.218 1.00 93.25 545 VAL A C 1
ATOM 4260 O O . VAL A 1 545 ? -19.683 1.088 -12.478 1.00 93.25 545 VAL A O 1
ATOM 4263 N N . ALA A 1 546 ? -20.639 -0.923 -12.184 1.00 93.31 546 ALA A N 1
ATOM 4264 C CA . ALA A 1 546 ? -19.414 -1.678 -12.446 1.00 93.31 546 ALA A CA 1
ATOM 4265 C C . ALA A 1 546 ? -18.872 -1.399 -13.858 1.00 93.31 546 ALA A C 1
ATOM 4267 O O . ALA A 1 546 ? -17.697 -1.082 -14.011 1.00 93.31 546 ALA A O 1
ATOM 4268 N N . ARG A 1 547 ? -19.738 -1.412 -14.884 1.00 95.38 547 ARG A N 1
ATOM 4269 C CA . ARG A 1 547 ? -19.341 -1.073 -16.263 1.00 95.38 547 ARG A CA 1
ATOM 4270 C C . ARG A 1 547 ? -18.868 0.372 -16.409 1.00 95.38 547 ARG A C 1
ATOM 4272 O O . ARG A 1 547 ? -17.945 0.627 -17.174 1.00 95.38 547 ARG A O 1
ATOM 4279 N N . ALA A 1 548 ? -19.476 1.311 -15.687 1.00 96.25 548 ALA A N 1
ATOM 4280 C CA . ALA A 1 548 ? -19.025 2.697 -15.674 1.00 96.25 548 ALA A CA 1
ATOM 4281 C C . ALA A 1 548 ? -17.631 2.823 -15.042 1.00 96.25 548 ALA A C 1
ATOM 4283 O O . ALA A 1 548 ? -16.785 3.512 -15.602 1.00 96.25 548 ALA A O 1
ATOM 4284 N N . ALA A 1 549 ? -17.363 2.123 -13.935 1.00 96.75 549 ALA A N 1
ATOM 4285 C CA . ALA A 1 549 ? -16.042 2.097 -13.307 1.00 96.75 549 ALA A CA 1
ATOM 4286 C C . ALA A 1 549 ? -14.973 1.476 -14.227 1.00 96.75 549 ALA A C 1
ATOM 4288 O O . ALA A 1 549 ? -13.911 2.066 -14.415 1.00 96.75 549 ALA A O 1
ATOM 4289 N N . GLU A 1 550 ? -15.281 0.341 -14.866 1.00 98.00 550 GLU A N 1
ATOM 4290 C CA . GLU A 1 550 ? -14.426 -0.290 -15.883 1.00 98.00 550 GLU A CA 1
ATOM 4291 C C . GLU A 1 550 ? -14.131 0.677 -17.046 1.00 98.00 550 GLU A C 1
ATOM 4293 O O . GLU A 1 550 ? -12.979 0.853 -17.444 1.00 98.00 550 GLU A O 1
ATOM 4298 N N . GLY A 1 551 ? -15.166 1.349 -17.565 1.00 97.88 551 GLY A N 1
ATOM 4299 C CA . GLY A 1 551 ? -15.044 2.312 -18.659 1.00 97.88 551 GLY A CA 1
ATOM 4300 C C . GLY A 1 551 ? -14.240 3.559 -18.287 1.00 97.88 551 GLY A C 1
ATOM 4301 O O . GLY A 1 551 ? -13.439 4.026 -19.094 1.00 97.88 551 GLY A O 1
ATOM 4302 N N . LEU A 1 552 ? -14.404 4.075 -17.065 1.00 97.81 552 LEU A N 1
ATOM 4303 C CA . LEU A 1 552 ? -13.619 5.200 -16.550 1.00 97.81 552 LEU A CA 1
ATOM 4304 C C . LEU A 1 552 ? -12.140 4.837 -16.425 1.00 97.81 552 LEU A C 1
ATOM 4306 O O . LEU A 1 552 ? -11.287 5.629 -16.823 1.00 97.81 552 LEU A O 1
ATOM 4310 N N . LEU A 1 553 ? -11.831 3.641 -15.918 1.00 98.06 553 LEU A N 1
ATOM 4311 C CA . LEU A 1 553 ? -10.449 3.192 -15.797 1.00 98.06 553 LEU A CA 1
ATOM 4312 C C . LEU A 1 553 ? -9.801 2.986 -17.173 1.00 98.06 553 LEU A C 1
ATOM 4314 O O . LEU A 1 553 ? -8.678 3.435 -17.398 1.00 98.06 553 LEU A O 1
ATOM 4318 N N . LEU A 1 554 ? -10.531 2.388 -18.122 1.00 98.12 554 LEU A N 1
ATOM 4319 C CA . LEU A 1 554 ? -10.069 2.258 -19.503 1.00 98.12 554 LEU A CA 1
ATOM 4320 C C . LEU A 1 554 ? -9.834 3.629 -20.152 1.00 98.12 554 LEU A C 1
ATOM 4322 O O . LEU A 1 554 ? -8.808 3.832 -20.794 1.00 98.12 554 LEU A O 1
ATOM 4326 N N . ALA A 1 555 ? -10.745 4.586 -19.965 1.00 98.06 555 ALA A N 1
ATOM 4327 C CA . ALA A 1 555 ? -10.585 5.942 -20.483 1.00 98.06 555 ALA A CA 1
ATOM 4328 C C . ALA A 1 555 ? -9.367 6.652 -19.870 1.00 98.06 555 ALA A C 1
ATOM 4330 O O . ALA A 1 555 ? -8.641 7.341 -20.586 1.00 98.06 555 ALA A O 1
ATOM 4331 N N . ALA A 1 556 ? -9.109 6.451 -18.573 1.00 97.12 556 ALA A N 1
ATOM 4332 C CA . ALA A 1 556 ? -7.921 6.974 -17.905 1.00 97.12 556 ALA A CA 1
ATOM 4333 C C . ALA A 1 556 ? -6.632 6.373 -18.486 1.00 97.12 556 ALA A C 1
ATOM 4335 O O . ALA A 1 556 ? -5.701 7.119 -18.791 1.00 97.12 556 ALA A O 1
ATOM 4336 N N . PHE A 1 557 ? -6.596 5.054 -18.711 1.00 97.50 557 PHE A N 1
ATOM 4337 C CA . PHE A 1 557 ? -5.476 4.397 -19.388 1.00 97.50 557 PHE A CA 1
ATOM 4338 C C . PHE A 1 557 ? -5.274 4.940 -20.806 1.00 97.50 557 PHE A C 1
ATOM 4340 O O . PHE A 1 557 ? -4.166 5.344 -21.141 1.00 97.50 557 PHE A O 1
ATOM 4347 N N . VAL A 1 558 ? -6.328 5.014 -21.625 1.00 97.94 558 VAL A N 1
ATOM 4348 C CA . VAL A 1 558 ? -6.239 5.541 -22.997 1.00 97.94 558 VAL A CA 1
ATOM 4349 C C . VAL A 1 558 ? -5.749 6.989 -22.992 1.00 97.94 558 VAL A C 1
ATOM 4351 O O . VAL A 1 558 ? -4.882 7.343 -23.785 1.00 97.94 558 VAL A O 1
ATOM 4354 N N . GLY A 1 559 ? -6.251 7.824 -22.078 1.00 97.62 559 GLY A N 1
ATOM 4355 C CA . GLY A 1 559 ? -5.792 9.202 -21.914 1.00 97.62 559 GLY A CA 1
ATOM 4356 C C . GLY A 1 559 ? -4.302 9.284 -21.574 1.00 97.62 559 GLY A C 1
ATOM 4357 O O . GLY A 1 559 ? -3.568 10.023 -22.230 1.00 97.62 559 GLY A O 1
ATOM 4358 N N . LEU A 1 560 ? -3.843 8.490 -20.600 1.00 96.75 560 LEU A N 1
ATOM 4359 C CA . LEU A 1 560 ? -2.427 8.394 -20.240 1.00 96.75 560 LEU A CA 1
ATOM 4360 C C . LEU A 1 560 ? -1.585 7.917 -21.429 1.00 96.75 560 LEU A C 1
ATOM 4362 O O . LEU A 1 560 ? -0.609 8.568 -21.789 1.00 96.75 560 LEU A O 1
ATOM 4366 N N . PHE A 1 561 ? -1.993 6.830 -22.079 1.00 96.94 561 PHE A N 1
ATOM 4367 C CA . PHE A 1 561 ? -1.282 6.238 -23.206 1.00 96.94 561 PHE A CA 1
ATOM 4368 C C . PHE A 1 561 ? -1.146 7.223 -24.374 1.00 96.94 561 PHE A C 1
ATOM 4370 O O . PHE A 1 561 ? -0.061 7.392 -24.918 1.00 96.94 561 PHE A O 1
ATOM 4377 N N . MET A 1 562 ? -2.207 7.966 -24.703 1.00 97.50 562 MET A N 1
ATOM 4378 C CA . MET A 1 562 ? -2.165 9.010 -25.735 1.00 97.50 562 MET A CA 1
ATOM 4379 C C . MET A 1 562 ? -1.200 10.150 -25.382 1.00 97.50 562 MET A C 1
ATOM 4381 O O . MET A 1 562 ? -0.527 10.683 -26.266 1.00 97.50 562 MET A O 1
ATOM 4385 N N . VAL A 1 563 ? -1.108 10.528 -24.102 1.00 97.31 563 VAL A N 1
ATOM 4386 C CA . VAL A 1 563 ? -0.118 11.512 -23.636 1.00 97.31 563 VAL A CA 1
ATOM 4387 C C . VAL A 1 563 ? 1.300 10.968 -23.791 1.00 97.31 563 VAL A C 1
ATOM 4389 O O . VAL A 1 563 ? 2.166 11.706 -24.259 1.00 97.31 563 VAL A O 1
ATOM 4392 N N . LEU A 1 564 ? 1.533 9.699 -23.449 1.00 95.81 564 LEU A N 1
ATOM 4393 C CA . LEU A 1 564 ? 2.839 9.050 -23.593 1.00 95.81 564 LEU A CA 1
ATOM 4394 C C . LEU A 1 564 ? 3.257 8.942 -25.062 1.00 95.81 564 LEU A C 1
ATOM 4396 O O . LEU A 1 564 ? 4.354 9.365 -25.402 1.00 95.81 564 LEU A O 1
ATOM 4400 N N . VAL A 1 565 ? 2.360 8.503 -25.949 1.00 96.06 565 VAL A N 1
ATOM 4401 C CA . VAL A 1 565 ? 2.602 8.464 -27.403 1.00 96.06 565 VAL A CA 1
ATOM 4402 C C . VAL A 1 565 ? 2.934 9.855 -27.946 1.00 96.06 565 VAL A C 1
ATOM 4404 O O . VAL A 1 565 ? 3.849 10.013 -28.749 1.00 96.06 565 VAL A O 1
ATOM 4407 N N . ARG A 1 566 ? 2.226 10.899 -27.494 1.00 95.00 566 ARG A N 1
ATOM 4408 C CA . ARG A 1 566 ? 2.488 12.280 -27.932 1.00 95.00 566 ARG A CA 1
ATOM 4409 C C . ARG A 1 566 ? 3.829 12.821 -27.4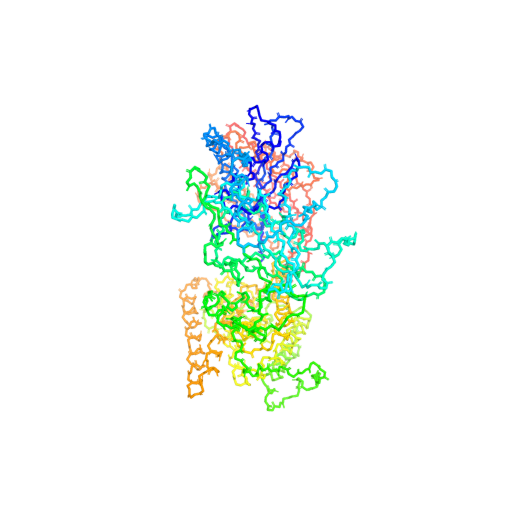26 1.00 95.00 566 ARG A C 1
ATOM 4411 O O . ARG A 1 566 ? 4.415 13.670 -28.092 1.00 95.00 566 ARG A O 1
ATOM 4418 N N . LYS A 1 567 ? 4.264 12.393 -26.240 1.00 92.69 567 LYS A N 1
ATOM 4419 C CA . LYS A 1 567 ? 5.525 12.807 -25.608 1.00 92.69 567 LYS A CA 1
ATOM 4420 C C . LYS A 1 567 ? 6.704 11.890 -25.942 1.00 92.69 567 LYS A C 1
ATOM 4422 O O . LYS A 1 567 ? 7.801 12.176 -25.474 1.00 92.69 567 LYS A O 1
ATOM 4427 N N . ALA A 1 568 ? 6.480 10.820 -26.703 1.00 86.75 568 ALA A N 1
ATOM 4428 C CA . ALA A 1 568 ? 7.520 9.871 -27.059 1.00 86.75 568 ALA A CA 1
ATOM 4429 C C . ALA A 1 568 ? 8.691 10.601 -27.752 1.00 86.75 568 ALA A C 1
ATOM 4431 O O . ALA A 1 568 ? 8.442 11.383 -28.680 1.00 86.75 568 ALA A O 1
ATOM 4432 N N . PRO A 1 569 ? 9.936 10.377 -27.299 1.00 86.50 569 PRO A N 1
ATOM 4433 C CA . PRO A 1 569 ? 11.134 10.915 -27.932 1.00 86.50 569 PRO A CA 1
ATOM 4434 C C . PRO A 1 569 ? 11.211 10.592 -29.435 1.00 86.50 569 PRO A C 1
ATOM 4436 O O . PRO A 1 569 ? 10.664 9.592 -29.905 1.00 86.50 569 PRO A O 1
ATOM 4439 N N . ALA A 1 570 ? 11.835 11.475 -30.220 1.00 80.69 570 ALA A N 1
ATOM 4440 C CA . ALA A 1 570 ? 11.865 11.344 -31.681 1.00 80.69 570 ALA A CA 1
ATOM 4441 C C . ALA A 1 570 ? 12.678 10.120 -32.145 1.00 80.69 570 ALA A C 1
ATOM 4443 O O . ALA A 1 570 ? 12.260 9.423 -33.068 1.00 80.69 570 ALA A O 1
ATOM 4444 N N . ASP A 1 571 ? 13.766 9.833 -31.437 1.00 81.25 571 ASP A N 1
ATOM 4445 C CA . ASP A 1 571 ? 14.661 8.681 -31.575 1.00 81.25 571 ASP A CA 1
ATOM 4446 C C . ASP A 1 571 ? 13.959 7.333 -31.356 1.00 81.25 571 ASP A C 1
ATOM 4448 O O . ASP A 1 571 ? 14.401 6.316 -31.886 1.00 81.25 571 ASP A O 1
ATOM 4452 N N . TYR A 1 572 ? 12.801 7.291 -30.683 1.00 85.81 572 TYR A N 1
ATOM 4453 C CA . TYR A 1 572 ? 12.027 6.045 -30.566 1.00 85.81 572 TYR A CA 1
ATOM 4454 C C . TYR A 1 572 ? 11.564 5.538 -31.933 1.00 85.81 572 TYR A C 1
ATOM 4456 O O . TYR A 1 572 ? 11.425 4.332 -32.137 1.00 85.81 572 TYR A O 1
ATOM 4464 N N . ARG A 1 573 ? 11.336 6.446 -32.890 1.00 83.00 573 ARG A N 1
ATOM 4465 C CA . ARG A 1 573 ? 10.997 6.066 -34.266 1.00 83.00 573 ARG A CA 1
ATOM 4466 C C . ARG A 1 573 ? 12.186 5.452 -34.991 1.00 83.00 573 ARG A C 1
ATOM 4468 O O . ARG A 1 573 ? 11.976 4.537 -35.780 1.00 83.00 573 ARG A O 1
ATOM 4475 N N . ASP A 1 574 ? 13.395 5.912 -34.692 1.00 81.06 574 ASP A N 1
ATOM 4476 C CA . ASP A 1 574 ? 14.622 5.357 -35.259 1.00 81.06 574 ASP A CA 1
ATOM 4477 C C . ASP A 1 574 ? 14.871 3.955 -34.689 1.00 81.06 574 ASP A C 1
ATOM 4479 O O . ASP A 1 574 ? 15.058 3.008 -35.447 1.00 81.06 574 ASP A O 1
ATOM 4483 N N . ILE A 1 575 ? 14.719 3.773 -33.371 1.00 76.50 575 ILE A N 1
ATOM 4484 C CA . ILE A 1 575 ? 14.783 2.452 -32.718 1.00 76.50 575 ILE A CA 1
ATOM 4485 C C . ILE A 1 575 ? 13.732 1.497 -33.300 1.00 76.50 575 ILE A C 1
ATOM 4487 O O . ILE A 1 575 ? 14.020 0.330 -33.566 1.00 76.50 575 ILE A O 1
ATOM 4491 N N . LYS A 1 576 ? 12.508 1.983 -33.532 1.00 84.25 576 LYS A N 1
ATOM 4492 C CA . LYS A 1 576 ? 11.445 1.199 -34.170 1.00 84.25 576 LYS A CA 1
ATOM 4493 C C . LYS A 1 576 ? 11.797 0.819 -35.611 1.00 84.25 576 LYS A C 1
ATOM 4495 O O . LYS A 1 576 ? 11.539 -0.314 -36.003 1.00 84.25 576 LYS A O 1
ATOM 4500 N N . ALA A 1 577 ? 12.410 1.717 -36.379 1.00 80.38 577 ALA A N 1
ATOM 4501 C CA . ALA A 1 577 ? 12.872 1.412 -37.730 1.00 80.38 577 ALA A CA 1
ATOM 4502 C C . ALA A 1 577 ? 13.980 0.342 -37.732 1.00 80.38 577 ALA A C 1
ATOM 4504 O O . ALA A 1 577 ? 13.915 -0.574 -38.547 1.00 80.38 577 ALA A O 1
ATOM 4505 N N . LEU A 1 578 ? 14.930 0.408 -36.788 1.00 77.12 578 LEU A N 1
ATOM 4506 C CA . LEU A 1 578 ? 15.971 -0.615 -36.590 1.00 77.12 578 LEU A CA 1
ATOM 4507 C C . LEU A 1 578 ? 15.389 -1.973 -36.168 1.00 77.12 578 LEU A C 1
ATOM 4509 O O . LEU A 1 578 ? 15.900 -3.028 -36.540 1.00 77.12 578 LEU A O 1
ATOM 4513 N N . TRP A 1 579 ? 14.318 -1.957 -35.374 1.00 84.44 579 TRP A N 1
ATOM 4514 C CA . TRP A 1 579 ? 13.569 -3.162 -35.021 1.00 84.44 579 TRP A CA 1
ATOM 4515 C C . TRP A 1 579 ? 12.859 -3.760 -36.239 1.00 84.44 579 TRP A C 1
ATOM 4517 O O . TRP A 1 579 ? 12.958 -4.960 -36.479 1.00 84.44 579 TRP A O 1
ATOM 4527 N N . ASP A 1 580 ? 12.196 -2.928 -37.045 1.00 86.75 580 ASP A N 1
ATOM 4528 C CA . ASP A 1 580 ? 11.475 -3.368 -38.244 1.00 86.75 580 ASP A CA 1
ATOM 4529 C C . ASP A 1 580 ? 12.400 -3.864 -39.364 1.00 86.75 580 ASP A C 1
ATOM 4531 O O . ASP A 1 580 ? 12.011 -4.746 -40.132 1.00 86.75 580 ASP A O 1
ATOM 4535 N N . SER A 1 581 ? 13.619 -3.324 -39.464 1.00 83.69 581 SER A N 1
ATOM 4536 C CA . SER A 1 581 ? 14.634 -3.783 -40.419 1.00 83.69 581 SER A CA 1
ATOM 4537 C C . SER A 1 581 ? 15.331 -5.078 -39.986 1.00 83.69 581 SER A C 1
ATOM 4539 O O . SER A 1 581 ? 15.961 -5.734 -40.816 1.00 83.69 581 SER A O 1
ATOM 4541 N N . GLY A 1 582 ? 15.217 -5.461 -38.709 1.00 73.56 582 GLY A N 1
ATOM 4542 C CA . GLY A 1 582 ? 15.956 -6.575 -38.112 1.00 73.56 582 GLY A CA 1
ATOM 4543 C C . GLY A 1 582 ? 17.413 -6.246 -37.766 1.00 73.56 582 GLY A C 1
ATOM 4544 O O . GLY A 1 582 ? 18.113 -7.106 -37.233 1.00 73.56 582 GLY A O 1
ATOM 4545 N N . GLU A 1 583 ? 17.873 -5.014 -38.009 1.00 66.38 583 GLU A N 1
ATOM 4546 C CA . GLU A 1 583 ? 19.226 -4.563 -37.653 1.00 66.38 583 GLU A CA 1
ATOM 4547 C C . GLU A 1 583 ? 19.436 -4.587 -36.135 1.00 66.38 583 GLU A C 1
ATOM 4549 O O . GLU A 1 583 ? 20.478 -5.036 -35.665 1.00 66.38 583 GLU A O 1
ATOM 4554 N N . LEU A 1 584 ? 18.421 -4.201 -35.347 1.00 63.03 584 LEU A N 1
ATOM 4555 C CA . LEU A 1 584 ? 18.490 -4.268 -33.881 1.00 63.03 584 LEU A CA 1
ATOM 4556 C C . LEU A 1 584 ? 18.691 -5.705 -33.376 1.00 63.03 584 LEU A C 1
ATOM 4558 O O . LEU A 1 584 ? 19.331 -5.915 -32.349 1.00 63.03 584 LEU A O 1
ATOM 4562 N N . GLU A 1 585 ? 18.148 -6.698 -34.086 1.00 59.34 585 GLU A N 1
ATOM 4563 C CA . GLU A 1 585 ? 18.353 -8.102 -33.735 1.00 59.34 585 GLU A CA 1
ATOM 4564 C C . GLU A 1 585 ? 19.795 -8.526 -34.013 1.00 59.34 585 GLU A C 1
ATOM 4566 O O . GLU A 1 585 ? 20.402 -9.158 -33.153 1.00 59.34 585 GLU A O 1
ATOM 4571 N N . GLN A 1 586 ? 20.354 -8.115 -35.157 1.00 54.09 586 GLN A N 1
ATOM 4572 C CA . GLN A 1 586 ? 21.740 -8.398 -35.546 1.00 54.09 586 GLN A CA 1
ATOM 4573 C C . GLN A 1 586 ? 22.741 -7.821 -34.540 1.00 54.09 586 GLN A C 1
ATOM 4575 O O . GLN A 1 586 ? 23.610 -8.553 -34.078 1.00 54.09 586 GLN A O 1
ATOM 4580 N N . TYR A 1 587 ? 22.543 -6.573 -34.095 1.00 50.38 587 TYR A N 1
ATOM 4581 C CA . TYR A 1 587 ? 23.378 -5.932 -33.068 1.00 50.38 587 TYR A CA 1
ATOM 4582 C C . TYR A 1 587 ? 23.436 -6.689 -31.731 1.00 50.38 587 TYR A C 1
ATOM 4584 O O . TYR A 1 587 ? 24.388 -6.508 -30.975 1.00 50.38 587 TYR A O 1
ATOM 4592 N N . VAL A 1 588 ? 22.409 -7.481 -31.404 1.00 45.81 588 VAL A N 1
ATOM 4593 C CA . VAL A 1 588 ? 22.309 -8.217 -30.132 1.00 45.81 588 VAL A CA 1
ATOM 4594 C C . VAL A 1 588 ? 22.713 -9.687 -30.284 1.00 45.81 588 VAL A C 1
ATOM 4596 O O . VAL A 1 588 ? 23.183 -10.283 -29.318 1.00 45.81 588 VAL A O 1
ATOM 4599 N N . THR A 1 589 ? 22.511 -10.287 -31.463 1.00 43.72 589 THR A N 1
ATOM 4600 C CA . THR A 1 589 ? 22.875 -11.688 -31.743 1.00 43.72 589 THR A CA 1
ATOM 4601 C C . THR A 1 589 ? 24.300 -11.874 -32.227 1.00 43.72 589 THR A C 1
ATOM 4603 O O . THR A 1 589 ? 24.824 -12.982 -32.113 1.00 43.72 589 THR A O 1
ATOM 4606 N N . ASP A 1 590 ? 24.922 -10.829 -32.769 1.00 37.12 590 ASP A N 1
ATOM 4607 C CA . ASP A 1 590 ? 26.363 -10.829 -32.929 1.00 37.12 590 ASP A CA 1
ATOM 4608 C C . ASP A 1 590 ? 26.946 -10.836 -31.508 1.00 37.12 590 ASP A C 1
ATOM 4610 O O . ASP A 1 590 ? 26.931 -9.824 -30.803 1.00 37.12 590 ASP A O 1
ATOM 4614 N N . GLU A 1 591 ? 27.457 -11.997 -31.058 1.00 31.58 591 GLU A N 1
ATOM 4615 C CA . GLU A 1 591 ? 28.552 -11.991 -30.081 1.00 31.58 591 GLU A CA 1
ATOM 4616 C C . GLU A 1 591 ? 29.494 -10.872 -30.525 1.00 31.58 591 GLU A C 1
ATOM 4618 O O . GLU A 1 591 ? 29.715 -10.773 -31.740 1.00 31.58 591 GLU A O 1
ATOM 4623 N N . PRO A 1 592 ? 30.030 -10.023 -29.621 1.00 33.50 592 PRO A N 1
ATOM 4624 C CA . PRO A 1 592 ? 31.068 -9.109 -30.044 1.00 33.50 592 PRO A CA 1
ATOM 4625 C C . PRO A 1 592 ? 32.077 -10.009 -30.725 1.00 33.50 592 PRO A C 1
ATOM 4627 O O . PRO A 1 592 ? 32.667 -10.879 -30.074 1.00 33.50 592 PRO A O 1
ATOM 4630 N N . THR A 1 593 ? 32.196 -9.874 -32.051 1.00 29.30 593 THR A N 1
ATOM 4631 C CA . THR A 1 593 ? 33.304 -10.459 -32.774 1.00 29.30 593 THR A CA 1
ATOM 4632 C C . THR A 1 593 ? 34.470 -10.135 -31.879 1.00 29.30 593 THR A C 1
ATOM 4634 O O . THR A 1 593 ? 34.627 -8.979 -31.467 1.00 29.30 593 THR A O 1
ATOM 4637 N N . THR A 1 594 ? 35.222 -11.160 -31.494 1.00 31.73 594 THR A N 1
ATOM 4638 C CA . THR A 1 594 ? 36.615 -10.945 -31.167 1.00 31.73 594 THR A CA 1
ATOM 4639 C C . THR A 1 594 ? 37.112 -10.174 -32.376 1.00 31.73 594 THR A C 1
ATOM 4641 O O . THR A 1 594 ? 37.341 -10.742 -33.442 1.00 31.73 594 THR A O 1
ATOM 4644 N N . ILE A 1 595 ? 37.099 -8.843 -32.270 1.00 32.50 595 ILE A N 1
ATOM 4645 C CA . ILE A 1 595 ? 37.832 -7.986 -33.160 1.00 32.50 595 ILE A CA 1
ATOM 4646 C C . ILE A 1 595 ? 39.221 -8.412 -32.754 1.00 32.50 595 ILE A C 1
ATOM 4648 O O . ILE A 1 595 ? 39.724 -8.007 -31.705 1.00 32.50 595 ILE A O 1
ATOM 4652 N N . GLU A 1 596 ? 39.753 -9.383 -33.504 1.00 29.72 596 GLU A N 1
ATOM 4653 C CA . GLU A 1 596 ? 41.168 -9.676 -33.508 1.00 29.72 596 GLU A CA 1
ATOM 4654 C C . GLU A 1 596 ? 41.839 -8.324 -33.416 1.00 29.72 596 GLU A C 1
ATOM 4656 O O . GLU A 1 596 ? 41.495 -7.426 -34.185 1.00 29.72 596 GLU A O 1
ATOM 4661 N N . SER A 1 597 ? 42.698 -8.173 -32.414 1.00 37.41 597 SER A N 1
ATOM 4662 C CA . SER A 1 597 ? 43.474 -6.977 -32.158 1.00 37.41 597 SER A CA 1
ATOM 4663 C C . SER A 1 597 ? 44.193 -6.550 -33.440 1.00 37.41 597 SER A C 1
ATOM 4665 O O . SER A 1 597 ? 45.351 -6.895 -33.672 1.00 37.41 597 SER A O 1
ATOM 4667 N N . THR A 1 598 ? 43.510 -5.813 -34.305 1.00 36.44 598 THR A N 1
ATOM 4668 C CA . THR A 1 598 ? 44.132 -4.999 -35.322 1.00 36.44 598 THR A CA 1
ATOM 4669 C C . THR A 1 598 ? 44.678 -3.837 -34.534 1.00 36.44 598 THR A C 1
ATOM 4671 O O . THR A 1 598 ? 43.901 -3.089 -33.942 1.00 36.44 598 THR A O 1
ATOM 4674 N N . GLU A 1 599 ? 46.004 -3.758 -34.443 1.00 49.47 599 GLU A N 1
ATOM 4675 C CA . GLU A 1 599 ? 46.750 -2.603 -33.947 1.00 49.47 599 GLU A CA 1
ATOM 4676 C C . GLU A 1 599 ? 46.090 -1.319 -34.483 1.00 49.47 599 GLU A C 1
ATOM 4678 O O . GLU A 1 599 ? 46.264 -0.950 -35.641 1.00 49.47 599 GLU A O 1
ATOM 4683 N N . GLY A 1 600 ? 45.209 -0.725 -33.675 1.00 53.88 600 GLY A N 1
ATOM 4684 C CA . GLY A 1 600 ? 44.209 0.221 -34.160 1.00 53.88 600 GLY A CA 1
ATOM 4685 C C . GLY A 1 600 ? 44.769 1.630 -34.250 1.00 53.88 600 GLY A C 1
ATOM 4686 O O . GLY A 1 600 ? 45.500 2.069 -33.361 1.00 53.88 600 GLY A O 1
ATOM 4687 N N . GLU A 1 601 ? 44.408 2.347 -35.311 1.00 74.56 601 GLU A N 1
ATOM 4688 C CA . GLU A 1 601 ? 44.688 3.774 -35.456 1.00 74.56 601 GLU A CA 1
ATOM 4689 C C . GLU A 1 601 ? 44.172 4.552 -34.232 1.00 74.56 601 GLU A C 1
ATOM 4691 O O . GLU A 1 601 ? 43.051 4.331 -33.760 1.00 74.56 601 GLU A O 1
ATOM 4696 N N . TRP A 1 602 ? 45.004 5.458 -33.712 1.00 87.06 602 TRP A N 1
ATOM 4697 C CA . TRP A 1 602 ? 44.667 6.359 -32.609 1.00 87.06 602 TRP A CA 1
ATOM 4698 C C . TRP A 1 602 ? 44.176 7.688 -33.172 1.00 87.06 602 TRP A C 1
ATOM 4700 O O . TRP A 1 602 ? 44.783 8.235 -34.092 1.00 87.06 602 TRP A O 1
ATOM 4710 N N . THR A 1 603 ? 43.110 8.225 -32.591 1.00 84.31 603 THR A N 1
ATOM 4711 C CA . THR A 1 603 ? 42.621 9.572 -32.894 1.00 84.31 603 THR A CA 1
ATOM 4712 C C . THR A 1 603 ? 42.913 10.514 -31.732 1.00 84.31 603 THR A C 1
ATOM 4714 O O . THR A 1 603 ? 43.033 10.081 -30.585 1.00 84.31 603 THR A O 1
ATOM 4717 N N . GLU A 1 604 ? 43.046 11.805 -32.024 1.00 88.50 604 GLU A N 1
ATOM 4718 C CA . GLU A 1 604 ? 43.287 12.854 -31.033 1.00 88.50 604 GLU A CA 1
ATOM 4719 C C . GLU A 1 604 ? 42.014 13.677 -30.818 1.00 88.50 604 GLU A C 1
ATOM 4721 O O . GLU A 1 604 ? 41.334 14.061 -31.771 1.00 88.50 604 GLU A O 1
ATOM 4726 N N . TYR A 1 605 ? 41.694 13.952 -29.557 1.00 87.06 605 TYR A N 1
ATOM 4727 C CA . TYR A 1 605 ? 40.659 14.895 -29.157 1.00 87.06 605 TYR A CA 1
ATOM 4728 C C . TYR A 1 605 ? 41.303 16.083 -28.469 1.00 87.06 605 TYR A C 1
ATOM 4730 O O . TYR A 1 605 ? 42.102 15.906 -27.549 1.00 87.06 605 TYR A O 1
ATOM 4738 N N . THR A 1 606 ? 40.909 17.283 -28.890 1.00 85.75 606 THR A N 1
ATOM 4739 C CA . THR A 1 606 ? 41.441 18.543 -28.374 1.00 85.75 606 THR A CA 1
ATOM 4740 C C . THR A 1 606 ? 40.304 19.514 -28.109 1.00 85.75 606 THR A C 1
ATOM 4742 O O . THR A 1 606 ? 39.471 19.773 -28.977 1.00 85.75 606 THR A O 1
ATOM 4745 N N . ARG A 1 607 ? 40.314 20.117 -26.924 1.00 82.38 607 ARG A N 1
ATOM 4746 C CA . ARG A 1 607 ? 39.360 21.126 -26.479 1.00 82.38 607 ARG A CA 1
ATOM 4747 C C . ARG A 1 607 ? 40.105 22.381 -26.040 1.00 82.38 607 ARG A C 1
ATOM 4749 O O . ARG A 1 607 ? 40.960 22.332 -25.163 1.00 82.38 607 ARG A O 1
ATOM 4756 N N . LYS A 1 608 ? 39.766 23.519 -26.653 1.00 78.12 608 LYS A N 1
ATOM 4757 C CA . LYS A 1 608 ? 40.483 24.793 -26.454 1.00 78.12 608 LYS A CA 1
ATOM 4758 C C . LYS A 1 608 ? 40.271 25.423 -25.078 1.00 78.12 608 LYS A C 1
ATOM 4760 O O . LYS A 1 608 ? 41.182 26.051 -24.569 1.00 78.12 608 LYS A O 1
ATOM 4765 N N . GLU A 1 609 ? 39.098 25.235 -24.482 1.00 76.88 609 GLU A N 1
ATOM 4766 C CA . GLU A 1 609 ? 38.759 25.705 -23.135 1.00 76.88 609 GLU A CA 1
ATOM 4767 C C . GLU A 1 609 ? 38.210 24.491 -22.370 1.00 76.88 609 GLU A C 1
ATOM 4769 O O . GLU A 1 609 ? 37.173 23.948 -22.781 1.00 76.88 609 GLU A O 1
ATOM 4774 N N . PRO A 1 610 ? 38.928 23.967 -21.356 1.00 71.81 610 PRO A N 1
ATOM 4775 C CA . PRO A 1 610 ? 40.025 24.576 -20.578 1.00 71.81 610 PRO A CA 1
ATOM 4776 C C . PRO A 1 610 ? 41.467 24.325 -21.085 1.00 71.81 610 PRO A C 1
ATOM 4778 O O . PRO A 1 610 ? 42.403 24.463 -20.312 1.00 71.81 610 PRO A O 1
ATOM 4781 N N . GLY A 1 611 ? 41.678 23.922 -22.343 1.00 80.44 611 GLY A N 1
ATOM 4782 C CA . GLY A 1 611 ? 43.019 23.576 -22.843 1.00 80.44 611 GLY A CA 1
ATOM 4783 C C . GLY A 1 611 ? 43.373 22.123 -22.528 1.00 80.44 611 GLY A C 1
ATOM 4784 O O . GLY A 1 611 ? 44.252 21.822 -21.730 1.00 80.44 611 GLY A O 1
ATOM 4785 N N . PHE A 1 612 ? 42.645 21.193 -23.137 1.00 86.62 612 PHE A N 1
ATOM 4786 C CA . PHE A 1 612 ? 42.752 19.761 -22.875 1.00 86.62 612 PHE A CA 1
ATOM 4787 C C . PHE A 1 612 ? 42.947 18.990 -24.179 1.00 86.62 612 PHE A C 1
ATOM 4789 O O . PHE A 1 612 ? 42.219 19.233 -25.141 1.00 86.62 612 PHE A O 1
ATOM 4796 N N . SER A 1 613 ? 43.860 18.019 -24.207 1.00 88.25 613 SER A N 1
ATOM 4797 C CA . SER A 1 613 ? 43.897 17.015 -25.270 1.00 88.25 613 SER A CA 1
ATOM 4798 C C . SER A 1 613 ? 44.191 15.611 -24.755 1.00 88.25 613 SER A C 1
ATOM 4800 O O . SER A 1 613 ? 44.797 15.425 -23.700 1.00 88.25 613 SER A O 1
ATOM 4802 N N . CYS A 1 614 ? 43.733 14.603 -25.492 1.00 89.44 614 CYS A N 1
ATOM 4803 C CA . CYS A 1 614 ? 44.085 13.204 -25.266 1.00 89.44 614 CYS A CA 1
ATOM 4804 C C . CYS A 1 614 ? 43.970 12.413 -26.570 1.00 89.44 614 CYS A C 1
ATOM 4806 O O . CYS A 1 614 ? 43.282 12.828 -27.503 1.00 89.44 614 CYS A O 1
ATOM 4808 N N . SER A 1 615 ? 44.628 11.262 -26.630 1.00 89.44 615 SER A N 1
ATOM 4809 C CA . SER A 1 615 ? 44.506 10.315 -27.732 1.00 89.44 615 SER A CA 1
ATOM 4810 C C . SER A 1 615 ? 43.791 9.055 -27.258 1.00 89.44 615 SER A C 1
ATOM 4812 O O . SER A 1 615 ? 43.984 8.617 -26.125 1.00 89.44 615 SER A O 1
ATOM 4814 N N . TYR A 1 616 ? 42.982 8.451 -28.125 1.00 89.81 616 TYR A N 1
ATOM 4815 C CA . TYR A 1 616 ? 42.314 7.180 -27.843 1.00 89.81 616 TYR A CA 1
ATOM 4816 C C . TYR A 1 616 ? 42.184 6.315 -29.104 1.00 89.81 616 TYR A C 1
ATOM 4818 O O . TYR A 1 616 ? 42.215 6.848 -30.218 1.00 89.81 616 TYR A O 1
ATOM 4826 N N . PRO A 1 617 ? 42.059 4.982 -28.967 1.00 87.62 617 PRO A N 1
ATOM 4827 C CA . PRO A 1 617 ? 41.896 4.107 -30.119 1.00 87.62 617 PRO A CA 1
ATOM 4828 C C . PRO A 1 617 ? 40.557 4.355 -30.820 1.00 87.62 617 PRO A C 1
ATOM 4830 O O . PRO A 1 617 ? 39.527 4.507 -30.170 1.00 87.62 617 PRO A O 1
ATOM 4833 N N . THR A 1 618 ? 40.554 4.339 -32.151 1.00 82.44 618 THR A N 1
ATOM 4834 C CA . THR A 1 618 ? 39.372 4.619 -32.996 1.00 82.44 618 THR A CA 1
ATOM 4835 C C . THR A 1 618 ? 38.176 3.688 -32.771 1.00 82.44 618 THR A C 1
ATOM 4837 O O . THR A 1 618 ? 37.053 4.046 -33.112 1.00 82.44 618 THR A O 1
ATOM 4840 N N . TYR A 1 619 ? 38.387 2.517 -32.167 1.00 77.06 619 TYR A N 1
ATOM 4841 C CA . TYR A 1 619 ? 37.323 1.580 -31.797 1.00 77.06 619 TYR A CA 1
ATOM 4842 C C . TYR A 1 619 ? 36.683 1.869 -30.424 1.00 77.06 619 TYR A C 1
ATOM 4844 O O . TYR A 1 619 ? 35.792 1.138 -29.999 1.00 77.06 619 TYR A O 1
ATOM 4852 N N . TRP A 1 620 ? 37.105 2.925 -29.720 1.00 79.81 620 TRP A N 1
ATOM 4853 C CA . TRP A 1 620 ? 36.392 3.458 -28.556 1.00 79.81 620 TRP A CA 1
ATOM 4854 C C . TRP A 1 620 ? 35.422 4.559 -28.992 1.00 79.81 620 TRP A C 1
ATOM 4856 O O . TRP A 1 620 ? 35.801 5.501 -29.687 1.00 79.81 620 TRP A O 1
ATOM 4866 N N . HIS A 1 621 ? 34.168 4.472 -28.549 1.00 75.38 621 HIS A N 1
ATOM 4867 C CA . HIS A 1 621 ? 33.148 5.467 -28.859 1.00 75.38 621 HIS A CA 1
ATOM 4868 C C . HIS A 1 621 ? 33.301 6.697 -27.960 1.00 75.38 621 HIS A C 1
ATOM 4870 O O . HIS A 1 621 ? 33.217 6.587 -26.736 1.00 75.38 621 HIS A O 1
ATOM 4876 N N . ALA A 1 622 ? 33.473 7.873 -28.560 1.00 79.06 622 ALA A N 1
ATOM 4877 C CA . ALA A 1 622 ? 33.612 9.137 -27.849 1.00 79.06 622 ALA A CA 1
ATOM 4878 C C . ALA A 1 622 ? 32.286 9.897 -27.733 1.00 79.06 622 ALA A C 1
ATOM 4880 O O . ALA A 1 622 ? 31.565 10.082 -28.709 1.00 79.06 622 ALA A O 1
ATOM 4881 N N . GLN A 1 623 ? 31.994 10.384 -26.530 1.00 72.81 623 GLN A N 1
ATOM 4882 C CA . GLN A 1 623 ? 30.881 11.274 -26.232 1.00 72.81 623 GLN A CA 1
ATOM 4883 C C . GLN A 1 623 ? 31.403 12.535 -25.539 1.00 72.81 623 GLN A C 1
ATOM 4885 O O . GLN A 1 623 ? 31.907 12.497 -24.413 1.00 72.81 623 GLN A O 1
ATOM 4890 N N . GLU A 1 624 ? 31.268 13.666 -26.217 1.00 77.31 624 GLU A N 1
ATOM 4891 C CA . GLU A 1 624 ? 31.663 14.977 -25.705 1.00 77.31 624 GLU A CA 1
ATOM 4892 C C . GLU A 1 624 ? 30.603 15.513 -24.732 1.00 77.31 624 GLU A C 1
ATOM 4894 O O . GLU A 1 624 ? 29.402 15.311 -24.933 1.00 77.31 624 GLU A O 1
ATOM 4899 N N . GLY A 1 625 ? 31.032 16.175 -23.654 1.00 62.94 625 GLY A N 1
ATOM 4900 C CA . GLY A 1 625 ? 30.105 16.868 -22.755 1.00 62.94 625 GLY A CA 1
ATOM 4901 C C . GLY A 1 625 ? 29.789 18.294 -23.211 1.00 62.94 625 GLY A C 1
ATOM 4902 O O . GLY A 1 625 ? 30.398 18.811 -24.147 1.00 62.94 625 GLY A O 1
ATOM 4903 N N . GLU A 1 626 ? 28.820 18.930 -22.547 1.00 59.88 626 GLU A N 1
ATOM 4904 C CA . GLU A 1 626 ? 28.241 20.216 -22.958 1.00 59.88 626 GLU A CA 1
ATOM 4905 C C . GLU A 1 626 ? 29.285 21.335 -23.180 1.00 59.88 626 GLU A C 1
ATOM 4907 O O . GLU A 1 626 ? 30.372 21.368 -22.598 1.00 59.88 626 GLU A O 1
ATOM 4912 N N . ASN A 1 627 ? 28.948 22.296 -24.047 1.00 55.72 627 ASN A N 1
ATOM 4913 C CA . ASN A 1 627 ? 29.848 23.376 -24.484 1.00 55.72 627 ASN A CA 1
ATOM 4914 C C . ASN A 1 627 ? 30.157 24.440 -23.411 1.00 55.72 627 ASN A C 1
ATOM 4916 O O . ASN A 1 627 ? 30.819 25.427 -23.713 1.00 55.72 627 ASN A O 1
ATOM 4920 N N . ASN 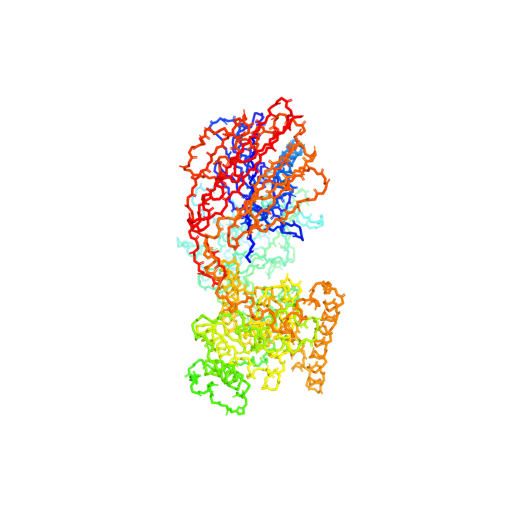A 1 628 ? 29.692 24.271 -22.173 1.00 58.03 628 ASN A N 1
ATOM 4921 C CA . ASN A 1 628 ? 29.905 25.221 -21.076 1.00 58.03 628 ASN A CA 1
ATOM 4922 C C . ASN A 1 628 ? 31.333 25.193 -20.494 1.00 58.03 628 ASN A C 1
ATOM 4924 O O . ASN A 1 628 ? 31.682 26.094 -19.742 1.00 58.03 628 ASN A O 1
ATOM 4928 N N . GLY A 1 629 ? 32.155 24.199 -20.848 1.00 56.06 629 GLY A N 1
ATOM 4929 C CA . GLY A 1 629 ? 33.565 24.138 -20.443 1.00 56.06 629 GLY A CA 1
ATOM 4930 C C . GLY A 1 629 ? 33.802 23.599 -19.032 1.00 56.06 629 GLY A C 1
ATOM 4931 O O . GLY A 1 629 ? 34.957 23.456 -18.656 1.00 56.06 629 GLY A O 1
ATOM 4932 N N . GLU A 1 630 ? 32.747 23.240 -18.294 1.00 56.59 630 GLU A N 1
ATOM 4933 C CA . GLU A 1 630 ? 32.788 22.665 -16.943 1.00 56.59 630 GLU A CA 1
ATOM 4934 C C . GLU A 1 630 ? 31.936 21.389 -16.869 1.00 56.59 630 GLU A C 1
ATOM 4936 O O . GLU A 1 630 ? 30.882 21.280 -17.495 1.00 56.59 630 GLU A O 1
ATOM 4941 N N . GLY A 1 631 ? 32.379 20.411 -16.083 1.00 65.25 631 GLY A N 1
ATOM 4942 C CA . GLY A 1 631 ? 31.764 19.091 -15.981 1.00 65.25 631 GLY A CA 1
ATOM 4943 C C . GLY A 1 631 ? 32.495 18.049 -16.826 1.00 65.25 631 GLY A C 1
ATOM 4944 O O . GLY A 1 631 ? 33.720 17.958 -16.794 1.00 65.25 631 GLY A O 1
ATOM 4945 N N . GLN A 1 632 ? 31.747 17.215 -17.547 1.00 75.44 632 GLN A N 1
ATOM 4946 C CA . GLN A 1 632 ? 32.314 16.155 -18.383 1.00 75.44 632 GLN A CA 1
ATOM 4947 C C . GLN A 1 632 ? 32.946 16.757 -19.645 1.00 75.44 632 GLN A C 1
ATOM 4949 O O . GLN A 1 632 ? 32.270 17.413 -20.430 1.00 75.44 632 GLN A O 1
ATOM 4954 N N . LEU A 1 633 ? 34.235 16.511 -19.870 1.00 74.38 633 LEU A N 1
ATOM 4955 C CA . LEU A 1 633 ? 34.926 16.922 -21.093 1.00 74.38 633 LEU A CA 1
ATOM 4956 C C . LEU A 1 633 ? 34.796 15.870 -22.192 1.00 74.38 633 LEU A C 1
ATOM 4958 O O . LEU A 1 633 ? 34.543 16.221 -23.345 1.00 74.38 633 LEU A O 1
ATOM 4962 N N . LEU A 1 634 ? 34.996 14.600 -21.834 1.00 78.62 634 LEU A N 1
ATOM 4963 C CA . LEU A 1 634 ? 34.987 13.470 -22.756 1.00 78.62 634 LEU A CA 1
ATOM 4964 C C . LEU A 1 634 ? 34.655 12.178 -22.003 1.00 78.62 634 LEU A C 1
ATOM 4966 O O . LEU A 1 634 ? 35.260 11.884 -20.972 1.00 78.62 634 LEU A O 1
ATOM 4970 N N . LEU A 1 635 ? 33.729 11.391 -22.543 1.00 76.50 635 LEU A N 1
ATOM 4971 C CA . LEU A 1 635 ? 33.458 10.021 -22.121 1.00 76.50 635 LEU A CA 1
ATOM 4972 C C . LEU A 1 635 ? 33.776 9.074 -23.272 1.00 76.50 635 LEU A C 1
ATOM 4974 O O . LEU A 1 635 ? 33.190 9.179 -24.344 1.00 76.50 635 LEU A O 1
ATOM 4978 N N . LEU A 1 636 ? 34.686 8.139 -23.035 1.00 72.81 636 LEU A N 1
ATOM 4979 C CA . LEU A 1 636 ? 35.010 7.063 -23.961 1.00 72.81 636 LEU A CA 1
ATOM 4980 C C . LEU A 1 636 ? 34.346 5.777 -23.480 1.00 72.81 636 LEU A C 1
ATOM 4982 O O . LEU A 1 636 ? 34.463 5.432 -22.302 1.00 72.81 636 LEU A O 1
ATOM 4986 N N . VAL A 1 637 ? 33.676 5.068 -24.385 1.00 65.69 637 VAL A N 1
ATOM 4987 C CA . VAL A 1 637 ? 32.948 3.828 -24.096 1.00 65.69 637 VAL A CA 1
ATOM 4988 C C . VAL A 1 637 ? 33.375 2.734 -25.069 1.00 65.69 637 VAL A C 1
ATOM 4990 O O . VAL A 1 637 ? 33.406 2.944 -26.279 1.00 65.69 637 VAL A O 1
ATOM 4993 N N . ASN A 1 638 ? 33.681 1.553 -24.540 1.00 73.38 638 ASN A N 1
ATOM 4994 C CA . ASN A 1 638 ? 33.924 0.346 -25.324 1.00 73.38 638 ASN A CA 1
ATOM 4995 C C . ASN A 1 638 ? 33.312 -0.860 -24.593 1.00 73.38 638 ASN A C 1
ATOM 4997 O O . ASN A 1 638 ? 33.858 -1.349 -23.598 1.00 73.38 638 ASN A O 1
ATOM 5001 N N . GLY A 1 639 ? 32.130 -1.296 -25.036 1.00 69.38 639 GLY A N 1
ATOM 5002 C CA . GLY A 1 639 ? 31.325 -2.293 -24.327 1.00 69.38 639 GLY A CA 1
ATOM 5003 C C . GLY A 1 639 ? 30.962 -1.823 -22.911 1.00 69.38 639 GLY A C 1
ATOM 5004 O O . GLY A 1 639 ? 30.398 -0.746 -22.735 1.00 69.38 639 GLY A O 1
ATOM 5005 N N . TYR A 1 640 ? 31.322 -2.613 -21.893 1.00 61.50 640 TYR A N 1
ATOM 5006 C CA . TYR A 1 640 ? 31.143 -2.262 -20.473 1.00 61.50 640 TYR A CA 1
ATOM 5007 C C . TYR A 1 640 ? 32.273 -1.394 -19.897 1.00 61.50 640 TYR A C 1
ATOM 5009 O O . TYR A 1 640 ? 32.270 -1.096 -18.704 1.00 61.50 640 TYR A O 1
ATOM 5017 N N . ASN A 1 641 ? 33.260 -1.016 -20.711 1.00 76.75 641 ASN A N 1
ATOM 5018 C CA . ASN A 1 641 ? 34.442 -0.283 -20.274 1.00 76.75 641 ASN A CA 1
ATOM 5019 C C . ASN A 1 641 ? 34.265 1.212 -20.535 1.00 76.75 641 ASN A C 1
ATOM 5021 O O . ASN A 1 641 ? 33.831 1.604 -21.619 1.00 76.75 641 ASN A O 1
ATOM 5025 N N . THR A 1 642 ? 34.626 2.050 -19.562 1.00 79.38 642 THR A N 1
ATOM 5026 C CA . THR A 1 642 ? 34.478 3.507 -19.683 1.00 79.38 642 THR A CA 1
ATOM 5027 C C . THR A 1 642 ? 35.702 4.267 -19.192 1.00 79.38 642 THR A C 1
ATOM 5029 O O . THR A 1 642 ? 36.261 3.918 -18.150 1.00 79.38 642 THR A O 1
ATOM 5032 N N . VAL A 1 643 ? 36.043 5.363 -19.870 1.00 80.50 643 VAL A N 1
ATOM 5033 C CA . VAL A 1 643 ? 36.988 6.389 -19.402 1.00 80.50 643 VAL A CA 1
ATOM 5034 C C . VAL A 1 643 ? 36.275 7.737 -19.432 1.00 80.50 643 VAL A C 1
ATOM 5036 O O . VAL A 1 643 ? 35.955 8.243 -20.502 1.00 80.50 643 VAL A O 1
ATOM 5039 N N . ASN A 1 644 ? 35.997 8.306 -18.261 1.00 82.50 644 ASN A N 1
ATOM 5040 C CA . ASN A 1 644 ? 35.359 9.612 -18.117 1.00 82.50 644 ASN A CA 1
ATOM 5041 C C . ASN A 1 644 ? 36.391 10.644 -17.663 1.00 82.50 644 ASN A C 1
ATOM 5043 O O . ASN A 1 644 ? 37.071 10.432 -16.659 1.00 82.50 644 ASN A O 1
ATOM 5047 N N . ILE A 1 645 ? 36.496 11.746 -18.395 1.00 82.69 645 ILE A N 1
ATOM 5048 C CA . ILE A 1 645 ? 37.397 12.854 -18.109 1.00 82.69 645 ILE A CA 1
ATOM 5049 C C . ILE A 1 645 ? 36.561 14.101 -17.842 1.00 82.69 645 ILE A C 1
ATOM 5051 O O . ILE A 1 645 ? 35.790 14.533 -18.701 1.00 82.69 645 ILE A O 1
ATOM 5055 N N . SER A 1 646 ? 36.768 14.704 -16.676 1.00 82.06 646 SER A N 1
ATOM 5056 C CA . SER A 1 646 ? 36.015 15.859 -16.195 1.00 82.06 646 SER A CA 1
ATOM 5057 C C . SER A 1 646 ? 36.930 16.995 -15.755 1.00 82.06 646 SER A C 1
ATOM 5059 O O . SER A 1 646 ? 38.042 16.763 -15.271 1.00 82.06 646 SER A O 1
ATOM 5061 N N . TYR A 1 647 ? 36.419 18.218 -15.873 1.00 83.19 647 TYR A N 1
ATOM 5062 C CA . TYR A 1 647 ? 37.060 19.448 -15.425 1.00 83.19 647 TYR A CA 1
ATOM 5063 C C . TYR A 1 647 ? 36.093 20.310 -14.618 1.00 83.19 647 TYR A C 1
ATOM 5065 O O . TYR A 1 647 ? 34.902 20.363 -14.918 1.00 83.19 647 TYR A O 1
ATOM 5073 N N . ALA A 1 648 ? 36.609 21.009 -13.616 1.00 78.75 648 ALA A N 1
ATOM 5074 C CA . ALA A 1 648 ? 35.867 22.020 -12.880 1.00 78.75 648 ALA A CA 1
ATOM 5075 C C . ALA A 1 648 ? 36.776 23.194 -12.512 1.00 78.75 648 ALA A C 1
ATOM 5077 O O . ALA A 1 648 ? 37.961 23.000 -12.226 1.00 78.75 648 ALA A O 1
ATOM 5078 N N . LYS A 1 649 ? 36.196 24.393 -12.465 1.00 81.94 649 LYS A N 1
ATOM 5079 C CA . LYS A 1 649 ? 36.820 25.591 -11.913 1.00 81.94 649 LYS A CA 1
ATOM 5080 C C . LYS A 1 649 ? 36.110 25.967 -10.616 1.00 81.94 649 LYS A C 1
ATOM 5082 O O . LYS A 1 649 ? 34.886 25.958 -10.559 1.00 81.94 649 LYS A O 1
ATOM 5087 N N . PHE A 1 650 ? 36.871 26.253 -9.568 1.00 79.25 650 PHE A N 1
ATOM 5088 C CA . PHE A 1 650 ? 36.341 26.477 -8.223 1.00 79.25 650 PHE A CA 1
ATOM 5089 C C . PHE A 1 650 ? 36.281 27.963 -7.885 1.00 79.25 650 PHE A C 1
ATOM 5091 O O . PHE A 1 650 ? 37.143 28.746 -8.289 1.00 79.25 650 PHE A O 1
ATOM 5098 N N . GLU A 1 651 ? 35.286 28.354 -7.087 1.00 78.88 651 GLU A N 1
ATOM 5099 C CA . GLU A 1 651 ? 35.132 29.747 -6.655 1.00 78.88 651 GLU A CA 1
ATOM 5100 C C . GLU A 1 651 ? 36.092 30.104 -5.507 1.00 78.88 651 GLU A C 1
ATOM 5102 O O . GLU A 1 651 ? 36.350 31.281 -5.242 1.00 78.88 651 GLU A O 1
ATOM 5107 N N . SER A 1 652 ? 36.624 29.099 -4.799 1.00 83.62 652 SER A N 1
ATOM 5108 C CA . SER A 1 652 ? 37.532 29.297 -3.667 1.00 83.62 652 SER A CA 1
ATOM 5109 C C . SER A 1 652 ? 38.460 28.106 -3.417 1.00 83.62 652 SER A C 1
ATOM 5111 O O . SER A 1 652 ? 38.103 26.960 -3.680 1.00 83.62 652 SER A O 1
ATOM 5113 N N . GLU A 1 653 ? 39.623 28.367 -2.807 1.00 83.00 653 GLU A N 1
ATOM 5114 C CA . GLU A 1 653 ? 40.561 27.316 -2.371 1.00 83.00 653 GLU A CA 1
ATOM 5115 C C . GLU A 1 653 ? 39.894 26.332 -1.398 1.00 83.00 653 GLU A C 1
ATOM 5117 O O . GLU A 1 653 ? 40.134 25.133 -1.464 1.00 83.00 653 GLU A O 1
ATOM 5122 N N . LYS A 1 654 ? 38.978 26.822 -0.555 1.00 78.81 654 LYS A N 1
ATOM 5123 C CA . LYS A 1 654 ? 38.239 25.992 0.400 1.00 78.81 654 LYS A CA 1
ATOM 5124 C C . LYS A 1 654 ? 37.379 24.924 -0.285 1.00 78.81 654 LYS A C 1
ATOM 5126 O O . LYS A 1 654 ? 37.313 23.799 0.191 1.00 78.81 654 LYS A O 1
ATOM 5131 N N . GLU A 1 655 ? 36.708 25.275 -1.377 1.00 73.06 655 GLU A N 1
ATOM 5132 C CA . GLU A 1 655 ? 35.875 24.335 -2.137 1.00 73.06 655 GLU A CA 1
ATOM 5133 C C . GLU A 1 655 ? 36.727 23.248 -2.811 1.00 73.06 655 GLU A C 1
ATOM 5135 O O . GLU A 1 655 ? 36.377 22.068 -2.799 1.00 73.06 655 GLU A O 1
ATOM 5140 N N . LEU A 1 656 ? 37.891 23.646 -3.328 1.00 80.94 656 LEU A N 1
ATOM 5141 C CA . LEU A 1 656 ? 38.878 22.744 -3.912 1.00 80.94 656 LEU A CA 1
ATOM 5142 C C . LEU A 1 656 ? 39.474 21.794 -2.858 1.00 80.94 656 LEU A C 1
ATOM 5144 O O . LEU A 1 656 ? 39.611 20.599 -3.123 1.00 80.94 656 LEU A O 1
ATOM 5148 N N . GLU A 1 657 ? 39.786 22.291 -1.657 1.00 76.62 657 GLU A N 1
ATOM 5149 C CA . GLU A 1 657 ? 40.271 21.473 -0.536 1.00 76.62 657 GLU A CA 1
ATOM 5150 C C . GLU A 1 657 ? 39.215 20.472 -0.050 1.00 76.62 657 GLU A C 1
ATOM 5152 O O . GLU A 1 657 ? 39.536 19.300 0.152 1.00 76.62 657 GLU A O 1
ATOM 5157 N N . GLU A 1 658 ? 37.948 20.889 0.061 1.00 76.94 658 GLU A N 1
ATOM 5158 C CA . GLU A 1 658 ? 36.839 19.990 0.409 1.00 76.94 658 GLU A CA 1
ATOM 5159 C C . GLU A 1 658 ? 36.728 18.826 -0.594 1.00 76.94 658 GLU A C 1
ATOM 5161 O O . GLU A 1 658 ? 36.497 17.682 -0.197 1.00 76.94 658 GLU A O 1
ATOM 5166 N N . LEU A 1 659 ? 36.946 19.076 -1.889 1.00 67.44 659 LEU A N 1
ATOM 5167 C CA . LEU A 1 659 ? 36.917 18.023 -2.903 1.00 67.44 659 LEU A CA 1
ATOM 5168 C C . LEU A 1 659 ? 38.176 17.132 -2.887 1.00 67.44 659 LEU A C 1
ATOM 5170 O O . LEU A 1 659 ? 38.052 15.914 -3.040 1.00 67.44 659 LEU A O 1
ATOM 5174 N N . ASP A 1 660 ? 39.370 17.696 -2.664 1.00 75.31 660 ASP A N 1
ATOM 5175 C CA . ASP A 1 660 ? 40.629 16.935 -2.537 1.00 75.31 660 ASP A CA 1
ATOM 5176 C C . ASP A 1 660 ? 40.591 15.945 -1.356 1.00 75.31 660 ASP A C 1
ATOM 5178 O O . ASP A 1 660 ? 41.140 14.844 -1.458 1.00 75.31 660 ASP A O 1
ATOM 5182 N N . GLU A 1 661 ? 39.892 16.294 -0.268 1.00 74.00 661 GLU A N 1
ATOM 5183 C CA . GLU A 1 661 ? 39.671 15.414 0.889 1.00 74.00 661 GLU A CA 1
ATOM 5184 C C . GLU A 1 661 ? 38.627 14.314 0.632 1.00 74.00 661 GLU A C 1
ATOM 5186 O O . GLU A 1 661 ? 38.741 13.206 1.165 1.00 74.00 661 GLU A O 1
ATOM 5191 N N . VAL A 1 662 ? 37.610 14.584 -0.193 1.00 71.88 662 VAL A N 1
ATOM 5192 C CA . VAL A 1 662 ? 36.506 13.643 -0.451 1.00 71.88 662 VAL A CA 1
ATOM 5193 C C . VAL A 1 662 ? 36.879 12.563 -1.466 1.00 71.88 662 VAL A C 1
ATOM 5195 O O . VAL A 1 662 ? 36.440 11.419 -1.322 1.00 71.88 662 VAL A O 1
ATOM 5198 N N . ILE A 1 663 ? 37.691 12.872 -2.481 1.00 66.88 663 ILE A N 1
ATOM 5199 C CA . ILE A 1 663 ? 38.010 11.912 -3.554 1.00 66.88 663 ILE A CA 1
ATOM 5200 C C . ILE A 1 663 ? 38.654 10.615 -3.020 1.00 66.88 663 ILE A C 1
ATOM 5202 O O . ILE A 1 663 ? 38.178 9.539 -3.395 1.00 66.88 663 ILE A O 1
ATOM 5206 N N . PRO A 1 664 ? 39.644 10.636 -2.105 1.00 66.31 664 PRO A N 1
ATOM 5207 C CA . PRO A 1 664 ? 40.191 9.414 -1.505 1.00 66.31 664 PRO A CA 1
ATOM 5208 C C . PRO A 1 664 ? 39.156 8.560 -0.762 1.00 66.31 664 PRO A C 1
ATOM 5210 O O . PRO A 1 664 ? 39.281 7.337 -0.723 1.00 66.31 664 PRO A O 1
ATOM 5213 N N . LEU A 1 665 ? 38.092 9.168 -0.225 1.00 68.50 665 LEU A N 1
ATOM 5214 C CA . LEU A 1 665 ? 37.012 8.446 0.459 1.00 68.50 665 LEU A CA 1
ATOM 5215 C C . LEU A 1 665 ? 36.112 7.661 -0.509 1.00 68.50 665 LEU A C 1
ATOM 5217 O O . LEU A 1 665 ? 35.372 6.782 -0.069 1.00 68.50 665 LEU A O 1
ATOM 5221 N N . SER A 1 666 ? 36.175 7.940 -1.817 1.00 55.47 666 SER A N 1
ATOM 5222 C CA . SER A 1 666 ? 35.435 7.191 -2.846 1.00 55.47 666 SER A CA 1
ATOM 5223 C C . SER A 1 666 ? 36.023 5.797 -3.122 1.00 55.47 666 SER A C 1
ATOM 5225 O O . SER A 1 666 ? 35.302 4.886 -3.545 1.00 55.47 666 SER A O 1
ATOM 5227 N N . VAL A 1 667 ? 37.309 5.599 -2.803 1.00 64.88 667 VAL A N 1
ATOM 5228 C CA . VAL A 1 667 ? 38.037 4.328 -2.930 1.00 64.88 667 VAL A CA 1
ATOM 5229 C C . VAL A 1 667 ? 38.648 3.954 -1.569 1.00 64.88 667 VAL A C 1
ATOM 5231 O O . VAL A 1 667 ? 39.864 4.044 -1.387 1.00 64.88 667 VAL A O 1
ATOM 5234 N N . PRO A 1 668 ? 37.819 3.551 -0.582 1.00 53.38 668 PRO A N 1
ATOM 5235 C CA . PRO A 1 668 ? 38.308 3.098 0.714 1.00 53.38 668 PRO A CA 1
ATOM 5236 C C . PRO A 1 668 ? 39.321 1.962 0.540 1.00 53.38 668 PRO A C 1
ATOM 5238 O O . PRO A 1 668 ? 39.143 1.106 -0.326 1.00 53.38 668 PRO A O 1
ATOM 5241 N N . GLU A 1 669 ? 40.353 1.970 1.389 1.00 61.75 669 GLU A N 1
ATOM 5242 C CA . GLU A 1 669 ? 41.424 0.958 1.488 1.00 61.75 669 GLU A CA 1
ATOM 5243 C C . GLU A 1 669 ? 42.598 1.084 0.498 1.00 61.75 669 GLU A C 1
ATOM 5245 O O . GLU A 1 669 ? 43.539 0.298 0.593 1.00 61.75 669 GLU A O 1
ATOM 5250 N N . CYS A 1 670 ? 42.630 2.098 -0.379 1.00 65.31 670 CYS A N 1
ATOM 5251 C CA . CYS A 1 670 ? 43.793 2.367 -1.235 1.00 65.31 670 CYS A CA 1
ATOM 5252 C C . CYS A 1 670 ? 44.388 3.758 -0.950 1.00 65.31 670 CYS A C 1
ATOM 5254 O O . CYS A 1 670 ? 43.700 4.756 -1.162 1.00 65.31 670 CYS A O 1
ATOM 5256 N N . PRO A 1 671 ? 45.650 3.877 -0.491 1.00 74.06 671 PRO A N 1
ATOM 5257 C CA . PRO A 1 671 ? 46.298 5.181 -0.392 1.00 74.06 671 PRO A CA 1
ATOM 5258 C C . PRO A 1 671 ? 46.531 5.763 -1.800 1.00 74.06 671 PRO A C 1
ATOM 5260 O O . PRO A 1 671 ? 46.846 5.001 -2.720 1.00 74.06 671 PRO A O 1
ATOM 5263 N N . PRO A 1 672 ? 46.384 7.086 -1.995 1.00 81.62 672 PRO A N 1
ATOM 5264 C CA . PRO A 1 672 ? 46.653 7.719 -3.280 1.00 81.62 672 PRO A CA 1
ATOM 5265 C C . PRO A 1 672 ? 48.145 7.647 -3.626 1.00 81.62 672 PRO A C 1
ATOM 5267 O O . PRO A 1 672 ? 49.004 7.982 -2.812 1.00 81.62 672 PRO A O 1
ATOM 5270 N N . GLU A 1 673 ? 48.447 7.238 -4.854 1.00 89.31 673 GLU A N 1
ATOM 5271 C CA . GLU A 1 673 ? 49.787 7.241 -5.442 1.00 89.31 673 GLU A CA 1
ATOM 5272 C C . GLU A 1 673 ? 49.977 8.495 -6.300 1.00 89.31 673 GLU A C 1
ATOM 5274 O O . GLU A 1 673 ? 49.093 8.859 -7.072 1.00 89.31 673 GLU A O 1
ATOM 5279 N N . THR A 1 674 ? 51.134 9.148 -6.222 1.00 89.12 674 THR A N 1
ATOM 5280 C CA . THR A 1 674 ? 51.445 10.267 -7.121 1.00 89.12 674 THR A CA 1
ATOM 5281 C C . THR A 1 674 ? 51.950 9.747 -8.465 1.00 89.12 674 THR A C 1
ATOM 5283 O O . THR A 1 674 ? 52.983 9.084 -8.529 1.00 89.12 674 THR A O 1
ATOM 5286 N N . ILE A 1 675 ? 51.261 10.104 -9.547 1.00 86.12 675 ILE A N 1
ATOM 5287 C CA . ILE A 1 675 ? 51.655 9.818 -10.931 1.00 86.12 675 ILE A CA 1
ATOM 5288 C C . ILE A 1 675 ? 51.883 11.116 -11.710 1.00 86.12 675 ILE A C 1
ATOM 5290 O O . ILE A 1 675 ? 51.418 12.187 -11.316 1.00 86.12 675 ILE A O 1
ATOM 5294 N N . ARG A 1 676 ? 52.597 11.032 -12.838 1.00 83.00 676 ARG A N 1
ATOM 5295 C CA . ARG A 1 676 ? 52.805 12.167 -13.747 1.00 83.00 676 ARG A CA 1
ATOM 5296 C C . ARG A 1 676 ? 52.104 11.937 -15.077 1.00 83.00 676 ARG A C 1
ATOM 5298 O O . ARG A 1 676 ? 52.400 10.962 -15.757 1.00 83.00 676 ARG A O 1
ATOM 5305 N N . ILE A 1 677 ? 51.232 12.868 -15.449 1.00 82.56 677 ILE A N 1
ATOM 5306 C CA . ILE A 1 677 ? 50.471 12.876 -16.703 1.00 82.56 677 ILE A CA 1
ATOM 5307 C C . ILE A 1 677 ? 50.714 14.227 -17.377 1.00 82.56 677 ILE A C 1
ATOM 5309 O O . ILE A 1 677 ? 50.587 15.266 -16.729 1.00 82.56 677 ILE A O 1
ATOM 5313 N N . GLY A 1 678 ? 51.147 14.235 -18.641 1.00 70.88 678 GLY A N 1
ATOM 5314 C CA . GLY A 1 678 ? 51.400 15.481 -19.380 1.00 70.88 678 GLY A CA 1
ATOM 5315 C C . GLY A 1 678 ? 52.402 16.442 -18.714 1.00 70.88 678 GLY A C 1
ATOM 5316 O O . GLY A 1 678 ? 52.340 17.646 -18.936 1.00 70.88 678 GLY A O 1
ATOM 5317 N N . GLY A 1 679 ? 53.305 15.940 -17.858 1.00 74.38 679 GLY A N 1
ATOM 5318 C CA . GLY A 1 679 ? 54.254 16.754 -17.080 1.00 74.38 679 GLY A CA 1
ATOM 5319 C C . GLY A 1 679 ? 53.697 17.355 -15.780 1.00 74.38 679 GLY A C 1
ATOM 5320 O O . GLY A 1 679 ? 54.435 18.028 -15.062 1.00 74.38 679 GLY A O 1
ATOM 5321 N N . LYS A 1 680 ? 52.430 17.089 -15.443 1.00 82.25 680 LYS A N 1
ATOM 5322 C CA . LYS A 1 680 ? 51.761 17.529 -14.212 1.00 82.25 680 LYS A CA 1
ATOM 5323 C C . LYS A 1 680 ? 51.577 16.357 -13.247 1.00 82.25 680 LYS A C 1
ATOM 5325 O O . LYS A 1 680 ? 51.485 15.203 -13.660 1.00 82.25 680 LYS A O 1
ATOM 5330 N N . GLU A 1 681 ? 51.527 16.653 -11.952 1.00 87.44 681 GLU A N 1
ATOM 5331 C CA . GLU A 1 681 ? 51.321 15.643 -10.905 1.00 87.44 681 GLU A CA 1
ATOM 5332 C C . GLU A 1 681 ? 49.826 15.415 -10.655 1.00 87.44 681 GLU A C 1
ATOM 5334 O O . GLU A 1 681 ? 49.068 16.377 -10.494 1.00 87.44 681 GLU A O 1
ATOM 5339 N N . PHE A 1 682 ? 49.433 14.142 -10.642 1.00 91.25 682 PHE A N 1
ATOM 5340 C CA . PHE A 1 682 ? 48.091 13.640 -10.358 1.00 91.25 682 PHE A CA 1
ATOM 5341 C C . PHE A 1 682 ? 48.167 12.639 -9.202 1.00 91.25 682 PHE A C 1
ATOM 5343 O O . PHE A 1 682 ? 49.148 11.907 -9.065 1.00 91.25 682 PHE A O 1
ATOM 5350 N N . LYS A 1 683 ? 47.115 12.567 -8.391 1.00 90.88 683 LYS A N 1
ATOM 5351 C CA . LYS A 1 683 ? 46.895 11.501 -7.412 1.00 90.88 683 LYS A CA 1
ATOM 5352 C C . LYS A 1 683 ? 46.085 10.389 -8.080 1.00 90.88 683 LYS A C 1
ATOM 5354 O O . LYS A 1 683 ? 45.056 10.668 -8.688 1.00 90.88 683 LYS A O 1
ATOM 5359 N N . ARG A 1 684 ? 46.531 9.138 -7.966 1.00 88.44 684 ARG A N 1
ATOM 5360 C CA . ARG A 1 684 ? 45.886 7.940 -8.516 1.00 88.44 684 ARG A CA 1
ATOM 5361 C C . ARG A 1 684 ? 45.437 7.002 -7.402 1.00 88.44 684 ARG A C 1
ATOM 5363 O O . ARG A 1 684 ? 46.205 6.674 -6.506 1.00 88.44 684 ARG A O 1
ATOM 5370 N N . LEU A 1 685 ? 44.212 6.510 -7.514 1.00 86.06 685 LEU A N 1
ATOM 5371 C CA . LEU A 1 685 ? 43.610 5.480 -6.672 1.00 86.06 685 LEU A CA 1
ATOM 5372 C C . LEU A 1 685 ? 43.172 4.338 -7.587 1.00 86.06 685 LEU A C 1
ATOM 5374 O O . LEU A 1 685 ? 42.551 4.595 -8.613 1.00 86.06 685 LEU A O 1
ATOM 5378 N N . THR A 1 686 ? 43.502 3.088 -7.262 1.00 83.19 686 THR A N 1
ATOM 5379 C CA . THR A 1 686 ? 43.110 1.926 -8.081 1.00 83.19 686 THR A CA 1
ATOM 5380 C C . THR A 1 686 ? 42.572 0.811 -7.197 1.00 83.19 686 THR A C 1
ATOM 5382 O O . THR A 1 686 ? 43.202 0.436 -6.215 1.00 83.19 686 THR A O 1
ATOM 5385 N N . THR A 1 687 ? 41.423 0.246 -7.558 1.00 83.50 687 THR A N 1
ATOM 5386 C CA . THR A 1 687 ? 40.835 -0.909 -6.872 1.00 83.50 687 THR A CA 1
ATOM 5387 C C . THR A 1 687 ? 40.149 -1.843 -7.866 1.00 83.50 687 THR A C 1
ATOM 5389 O O . THR A 1 687 ? 39.860 -1.455 -8.997 1.00 83.50 687 THR A O 1
ATOM 5392 N N . ARG A 1 688 ? 39.872 -3.084 -7.459 1.00 79.44 688 ARG A N 1
ATOM 5393 C CA . ARG A 1 688 ? 38.991 -3.994 -8.201 1.00 79.44 688 ARG A CA 1
ATOM 5394 C C . ARG A 1 688 ? 37.739 -4.253 -7.389 1.00 79.44 688 ARG A C 1
ATOM 5396 O O . ARG A 1 688 ? 37.828 -4.554 -6.202 1.00 79.44 688 ARG A O 1
ATOM 5403 N N . ARG A 1 689 ? 36.586 -4.148 -8.040 1.00 68.38 689 ARG A N 1
ATOM 5404 C CA . ARG A 1 689 ? 35.282 -4.374 -7.423 1.00 68.38 689 ARG A CA 1
ATOM 5405 C C . ARG A 1 689 ? 34.378 -5.151 -8.353 1.00 68.38 689 ARG A C 1
ATOM 5407 O O . ARG A 1 689 ? 34.453 -5.023 -9.570 1.00 68.38 689 ARG A O 1
ATOM 5414 N N . ASP A 1 690 ? 33.514 -5.932 -7.736 1.00 64.31 690 ASP A N 1
ATOM 5415 C CA . ASP A 1 690 ? 32.477 -6.680 -8.417 1.00 64.31 690 ASP A CA 1
ATOM 5416 C C . ASP A 1 690 ? 31.239 -5.796 -8.569 1.00 64.31 690 ASP A C 1
ATOM 5418 O O . ASP A 1 690 ? 30.676 -5.316 -7.582 1.00 64.31 690 ASP A O 1
ATOM 5422 N N . TYR A 1 691 ? 30.832 -5.569 -9.815 1.00 49.41 691 TYR A N 1
ATOM 5423 C CA . TYR A 1 691 ? 29.685 -4.747 -10.173 1.00 49.41 691 TYR A CA 1
ATOM 5424 C C . TYR A 1 691 ? 28.573 -5.626 -10.741 1.00 49.41 691 TYR A C 1
ATOM 5426 O O . TYR A 1 691 ? 28.782 -6.306 -11.746 1.00 49.41 691 TYR A O 1
ATOM 5434 N N . PRO A 1 692 ? 27.381 -5.638 -10.130 1.00 41.81 692 PRO A N 1
ATOM 5435 C CA . PRO A 1 692 ? 26.242 -6.332 -10.707 1.00 41.81 692 PRO A CA 1
ATOM 5436 C C . PRO A 1 692 ? 25.748 -5.571 -11.946 1.00 41.81 692 PRO A C 1
ATOM 5438 O O . PRO A 1 692 ? 25.410 -4.390 -11.861 1.00 41.81 692 PRO A O 1
ATOM 5441 N N . VAL A 1 693 ? 25.683 -6.249 -13.091 1.00 41.47 693 VAL A N 1
ATOM 5442 C CA . VAL A 1 693 ? 25.233 -5.698 -14.374 1.00 41.47 693 VAL A CA 1
ATOM 5443 C C . VAL A 1 693 ? 24.045 -6.503 -14.887 1.00 41.47 693 VAL A C 1
ATOM 5445 O O . VAL A 1 693 ? 24.095 -7.727 -15.042 1.00 41.47 693 VAL A O 1
ATOM 5448 N N . ALA A 1 694 ? 22.943 -5.793 -15.128 1.00 32.38 694 ALA A N 1
ATOM 5449 C CA . ALA A 1 694 ? 21.697 -6.387 -15.589 1.00 32.38 694 ALA A CA 1
ATOM 5450 C C . ALA A 1 694 ? 21.912 -7.119 -16.925 1.00 32.38 694 ALA A C 1
ATOM 5452 O O . ALA A 1 694 ? 22.410 -6.532 -17.880 1.00 32.38 694 ALA A O 1
ATOM 5453 N N . GLY A 1 695 ? 21.548 -8.403 -16.977 1.00 34.88 695 GLY A N 1
ATOM 5454 C CA . GLY A 1 695 ? 21.684 -9.248 -18.170 1.00 34.88 695 GLY A CA 1
ATOM 5455 C C . GLY A 1 695 ? 23.005 -10.020 -18.299 1.00 34.88 695 GLY A C 1
ATOM 5456 O O . GLY A 1 695 ? 23.036 -10.982 -19.053 1.00 34.88 695 GLY A O 1
ATOM 5457 N N . VAL A 1 696 ? 24.055 -9.676 -17.538 1.00 32.56 696 VAL A N 1
ATOM 5458 C CA . VAL A 1 696 ? 25.386 -10.331 -17.623 1.00 32.56 696 VAL A CA 1
ATOM 5459 C C . VAL A 1 696 ? 25.797 -11.016 -16.314 1.00 32.56 696 VAL A C 1
ATOM 5461 O O . VAL A 1 696 ? 26.607 -11.940 -16.316 1.00 32.56 696 VAL A O 1
ATOM 5464 N N . GLY A 1 697 ? 25.213 -10.617 -15.180 1.00 45.88 697 GLY A N 1
ATOM 5465 C CA . GLY A 1 697 ? 25.567 -11.140 -13.859 1.00 45.88 697 GLY A CA 1
ATOM 5466 C C . GLY A 1 697 ? 26.474 -10.166 -13.113 1.00 45.88 697 GLY A C 1
ATOM 5467 O O . GLY A 1 697 ? 26.107 -9.008 -12.940 1.00 45.88 697 GLY A O 1
ATOM 5468 N N . THR A 1 698 ? 27.640 -10.616 -12.653 1.00 45.16 698 THR A N 1
ATOM 5469 C CA . THR A 1 698 ? 28.596 -9.779 -11.911 1.00 45.16 698 THR A CA 1
ATOM 5470 C C . THR A 1 698 ? 29.865 -9.588 -12.732 1.00 45.16 698 THR A C 1
ATOM 5472 O O . THR A 1 698 ? 30.538 -10.560 -13.065 1.00 45.16 698 THR A O 1
ATOM 5475 N N . LEU A 1 699 ? 30.204 -8.337 -13.038 1.00 50.53 699 LEU A N 1
ATOM 5476 C CA . LEU A 1 699 ? 31.418 -7.950 -13.749 1.00 50.53 699 LEU A CA 1
ATOM 5477 C C . LEU A 1 699 ? 32.483 -7.496 -12.749 1.00 50.53 699 LEU A C 1
ATOM 5479 O O . LEU A 1 699 ? 32.288 -6.531 -12.012 1.00 50.53 699 LEU A O 1
ATOM 5483 N N . ASN A 1 700 ? 33.630 -8.172 -12.732 1.00 76.25 700 ASN A N 1
ATOM 5484 C CA . ASN A 1 700 ? 34.793 -7.704 -11.985 1.00 76.25 700 ASN A CA 1
ATOM 5485 C C . ASN A 1 700 ? 35.436 -6.545 -12.751 1.00 76.25 700 ASN A C 1
ATOM 5487 O O . ASN A 1 700 ? 36.018 -6.757 -13.812 1.00 76.25 700 ASN A O 1
ATOM 5491 N N . MET A 1 701 ? 35.342 -5.327 -12.225 1.00 76.50 701 MET A N 1
ATOM 5492 C CA . MET A 1 701 ? 35.910 -4.146 -12.866 1.00 76.50 701 MET A CA 1
ATOM 5493 C C . MET A 1 701 ? 37.070 -3.585 -12.056 1.00 76.50 701 MET A C 1
ATOM 5495 O O . MET A 1 701 ? 37.012 -3.457 -10.830 1.00 76.50 701 MET A O 1
ATOM 5499 N N . LYS A 1 702 ? 38.122 -3.191 -12.764 1.00 82.88 702 LYS A N 1
ATOM 5500 C CA . LYS A 1 702 ? 39.190 -2.343 -12.258 1.00 82.88 702 LYS A CA 1
ATOM 5501 C C . LYS A 1 702 ? 38.742 -0.889 -12.350 1.00 82.88 702 LYS A C 1
ATOM 5503 O O . LYS A 1 702 ? 38.559 -0.355 -13.441 1.00 82.88 702 LYS A O 1
ATOM 5508 N N . GLN A 1 703 ? 38.556 -0.276 -11.190 1.00 83.00 703 GLN A N 1
ATOM 5509 C CA . GLN A 1 703 ? 38.261 1.139 -11.051 1.00 83.00 703 GLN A CA 1
ATOM 5510 C C . GLN A 1 703 ? 39.559 1.897 -10.786 1.00 83.00 703 GLN A C 1
ATOM 5512 O O . GLN A 1 703 ? 40.256 1.602 -9.812 1.00 83.00 703 GLN A O 1
ATOM 5517 N N . THR A 1 704 ? 39.842 2.905 -11.603 1.00 84.19 704 THR A N 1
ATOM 5518 C CA . THR A 1 704 ? 40.967 3.823 -11.404 1.00 84.19 704 THR A CA 1
ATOM 5519 C C . THR A 1 704 ? 40.457 5.255 -11.385 1.00 84.19 704 THR A C 1
ATOM 5521 O O . THR A 1 704 ? 39.762 5.674 -12.304 1.00 84.19 704 THR A O 1
ATOM 5524 N N . VAL A 1 705 ? 40.821 6.017 -10.356 1.00 85.00 705 VAL A N 1
ATOM 5525 C CA . VAL A 1 705 ? 40.555 7.456 -10.262 1.00 85.00 705 VAL A CA 1
ATOM 5526 C C . VAL A 1 705 ? 41.893 8.179 -10.269 1.00 85.00 705 VAL A C 1
ATOM 5528 O O . VAL A 1 705 ? 42.697 7.972 -9.364 1.00 85.00 705 VAL A O 1
ATOM 5531 N N . ALA A 1 706 ? 42.141 9.006 -11.278 1.00 86.06 706 ALA A N 1
ATOM 5532 C CA . ALA A 1 706 ? 43.318 9.861 -11.369 1.00 86.06 706 ALA A CA 1
ATOM 5533 C C . ALA A 1 706 ? 42.871 11.320 -11.374 1.00 86.06 706 ALA A C 1
ATOM 5535 O O . ALA A 1 706 ? 42.062 11.709 -12.208 1.00 86.06 706 ALA A O 1
ATOM 5536 N N . TYR A 1 707 ? 43.364 12.134 -10.448 1.00 88.31 707 TYR A N 1
ATOM 5537 C CA . TYR A 1 707 ? 42.892 13.507 -10.311 1.00 88.31 707 TYR A CA 1
ATOM 5538 C C . TYR A 1 707 ? 43.995 14.487 -9.921 1.00 88.31 707 TYR A C 1
ATOM 5540 O O . TYR A 1 707 ? 44.982 14.125 -9.280 1.00 88.31 707 TYR A O 1
ATOM 5548 N N . ARG A 1 708 ? 43.822 15.745 -10.317 1.00 88.81 708 ARG A N 1
ATOM 5549 C CA . ARG A 1 708 ? 44.709 16.866 -10.009 1.00 88.81 708 ARG A CA 1
ATOM 5550 C C . ARG A 1 708 ? 43.861 18.049 -9.569 1.00 88.81 708 ARG A C 1
ATOM 5552 O O . ARG A 1 708 ? 42.925 18.406 -10.272 1.00 88.81 708 ARG A O 1
ATOM 5559 N N . MET A 1 709 ? 44.248 18.663 -8.456 1.00 87.00 709 MET A N 1
ATOM 5560 C CA . MET A 1 709 ? 43.671 19.909 -7.957 1.00 87.00 709 MET A CA 1
ATOM 5561 C C . MET A 1 709 ? 44.778 20.961 -7.893 1.00 87.00 709 MET A C 1
ATOM 5563 O O . MET A 1 709 ? 45.780 20.755 -7.205 1.00 87.00 709 MET A O 1
ATOM 5567 N N . ASP A 1 710 ? 44.635 22.045 -8.652 1.00 87.38 710 ASP A N 1
ATOM 5568 C CA . ASP A 1 710 ? 45.613 23.128 -8.734 1.00 87.38 710 ASP A CA 1
ATOM 5569 C C . ASP A 1 710 ? 45.139 24.329 -7.909 1.00 87.38 710 ASP A C 1
ATOM 5571 O O . ASP A 1 710 ? 44.140 24.973 -8.230 1.00 87.38 710 ASP A O 1
ATOM 5575 N N . ARG A 1 711 ? 45.846 24.608 -6.809 1.00 85.38 711 ARG A N 1
ATOM 5576 C CA . ARG A 1 711 ? 45.489 25.680 -5.869 1.00 85.38 711 ARG A CA 1
ATOM 5577 C C . ARG A 1 711 ? 45.707 27.071 -6.460 1.00 85.38 711 ARG A C 1
ATOM 5579 O O . ARG A 1 711 ? 45.003 27.996 -6.071 1.00 85.38 711 ARG A O 1
ATOM 5586 N N . ASP A 1 712 ? 46.649 27.210 -7.393 1.00 85.19 712 ASP A N 1
ATOM 5587 C CA . ASP A 1 712 ? 47.014 28.511 -7.953 1.00 85.19 712 ASP A CA 1
ATOM 5588 C C . ASP A 1 712 ? 46.006 28.961 -9.020 1.00 85.19 712 ASP A C 1
ATOM 5590 O O . ASP A 1 712 ? 45.664 30.143 -9.085 1.00 85.19 712 ASP A O 1
ATOM 5594 N N . SER A 1 713 ? 45.503 28.030 -9.843 1.00 84.88 713 SER A N 1
ATOM 5595 C CA . SER A 1 713 ? 44.486 28.324 -10.867 1.00 84.88 713 SER A CA 1
ATOM 5596 C C . SER A 1 713 ? 43.042 28.063 -10.420 1.00 84.88 713 SER A C 1
ATOM 5598 O O . SER A 1 713 ? 42.119 28.496 -11.112 1.00 84.88 713 SER A O 1
ATOM 5600 N N . LEU A 1 714 ? 42.840 27.423 -9.258 1.00 86.25 714 LEU A N 1
ATOM 5601 C CA . LEU A 1 714 ? 41.545 26.931 -8.766 1.00 86.25 714 LEU A CA 1
ATOM 5602 C C . LEU A 1 714 ? 40.861 25.991 -9.766 1.00 86.25 714 LEU A C 1
ATOM 5604 O O . LEU A 1 714 ? 39.659 26.081 -10.007 1.00 86.25 714 LEU A O 1
ATOM 5608 N N . GLU A 1 715 ? 41.630 25.077 -10.349 1.00 84.94 715 GLU A N 1
ATOM 5609 C CA . GLU A 1 715 ? 41.147 24.135 -11.359 1.00 84.94 715 GLU A CA 1
ATOM 5610 C C . GLU A 1 715 ? 41.331 22.689 -10.914 1.00 84.94 715 GLU A C 1
ATOM 5612 O O . GLU A 1 715 ? 42.327 22.322 -10.284 1.00 84.94 715 GLU A O 1
ATOM 5617 N N . GLY A 1 716 ? 40.366 21.849 -11.277 1.00 84.31 716 GLY A N 1
ATOM 5618 C CA . GLY A 1 716 ? 40.365 20.424 -10.994 1.00 84.31 716 GLY A CA 1
ATOM 5619 C C . GLY A 1 716 ? 40.184 19.607 -12.258 1.00 84.31 716 GLY A C 1
ATOM 5620 O O . GLY A 1 716 ? 39.273 19.863 -13.039 1.00 84.31 716 GLY A O 1
ATOM 5621 N N . PHE A 1 717 ? 41.013 18.580 -12.422 1.00 86.06 717 PHE A N 1
ATOM 5622 C CA . PHE A 1 717 ? 40.857 17.553 -13.450 1.00 86.06 717 PHE A CA 1
ATOM 5623 C C . PHE A 1 717 ? 40.674 16.199 -12.780 1.00 86.06 717 PHE A C 1
ATOM 5625 O O . PHE A 1 717 ? 41.459 15.830 -11.905 1.00 86.06 717 PHE A O 1
ATOM 5632 N N . ILE A 1 718 ? 39.655 15.448 -13.192 1.00 84.75 718 ILE A N 1
ATOM 5633 C CA . ILE A 1 718 ? 39.346 14.125 -12.645 1.00 84.75 718 ILE A CA 1
ATOM 5634 C C . ILE A 1 718 ? 39.125 13.159 -13.805 1.00 84.75 718 ILE A C 1
ATOM 5636 O O . ILE A 1 718 ? 38.299 13.402 -14.678 1.00 84.75 718 ILE A O 1
ATOM 5640 N N . VAL A 1 719 ? 39.843 12.043 -13.785 1.00 84.44 719 VAL A N 1
ATOM 5641 C CA . VAL A 1 719 ? 39.720 10.940 -14.733 1.00 84.44 719 VAL A CA 1
ATOM 5642 C C . VAL A 1 719 ? 39.252 9.707 -13.973 1.00 84.44 719 VAL A C 1
ATOM 5644 O O . VAL A 1 719 ? 39.904 9.273 -13.022 1.00 84.44 719 VAL A O 1
ATOM 5647 N N . VAL A 1 720 ? 38.126 9.134 -14.387 1.00 84.38 720 VAL A N 1
ATOM 5648 C CA . VAL A 1 720 ? 37.553 7.916 -13.806 1.00 84.38 720 VAL A CA 1
ATOM 5649 C C . VAL A 1 720 ? 37.502 6.836 -14.876 1.00 84.38 720 VAL A C 1
ATOM 5651 O O . VAL A 1 720 ? 36.817 6.982 -15.886 1.00 84.38 720 VAL A O 1
ATOM 5654 N N . MET A 1 721 ? 38.212 5.737 -14.645 1.00 85.25 721 MET A N 1
ATOM 5655 C CA . MET A 1 721 ? 38.267 4.585 -15.540 1.00 85.25 721 MET A CA 1
ATOM 5656 C C . MET A 1 721 ? 37.607 3.383 -14.876 1.00 85.25 721 MET A C 1
ATOM 5658 O O . MET A 1 721 ? 37.908 3.073 -13.723 1.00 85.25 721 MET A O 1
ATOM 5662 N N . MET A 1 722 ? 36.734 2.701 -15.610 1.00 81.31 722 MET A N 1
ATOM 5663 C CA . MET A 1 722 ? 36.040 1.487 -15.182 1.00 81.31 722 MET A CA 1
ATOM 5664 C C . MET A 1 722 ? 36.256 0.427 -16.251 1.00 81.31 722 MET A C 1
ATOM 5666 O O . MET A 1 722 ? 35.633 0.489 -17.307 1.00 81.31 722 MET A O 1
ATOM 5670 N N . ILE A 1 723 ? 37.157 -0.522 -15.998 1.00 80.75 723 ILE A N 1
ATOM 5671 C CA . ILE A 1 723 ? 37.597 -1.492 -17.004 1.00 80.75 723 ILE A CA 1
ATOM 5672 C C . ILE A 1 723 ? 37.316 -2.913 -16.516 1.00 80.75 723 ILE A C 1
ATOM 5674 O O . ILE A 1 723 ? 37.869 -3.360 -15.513 1.00 80.75 723 ILE A O 1
ATOM 5678 N N . SER A 1 724 ? 36.429 -3.611 -17.214 1.00 77.06 724 SER A N 1
ATOM 5679 C CA . SER A 1 724 ? 36.100 -5.025 -17.003 1.00 77.06 724 SER A CA 1
ATOM 5680 C C . SER A 1 724 ? 36.992 -5.974 -17.807 1.00 77.06 724 SER A C 1
ATOM 5682 O O . SER A 1 724 ? 37.316 -7.061 -17.330 1.00 77.06 724 SER A O 1
ATOM 5684 N N . ASP A 1 725 ? 37.421 -5.553 -18.999 1.00 76.56 725 ASP A N 1
ATOM 5685 C CA . ASP A 1 725 ? 38.241 -6.361 -19.898 1.00 76.56 725 ASP A CA 1
ATOM 5686 C C . ASP A 1 725 ? 39.735 -6.126 -19.644 1.00 76.56 725 ASP A C 1
ATOM 5688 O O . ASP A 1 725 ? 40.231 -5.001 -19.718 1.00 76.56 725 ASP A O 1
ATOM 5692 N N . LYS A 1 726 ? 40.474 -7.203 -19.364 1.00 75.94 726 LYS A N 1
ATOM 5693 C CA . LYS A 1 726 ? 41.914 -7.130 -19.094 1.00 75.94 726 LYS A CA 1
ATOM 5694 C C . LYS A 1 726 ? 42.724 -6.677 -20.305 1.00 75.94 726 LYS A C 1
ATOM 5696 O O . LYS A 1 726 ? 43.782 -6.083 -20.103 1.00 75.94 726 LYS A O 1
ATOM 5701 N N . GLU A 1 727 ? 42.270 -6.954 -21.524 1.00 77.69 727 GLU A N 1
ATOM 5702 C CA . GLU A 1 727 ? 42.984 -6.556 -22.741 1.00 77.69 727 GLU A CA 1
ATOM 5703 C C . GLU A 1 727 ? 42.908 -5.036 -22.948 1.00 77.69 727 GLU A C 1
ATOM 5705 O O . GLU A 1 727 ? 43.909 -4.402 -23.290 1.00 77.69 727 GLU A O 1
ATOM 5710 N N . LEU A 1 728 ? 41.774 -4.431 -22.579 1.00 81.94 728 LEU A N 1
ATOM 5711 C CA . LEU A 1 728 ? 41.523 -2.989 -22.676 1.00 81.94 728 LEU A CA 1
ATOM 5712 C C . LEU A 1 728 ? 42.132 -2.166 -21.528 1.00 81.94 728 LEU A C 1
ATOM 5714 O O . LEU A 1 728 ? 42.163 -0.936 -21.590 1.00 81.94 728 LEU A O 1
ATOM 5718 N N . GLU A 1 729 ? 42.666 -2.800 -20.478 1.00 83.06 729 GLU A N 1
ATOM 5719 C CA . GLU A 1 729 ? 43.380 -2.079 -19.411 1.00 83.06 729 GLU A CA 1
ATOM 5720 C C . GLU A 1 729 ? 44.627 -1.362 -19.930 1.00 83.06 729 GLU A C 1
ATOM 5722 O O . GLU A 1 729 ? 44.994 -0.306 -19.409 1.00 83.06 729 GLU A O 1
ATOM 5727 N N . LYS A 1 730 ? 45.282 -1.936 -20.945 1.00 83.62 730 LYS A N 1
ATOM 5728 C CA . LYS A 1 730 ? 46.448 -1.324 -21.584 1.00 83.62 730 LYS A CA 1
ATOM 5729 C C . LYS A 1 730 ? 46.047 -0.061 -22.343 1.00 83.62 730 LYS A C 1
ATOM 5731 O O . LYS A 1 730 ? 46.741 0.945 -22.229 1.00 83.62 730 LYS A O 1
ATOM 5736 N N . ASP A 1 731 ? 44.924 -0.100 -23.053 1.00 87.56 731 ASP A N 1
ATOM 5737 C CA . ASP A 1 731 ? 44.405 1.061 -23.777 1.00 87.56 731 ASP A CA 1
ATOM 5738 C C . ASP A 1 731 ? 44.005 2.170 -22.815 1.00 87.56 731 ASP A C 1
ATOM 5740 O O . ASP A 1 731 ? 44.394 3.313 -23.015 1.00 87.56 731 ASP A O 1
ATOM 5744 N N . ALA A 1 732 ? 43.301 1.832 -21.731 1.00 85.25 732 ALA A N 1
ATOM 5745 C CA . ALA A 1 732 ? 42.905 2.795 -20.710 1.00 85.25 732 ALA A CA 1
ATOM 5746 C C . ALA A 1 732 ? 44.118 3.512 -20.087 1.00 85.25 732 ALA A C 1
ATOM 5748 O O . ALA A 1 732 ? 44.081 4.725 -19.888 1.00 85.25 732 ALA A O 1
ATOM 5749 N N . GLU A 1 733 ? 45.219 2.795 -19.831 1.00 85.81 733 GLU A N 1
ATOM 5750 C CA . GLU A 1 733 ? 46.457 3.432 -19.364 1.00 85.81 733 GLU A CA 1
ATOM 5751 C C . GLU A 1 733 ? 47.141 4.285 -20.437 1.00 85.81 733 GLU A C 1
ATOM 5753 O O . GLU A 1 733 ? 47.637 5.371 -20.146 1.00 85.81 733 GLU A O 1
ATOM 5758 N N . LEU A 1 734 ? 47.152 3.844 -21.694 1.00 87.00 734 LEU A N 1
ATOM 5759 C CA . LEU A 1 734 ? 47.699 4.649 -22.787 1.00 87.00 734 LEU A CA 1
ATOM 5760 C C . LEU A 1 734 ? 46.874 5.928 -23.019 1.00 87.00 734 LEU A C 1
ATOM 5762 O O . LEU A 1 734 ? 47.457 6.994 -23.221 1.00 87.00 734 LEU A O 1
ATOM 5766 N N . ILE A 1 735 ? 45.544 5.855 -22.897 1.00 89.56 735 ILE A N 1
ATOM 5767 C CA . ILE A 1 735 ? 44.646 7.018 -22.906 1.00 89.56 735 ILE A CA 1
ATOM 5768 C C . ILE A 1 735 ? 45.014 7.955 -21.754 1.00 89.56 735 ILE A C 1
ATOM 5770 O O . ILE A 1 735 ? 45.265 9.135 -21.992 1.00 89.56 735 ILE A O 1
ATOM 5774 N N . LEU A 1 736 ? 45.126 7.441 -20.524 1.00 87.62 736 LEU A N 1
ATOM 5775 C CA . LEU A 1 736 ? 45.495 8.240 -19.352 1.00 87.62 736 LEU A CA 1
ATOM 5776 C C . LEU A 1 736 ? 46.851 8.942 -19.536 1.00 87.62 736 LEU A C 1
ATOM 5778 O O . LEU A 1 736 ? 46.989 10.115 -19.198 1.00 87.62 736 LEU A O 1
ATOM 5782 N N . GLN A 1 737 ? 47.844 8.254 -20.100 1.00 86.25 737 GLN A N 1
ATOM 5783 C CA . GLN A 1 737 ?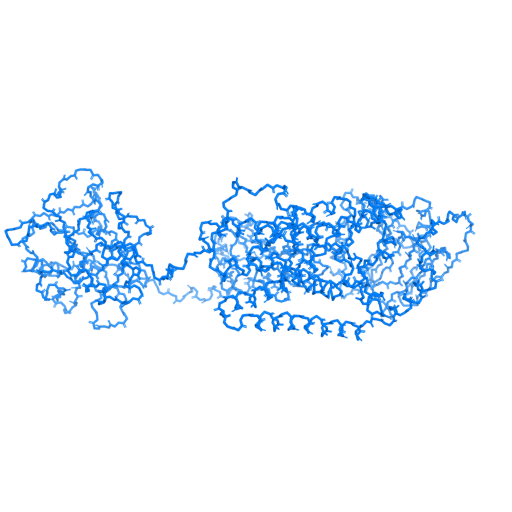 49.185 8.799 -20.346 1.00 86.25 737 GLN A CA 1
ATOM 5784 C C . GLN A 1 737 ? 49.231 9.816 -21.489 1.00 86.25 737 GLN A C 1
ATOM 5786 O O . GLN A 1 737 ? 50.112 10.679 -21.502 1.00 86.25 737 GLN A O 1
ATOM 5791 N N . SER A 1 738 ? 48.295 9.729 -22.435 1.00 87.56 738 SER A N 1
ATOM 5792 C CA . SER A 1 738 ? 48.187 10.665 -23.556 1.00 87.56 738 SER A CA 1
ATOM 5793 C C . SER A 1 738 ? 47.615 12.028 -23.157 1.00 87.56 738 SER A C 1
ATOM 5795 O O . SER A 1 738 ? 47.761 12.985 -23.917 1.00 87.56 738 SER A O 1
ATOM 5797 N N . ILE A 1 739 ? 46.981 12.125 -21.981 1.00 88.38 739 ILE A N 1
ATOM 5798 C CA . ILE A 1 739 ? 46.336 13.354 -21.523 1.00 88.38 739 ILE A CA 1
ATOM 5799 C C . ILE A 1 739 ? 47.361 14.484 -21.392 1.00 88.38 739 ILE A C 1
ATOM 5801 O O . ILE A 1 739 ? 48.391 14.367 -20.717 1.00 88.38 739 ILE A O 1
ATOM 5805 N N . ARG A 1 740 ? 47.030 15.619 -22.006 1.00 86.56 740 ARG A N 1
ATOM 5806 C CA . ARG A 1 740 ? 47.725 16.893 -21.863 1.00 86.56 740 ARG A CA 1
ATOM 5807 C C . ARG A 1 740 ? 46.739 17.951 -21.401 1.00 86.56 740 ARG A C 1
ATOM 5809 O O . ARG A 1 740 ? 45.627 18.056 -21.909 1.00 86.56 740 ARG A O 1
ATOM 5816 N N . VAL A 1 741 ? 47.183 18.728 -20.424 1.00 80.19 741 VAL A N 1
ATOM 5817 C CA . VAL A 1 741 ? 46.467 19.889 -19.902 1.00 80.19 741 VAL A CA 1
ATOM 5818 C C . VAL A 1 741 ? 47.370 21.092 -20.145 1.00 80.19 741 VAL A C 1
ATOM 5820 O O . VAL A 1 741 ? 48.452 21.182 -19.557 1.00 80.19 741 VAL A O 1
ATOM 5823 N N . GLU A 1 742 ? 46.967 21.945 -21.079 1.00 70.25 742 GLU A N 1
ATOM 5824 C CA . GLU A 1 742 ? 47.612 23.220 -21.388 1.00 70.25 742 GLU A CA 1
ATOM 5825 C C . GLU A 1 742 ? 47.112 24.301 -20.413 1.00 70.25 742 GLU A C 1
ATOM 5827 O O . GLU A 1 742 ? 46.050 24.153 -19.814 1.00 70.25 742 GLU A O 1
ATOM 5832 N N . GLN A 1 743 ? 47.923 25.339 -20.190 1.00 54.88 743 GLN A N 1
ATOM 5833 C CA . GLN A 1 743 ? 47.573 26.496 -19.351 1.00 54.88 743 GLN A CA 1
ATOM 5834 C C . GLN A 1 743 ? 47.096 27.668 -20.195 1.00 54.88 743 GLN A C 1
ATOM 5836 O O . GLN A 1 743 ? 47.684 27.863 -21.286 1.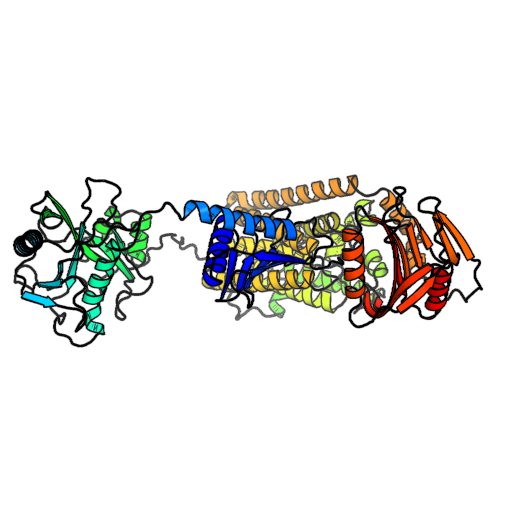00 54.88 743 GLN A O 1
#

Secondary structure (DSSP, 8-state):
----B--EEEEEEE-TT--HHHHHHHHHHHHHHTTPEEEEE-SSEEEEEPPPBTTB--EEEEEEE-SSTTEEEEEEEESS-BS--TTHHHHHHHHHHHHHHHHHHHTTSPPPPPPP-PPPHHHHHHHHHHHHHHT----EEE-SSTT-TTSPEEEEE---SS--SEEEEEESGGGSPP--SSTTS-SEEEEEEEE-TT--TT---TGGGHHHHHHHHHHHGGGSTT----TT-EEE-SS-SSTT----EEEEEPPTTS-GGGGEEEPTTS-EEEEEEEEEE-HHHHHHHHHH-HHHHHHHHTTT-SS--SS---TTTT--SS-------B-PPPGGG--HHHHHS-BTTBSHHHHHHHHHHHHHHHHHHTT--SSS--HHHHHHHT-B-HHHHTTT-TTHHHHTTT--SSHHHHHHHHHHHHHHHHHHHHHH-HHHHHHHHHHHHHHHHHHHHHH-TTS-B--THHHHHHHHHHHHHHHHHS-B-HHHHHHHHHHHHHHHHHHHHHHHHSTT--HHHHHHHHHHHHHHHHHHHHHHH-TTTHHHHHHHHHHHHHHHHHHHHHHHHHH--TTHHHHHHHHHHTHHHHHHHS---------PPEEEEEETTTTEEEEEETTSEEEEPPTTSSEEEEEEEETTEEEEEEEEE-S-HHHHHHHHHHGGGGSTT-PPEEEEETTEEEEEEEEEEEEEETTTEEEEEEEEEEEEEETTTTEEEEEEEEE--TTTHHHHHHHHHH-EE--

pLDDT: mean 79.56, std 16.68, range [21.48, 98.31]

Foldseek 3Di:
DDDFDWDKDKDKFFAPPDFLQVLQVLLVVLCVVQVWAWDDDDSFKTWIWHDDDPVADIWIWMWGHDPDTRMIMIMIIHPDGDHDDPCVRVVVVVSSVVSSVVVVVVVVDDDDDDDQAWDDPQQLVLVVVLCCVWVHDFPDWDDLDPPDPPFWTWTWDAADPVRQWIKTKTDGLQSAFAPDPDPVDARGEIEMATAHNPQDPPDPDPQSCLVVVVSRVVSCQSVDPNGDDDQQDKDFPPQASHPLAQFTIWGWHQDPPTDSPSQWGQGPVRHIYGYTYTATAHPLLNLVCVQPNDVVSVVLCVPFDRHDDRDTDHSRVVRDSPDPPPPVFPEQPPPVPDDPCNLLDQDFLRHQLNVLLVLLVVLLVVLVVVPADAAAGFLVSQVVQQWAAQLQCLQPVVCSLQRLLRDARHDVQSVVQNVLSSVLSSRQSNPLHNVLLNLQLRLQSSQLSLQLCVPPRHDTGHHNLLSSLLSLLLVVLCLVQNRHDPVVSVVSCVVSVCVLVVLLVCPSVDPPDRNSSNVSSNVLSNQLSPQQSVLVVDVVCSVVSNVVSSVVSVVVSVVSSVVSSVVPDPCSVVVNVCVVVCVVVVVVPPPPPVPPPPVADKDKDFDVVVTKIWIAGPQWDKDADDPPSFFWGIWTDDPPKIKTKGKHADPALVVLVVVVVCVCVVQPPFDWDWDDAQNDTKTKGWDWDWDQDPSPGTATWIWMWIKDQDSVRRMIMIIIITGRDPVCVVRSVNRRNRMHGDD